Protein AF-0000000082680121 (afdb_homodimer)

Organism: NCBI:txid1415580

Solvent-accessible surface area (backbone atoms only — not comparable to full-atom values): 38742 Å² total; per-residue (Å²): 119,54,81,46,46,42,64,44,54,90,45,70,45,76,56,91,95,43,51,41,34,37,40,35,39,39,37,74,54,79,88,49,95,62,47,68,50,68,24,70,42,43,66,66,50,50,47,49,51,40,52,54,53,70,66,34,73,93,44,45,25,42,63,60,72,51,59,57,76,78,78,76,61,60,62,52,48,52,51,52,51,50,49,63,73,47,45,84,81,45,54,73,67,56,45,52,52,51,49,52,51,46,50,51,51,43,51,46,52,48,52,46,45,48,46,44,49,32,50,42,52,42,54,35,41,55,33,89,67,55,51,67,34,66,68,56,49,45,68,59,58,47,79,56,80,79,72,72,73,71,74,48,72,65,53,52,50,40,52,53,45,49,51,48,47,46,53,54,44,47,58,61,50,65,69,57,78,78,81,52,66,68,60,53,50,48,50,54,47,52,57,54,47,39,57,36,36,46,51,37,25,55,45,40,49,48,34,31,51,29,32,40,47,36,19,53,33,23,48,52,44,17,52,31,29,44,55,44,24,73,74,43,90,52,80,51,24,58,53,30,42,46,50,16,49,47,26,47,56,48,20,54,46,33,40,46,52,21,49,44,45,38,59,36,44,29,45,48,35,46,48,50,36,45,40,44,51,29,44,50,50,25,54,49,47,45,50,49,32,45,52,50,23,52,52,27,47,53,49,29,53,52,16,57,73,70,71,48,68,44,69,59,28,48,52,49,25,50,50,30,44,51,51,32,52,52,28,50,54,39,32,52,53,38,54,54,49,48,55,53,51,50,46,55,50,50,53,54,28,52,43,52,39,40,52,51,51,40,53,46,32,52,50,50,38,53,51,41,51,59,46,41,52,54,57,72,76,100,120,53,82,46,45,43,64,43,54,90,45,70,45,76,56,90,92,42,49,39,33,38,41,34,38,38,37,74,54,79,87,48,94,61,48,69,50,69,25,70,42,43,68,65,52,50,47,49,51,40,50,54,53,70,69,34,72,90,45,47,25,42,62,59,70,53,60,55,75,79,78,76,61,61,62,52,48,50,51,52,52,50,49,63,73,47,46,86,83,45,54,73,65,55,46,53,52,50,50,51,50,48,51,51,50,43,51,48,52,48,52,44,45,47,48,45,49,33,50,42,53,42,53,35,42,56,32,87,65,54,50,67,33,65,68,56,50,46,66,58,60,48,81,56,79,80,74,71,75,71,74,47,72,66,52,51,50,40,51,55,44,48,52,47,46,45,54,53,43,47,58,62,49,66,70,58,78,80,79,52,64,68,60,54,51,48,51,54,48,50,58,54,47,39,57,37,36,45,50,37,24,54,44,41,50,50,34,31,50,29,33,40,48,35,19,53,33,22,49,52,44,16,52,31,28,44,55,44,23,71,73,41,90,50,80,51,24,59,55,30,42,46,50,16,50,45,28,49,55,48,20,54,47,32,41,47,51,20,48,44,44,37,59,36,45,27,45,50,34,46,50,50,36,44,40,45,51,28,43,51,49,25,53,51,48,44,50,50,33,46,50,50,24,53,51,27,47,54,48,29,53,53,17,58,73,68,72,48,66,42,69,62,28,48,52,49,25,51,50,30,44,50,51,32,51,52,29,49,54,41,33,52,54,38,54,53,49,49,56,53,50,49,44,55,49,51,53,52,30,53,44,52,38,40,52,52,50,38,52,46,33,51,50,49,37,53,51,41,51,58,47,42,50,54,56,71,76,100

Foldseek 3Di:
DPVAKDKAFPDWDDDPQWIKTWIWIAGPDPVAPDRTDIAIDTLVL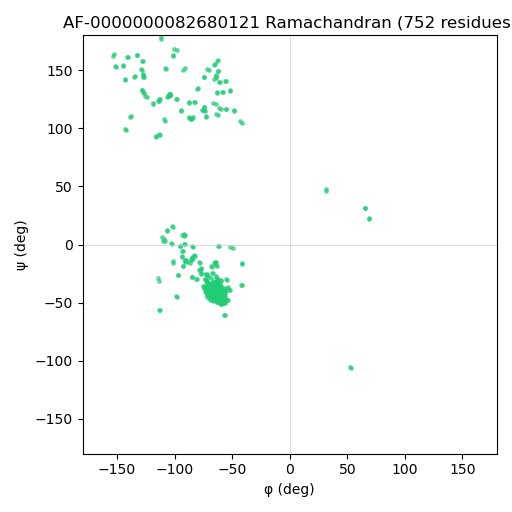QVVLQVVLVPDLVCLLAQQFDRFDDQDLPVLVVQLVVLVVCVVVDDPVLSVLVNVLSVVVNVLSRVLRRVRNRVNLVVQCPDPPSVPDPSNSCSGHVRDYPPPDDQPPVVVVVVVVVVVVLVVVCVVLVPQDDDDPVLVVLLVVLVVVLVVLVVVLVVLLVVLVVLLVLLVVLSVQLRVLQVVLVPDPDPVSVLSNLSSVLSSVLSVLSNVLSSLSCNLPSVLSVSVSVSSVSLNSSSSSLSVLVVQLVVLVVVLVVCVVVVHCNVVSVVSNVVSVVSNVVSVVSNVVNSVVSVVVSVVSNVVSVVVSVVSVVVSVVVSVVSVVVSVVSVVVD/DPVAKDWAFPDWDDDPQWIKTWIWIAGPDPVAPDRTDIAIDTLVLQVVLQVVLVPDLVCLLAQQFDRFDDQDLVVLVVQLVVLVVCVVVDDPVLSVLVNVLSVVVNVLSRVLRRVSNRVNLVVQCPDPPSVPDPSNSCSGHVRDYPPPDDQPPVSVVVVVVVVVCLVVVCVVLVPQDDPDPLLVVLLVVLVVVLVVLVVVLVVLLVVLVVLLVLLVVLSVQLRVLQVVLVPDPDPVSVLSNLSSVLSSVLSVLSNLLSSLSCNLPSVLSVSVSVSSVSLVSSSSSLSVLVVQLVVLVVVLVVCVVVVHCNVVSVVSNVVSVVSSVVSVVSNVVNSVVSVVVSVVSNVVSVVVSVVSVVVSVVVSVVSVVVSVVSVVVD

Structure (mmCIF, N/CA/C/O backbone):
data_AF-0000000082680121-model_v1
#
lo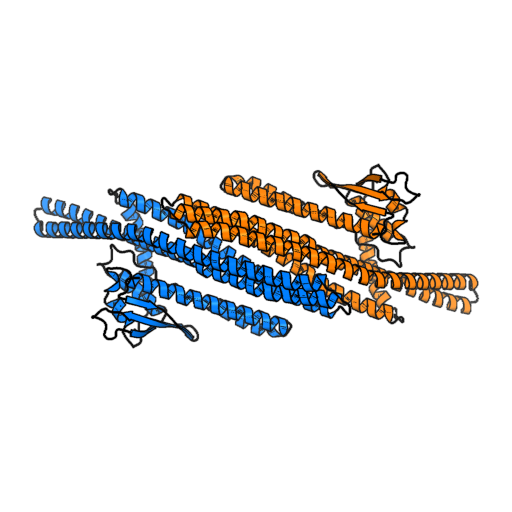op_
_entity.id
_entity.type
_entity.pdbx_description
1 polymer 'Sorting nexin-5 isoform X2'
#
loop_
_atom_site.group_PDB
_atom_site.id
_atom_site.type_symbol
_atom_site.label_atom_id
_atom_site.label_alt_id
_atom_site.label_comp_id
_atom_site.label_asym_id
_atom_site.label_entity_id
_atom_site.label_seq_id
_atom_site.pdbx_PDB_ins_code
_atom_site.Cartn_x
_atom_site.Cartn_y
_atom_site.Cartn_z
_atom_site.occupancy
_atom_site.B_iso_or_equiv
_atom_site.auth_seq_id
_atom_site.auth_comp_id
_atom_site.auth_asym_id
_atom_site.auth_atom_id
_atom_site.pdbx_PDB_model_num
ATOM 1 N N . MET A 1 1 ? -2.58 22.688 29.5 1 47.41 1 MET A N 1
ATOM 2 C CA . MET A 1 1 ? -3.801 23.453 29.25 1 47.41 1 MET A CA 1
ATOM 3 C C . MET A 1 1 ? -4.164 24.312 30.453 1 47.41 1 MET A C 1
ATOM 5 O O . MET A 1 1 ? -3.908 23.922 31.594 1 47.41 1 MET A O 1
ATOM 9 N N . ASP A 1 2 ? -4.172 25.5 30.344 1 57.75 2 ASP A N 1
ATOM 10 C CA . ASP A 1 2 ? -4.582 26.344 31.469 1 57.75 2 ASP A CA 1
ATOM 11 C C . ASP A 1 2 ? -5.832 25.781 32.156 1 57.75 2 ASP A C 1
ATOM 13 O O . ASP A 1 2 ? -6.871 25.625 31.516 1 57.75 2 ASP A O 1
ATOM 17 N N . PRO A 1 3 ? -5.625 25.234 33.281 1 67.31 3 PRO A N 1
ATOM 18 C CA . PRO A 1 3 ? -6.637 24.516 34.031 1 67.31 3 PRO A CA 1
ATOM 19 C C . PRO A 1 3 ? -7.918 25.312 34.219 1 67.31 3 PRO A C 1
ATOM 21 O O . PRO A 1 3 ? -8.961 24.75 34.562 1 67.31 3 PRO A O 1
ATOM 24 N N . SER A 1 4 ? -7.891 26.547 33.719 1 85.88 4 SER A N 1
ATOM 25 C CA . SER A 1 4 ? -9.047 27.328 34.125 1 85.88 4 SER A CA 1
ATOM 26 C C . SER A 1 4 ? -10.18 27.219 33.094 1 85.88 4 SER A C 1
ATOM 28 O O . SER A 1 4 ? -11.344 27.453 33.438 1 85.88 4 SER A O 1
ATOM 30 N N . LEU A 1 5 ? -9.82 26.797 31.906 1 93.44 5 LEU A N 1
ATOM 31 C CA . LEU A 1 5 ? -10.812 26.656 30.844 1 93.44 5 LEU A CA 1
ATOM 32 C C . LEU A 1 5 ? -10.516 25.438 29.984 1 93.44 5 LEU A C 1
ATOM 34 O O . LEU A 1 5 ? -9.672 25.484 29.094 1 93.44 5 LEU A O 1
ATOM 38 N N . GLN A 1 6 ? -11.242 24.344 30.281 1 95.31 6 GLN A N 1
ATOM 39 C CA . GLN A 1 6 ? -11.055 23.078 29.594 1 95.31 6 GLN A CA 1
ATOM 40 C C . GLN A 1 6 ? -12.219 22.797 28.641 1 95.31 6 GLN A C 1
ATOM 42 O O . GLN A 1 6 ? -13.383 22.891 29.031 1 95.31 6 GLN A O 1
ATOM 47 N N . ILE A 1 7 ? -11.898 22.516 27.391 1 97.12 7 ILE A N 1
ATOM 48 C CA . ILE A 1 7 ? -12.922 22.297 26.375 1 97.12 7 ILE A CA 1
ATOM 49 C C . ILE A 1 7 ? -12.656 20.969 25.656 1 97.12 7 ILE A C 1
ATOM 51 O O . ILE A 1 7 ? -11.516 20.656 25.312 1 97.12 7 ILE A O 1
ATOM 55 N N . ASP A 1 8 ? -13.672 20.188 25.516 1 95.75 8 ASP A N 1
ATOM 56 C CA . ASP A 1 8 ? -13.594 18.984 24.703 1 95.75 8 ASP A CA 1
ATOM 57 C C . ASP A 1 8 ? -14.883 18.766 23.922 1 95.75 8 ASP A C 1
ATOM 59 O O . ASP A 1 8 ? -15.883 19.453 24.156 1 95.75 8 ASP A O 1
ATOM 63 N N . ILE A 1 9 ? -14.773 17.969 22.922 1 96.19 9 ILE A N 1
ATOM 64 C CA . ILE A 1 9 ? -15.93 17.562 22.125 1 96.19 9 ILE A CA 1
ATOM 65 C C . ILE A 1 9 ? -16.141 16.062 22.266 1 96.19 9 ILE A C 1
ATOM 67 O O . ILE A 1 9 ? -15.625 15.281 21.453 1 96.19 9 ILE A O 1
ATOM 71 N N . PRO A 1 10 ? -16.969 15.672 23.188 1 90.69 10 PRO A N 1
ATOM 72 C CA . PRO A 1 10 ? -17.125 14.242 23.469 1 90.69 10 PRO A CA 1
ATOM 73 C C . PRO A 1 10 ? -17.922 13.523 22.375 1 90.69 10 PRO A C 1
ATOM 75 O O . PRO A 1 10 ? -17.781 12.305 22.219 1 90.69 10 PRO A O 1
ATOM 78 N N . ASP A 1 11 ? -18.797 14.367 21.656 1 86.25 11 ASP A N 1
ATOM 79 C CA . ASP A 1 11 ? -19.641 13.711 20.656 1 86.25 11 ASP A CA 1
ATOM 80 C C . ASP A 1 11 ? -19.984 14.672 19.516 1 86.25 11 ASP A C 1
ATOM 82 O O . ASP A 1 11 ? -19.828 15.883 19.641 1 86.25 11 ASP A O 1
ATOM 86 N N . ALA A 1 12 ? -20.234 14.023 18.359 1 89.06 12 ALA A N 1
ATOM 87 C CA . ALA A 1 12 ? -20.734 14.75 17.203 1 89.06 12 ALA A CA 1
ATOM 88 C C . ALA A 1 12 ? -21.75 13.914 16.422 1 89.06 12 ALA A C 1
ATOM 90 O O . ALA A 1 12 ? -21.688 12.68 16.422 1 89.06 12 ALA A O 1
ATOM 91 N N . LEU A 1 13 ? -22.75 14.578 15.945 1 87.06 13 LEU A N 1
ATOM 92 C CA . LEU A 1 13 ? -23.812 13.891 15.203 1 87.06 13 LEU A CA 1
ATOM 93 C C . LEU A 1 13 ? -23.906 14.414 13.773 1 87.06 13 LEU A C 1
ATOM 95 O O . LEU A 1 13 ? -23.891 15.625 13.547 1 87.06 13 LEU A O 1
ATOM 99 N N . SER A 1 14 ? -23.734 13.469 12.875 1 82.94 14 SER A N 1
ATOM 100 C CA . SER A 1 14 ? -23.922 13.836 11.477 1 82.94 14 SER A CA 1
ATOM 101 C C . SER A 1 14 ? -25.375 13.703 11.055 1 82.94 14 SER A C 1
ATOM 103 O O . SER A 1 14 ? -25.969 12.617 11.148 1 82.94 14 SER A O 1
ATOM 105 N N . GLU A 1 15 ? -26.047 14.727 10.836 1 79.5 15 GLU A N 1
ATOM 106 C CA . GLU A 1 15 ? -27.422 14.742 10.328 1 79.5 15 GLU A CA 1
ATOM 107 C C . GLU A 1 15 ? -27.469 15.25 8.891 1 79.5 15 GLU A C 1
ATOM 109 O O . GLU A 1 15 ? -27.516 16.469 8.664 1 79.5 15 GLU A O 1
ATOM 114 N N . ARG A 1 16 ? -27.703 14.406 7.988 1 74.94 16 ARG A N 1
ATOM 115 C CA . ARG A 1 16 ? -27.719 14.703 6.559 1 74.94 16 ARG A CA 1
ATOM 116 C C . ARG A 1 16 ? -26.422 15.406 6.141 1 74.94 16 ARG A C 1
ATOM 118 O O . ARG A 1 16 ? -25.344 14.82 6.199 1 74.94 16 ARG A O 1
ATOM 125 N N . ASP A 1 17 ? -26.5 16.766 5.887 1 75.69 17 ASP A N 1
ATOM 126 C CA . ASP A 1 17 ? -25.344 17.484 5.375 1 75.69 17 ASP A CA 1
ATOM 127 C C . ASP A 1 17 ? -24.719 18.359 6.461 1 75.69 17 ASP A C 1
ATOM 129 O O . ASP A 1 17 ? -23.797 19.141 6.188 1 75.69 17 ASP A O 1
ATOM 133 N N . LYS A 1 18 ? -25.125 18.172 7.66 1 83.5 18 LYS A N 1
ATOM 134 C CA . LYS A 1 18 ? -24.594 19 8.742 1 83.5 18 LYS A CA 1
ATOM 135 C C . LYS A 1 18 ? -24.062 18.125 9.875 1 83.5 18 LYS A C 1
ATOM 137 O O . LYS A 1 18 ? -24.594 17.047 10.148 1 83.5 18 LYS A O 1
ATOM 142 N N . VAL A 1 19 ? -23.031 18.625 10.484 1 88.62 19 VAL A N 1
ATOM 143 C CA . VAL A 1 19 ? -22.469 17.953 11.648 1 88.62 19 VAL A CA 1
ATOM 144 C C . VAL A 1 19 ? -22.656 18.812 12.891 1 88.62 19 VAL A C 1
ATOM 146 O O . VAL A 1 19 ? -22.297 20 12.898 1 88.62 19 VAL A O 1
ATOM 149 N N . LYS A 1 20 ? -23.281 18.219 13.844 1 92.31 20 LYS A N 1
ATOM 150 C CA . LYS A 1 20 ? -23.5 18.891 15.125 1 92.31 20 LYS A CA 1
ATOM 151 C C . LYS A 1 20 ? -22.453 18.453 16.156 1 92.31 20 LYS A C 1
ATOM 153 O O . LYS A 1 20 ? -22.328 17.25 16.422 1 92.31 20 LYS A O 1
ATOM 158 N N . PHE A 1 21 ? -21.781 19.406 16.719 1 95.31 21 PHE A N 1
ATOM 159 C CA . PHE A 1 21 ? -20.734 19.125 17.703 1 95.31 21 PHE A CA 1
ATOM 160 C C . PHE A 1 21 ? -21.234 19.438 19.109 1 95.31 21 PHE A C 1
ATOM 162 O O . PHE A 1 21 ? -21.781 20.516 19.359 1 95.31 21 PHE A O 1
ATOM 169 N N . THR A 1 22 ? -21.078 18.516 19.969 1 96.19 22 THR A N 1
ATOM 170 C CA . THR A 1 22 ? -21.297 18.812 21.391 1 96.19 22 THR A CA 1
ATOM 171 C C . THR A 1 22 ? -20.031 19.375 22.031 1 96.19 22 THR A C 1
ATOM 173 O O . THR A 1 22 ? -19.078 18.641 22.281 1 96.19 22 THR A O 1
ATOM 176 N N . VAL A 1 23 ? -20.078 20.641 22.312 1 97.62 23 VAL A N 1
ATOM 177 C CA . VAL A 1 23 ? -18.938 21.297 22.922 1 97.62 23 VAL A CA 1
ATOM 178 C C . VAL A 1 23 ? -19.094 21.328 24.438 1 97.62 23 VAL A C 1
ATOM 180 O O . VAL A 1 23 ? -20 21.984 24.953 1 97.62 23 VAL A O 1
ATOM 183 N N . HIS A 1 24 ? -18.219 20.656 25.094 1 97.56 24 HIS A N 1
ATOM 184 C CA . HIS A 1 24 ? -18.25 20.578 26.547 1 97.56 24 HIS A CA 1
ATOM 185 C C . HIS A 1 24 ? -17.188 21.453 27.172 1 97.56 24 HIS A C 1
ATOM 187 O O . HIS A 1 24 ? -16.016 21.391 26.781 1 97.56 24 HIS A O 1
ATOM 193 N N . THR A 1 25 ? -17.562 22.297 28.125 1 97.06 25 THR A N 1
ATOM 194 C CA . THR A 1 25 ? -16.641 23.234 28.781 1 97.06 25 THR A CA 1
ATOM 195 C C . THR A 1 25 ? -16.656 23.047 30.281 1 97.06 25 THR A C 1
ATOM 197 O O . THR A 1 25 ? -17.734 22.984 30.906 1 97.06 25 THR A O 1
ATOM 200 N N . LYS A 1 26 ? -15.5 22.859 30.844 1 96.12 26 LYS A N 1
ATOM 201 C CA . LYS A 1 26 ? -15.266 22.953 32.281 1 96.12 26 LYS A CA 1
ATOM 202 C C . LYS A 1 26 ? -14.383 24.141 32.625 1 96.12 26 LYS A C 1
ATOM 204 O O . LYS A 1 26 ? -13.305 24.312 32.062 1 96.12 26 LYS A O 1
ATOM 209 N N . THR A 1 27 ? -14.898 24.984 33.531 1 94.94 27 THR A N 1
ATOM 210 C CA . THR A 1 27 ? -14.125 26.203 33.781 1 94.94 27 THR A CA 1
ATOM 211 C C . THR A 1 27 ? -14.219 26.625 35.25 1 94.94 27 THR A C 1
ATOM 213 O O . THR A 1 27 ? -15.164 26.25 35.938 1 94.94 27 THR A O 1
ATOM 216 N N . THR A 1 28 ? -13.172 27.359 35.719 1 92.5 28 THR A N 1
ATOM 217 C CA . THR A 1 28 ? -13.164 27.953 37.062 1 92.5 28 THR A CA 1
ATOM 218 C C . THR A 1 28 ? -13.258 29.469 36.969 1 92.5 28 THR A C 1
ATOM 220 O O . THR A 1 28 ? -13.18 30.172 37.969 1 92.5 28 THR A O 1
ATOM 223 N N . LEU A 1 29 ? -13.461 29.875 35.719 1 90.69 29 LEU A N 1
ATOM 224 C CA . LEU A 1 29 ? -13.555 31.312 35.5 1 90.69 29 LEU A CA 1
ATOM 225 C C . LEU A 1 29 ? -14.906 31.844 36 1 90.69 29 LEU A C 1
ATOM 227 O O . LEU A 1 29 ? -15.945 31.219 35.75 1 90.69 29 LEU A O 1
ATOM 231 N N . SER A 1 30 ? -14.891 33.031 36.531 1 89.31 30 SER A N 1
ATOM 232 C CA . SER A 1 30 ? -16.078 33.562 37.188 1 89.31 30 SER A CA 1
ATOM 233 C C . SER A 1 30 ? -17 34.219 36.188 1 89.31 30 SER A C 1
ATOM 235 O O . SER A 1 30 ? -18.188 34.438 36.469 1 89.31 30 SER A O 1
ATOM 237 N N . ASN A 1 31 ? -16.562 34.438 35.062 1 88.06 31 ASN A N 1
ATOM 238 C CA . ASN A 1 31 ? -17.375 35.188 34.094 1 88.06 31 ASN A CA 1
ATOM 239 C C . ASN A 1 31 ? -18.375 34.25 33.406 1 88.06 31 ASN A C 1
ATOM 241 O O . ASN A 1 31 ? -19.266 34.719 32.688 1 88.06 31 ASN A O 1
ATOM 245 N N . PHE A 1 32 ? -18.234 32.969 33.625 1 90.88 32 PHE A N 1
ATOM 246 C CA . PHE A 1 32 ? -19.172 32.031 33.062 1 90.88 32 PHE A CA 1
ATOM 247 C C . PHE A 1 32 ? -20.312 31.766 34.031 1 90.88 32 PHE A C 1
ATOM 249 O O . PHE A 1 32 ? -20.109 31.781 35.25 1 90.88 32 PHE A O 1
ATOM 256 N N . GLN A 1 33 ? -21.469 31.438 33.625 1 90.25 33 GLN A N 1
ATOM 257 C CA . GLN A 1 33 ? -22.641 31.203 34.438 1 90.25 33 GLN A CA 1
ATOM 258 C C . GLN A 1 33 ? -22.531 29.875 35.188 1 90.25 33 GLN A C 1
ATOM 260 O O . GLN A 1 33 ? -22.953 29.766 36.344 1 90.25 33 GLN A O 1
ATOM 265 N N . ASN A 1 34 ? -22.016 28.891 34.469 1 92.38 34 ASN A N 1
ATOM 266 C CA . ASN A 1 34 ? -21.875 27.547 35.031 1 92.38 34 ASN A CA 1
ATOM 267 C C . ASN A 1 34 ? -20.438 27.047 34.875 1 92.38 34 ASN A C 1
ATOM 269 O O . ASN A 1 34 ? -19.766 27.344 33.906 1 92.38 34 ASN A O 1
ATOM 273 N N . PRO A 1 35 ? -19.953 26.344 35.781 1 93.56 35 PRO A N 1
ATOM 274 C CA . PRO A 1 35 ? -18.578 25.812 35.719 1 93.56 35 PRO A CA 1
ATOM 275 C C . PRO A 1 35 ? -18.469 24.594 34.812 1 93.56 35 PRO A C 1
ATOM 277 O O . PRO A 1 35 ? -17.359 24.203 34.438 1 93.56 35 PRO A O 1
ATOM 280 N N . ASP A 1 36 ? -19.625 23.891 34.562 1 95.56 36 ASP A N 1
ATOM 281 C CA . ASP A 1 36 ? -19.688 22.688 33.719 1 95.56 36 ASP A CA 1
ATOM 282 C C . ASP A 1 36 ? -20.922 22.703 32.812 1 95.56 36 ASP A C 1
ATOM 284 O O . ASP A 1 36 ? -22.047 22.578 33.312 1 95.56 36 ASP A O 1
ATOM 288 N N . PHE A 1 37 ? -20.703 22.859 31.484 1 95.88 37 PHE A N 1
ATOM 289 C CA . PHE A 1 37 ? -21.859 23 30.594 1 95.88 37 PHE A CA 1
ATOM 290 C C . PHE A 1 37 ? -21.516 22.531 29.188 1 95.88 37 PHE A C 1
ATOM 292 O O . PHE A 1 37 ? -20.344 22.344 28.859 1 95.88 37 PHE A O 1
ATOM 299 N N . SER A 1 38 ? -22.562 22.266 28.375 1 96.19 38 SER A N 1
ATOM 300 C CA . SER A 1 38 ? -22.391 21.844 27 1 96.19 38 SER A CA 1
ATOM 301 C C . SER A 1 38 ? -23.328 22.609 26.062 1 96.19 38 SER A C 1
ATOM 303 O O . SER A 1 38 ? -24.453 22.953 26.453 1 96.19 38 SER A O 1
ATOM 305 N N . VAL A 1 39 ? -22.844 22.875 24.891 1 96.88 39 VAL A N 1
ATOM 306 C CA . VAL A 1 39 ? -23.672 23.484 23.859 1 96.88 39 VAL A CA 1
ATOM 307 C C . VAL A 1 39 ? -23.484 22.719 22.547 1 96.88 39 VAL A C 1
ATOM 309 O O . VAL A 1 39 ? -22.531 21.953 22.391 1 96.88 39 VAL A O 1
ATOM 312 N N . THR A 1 40 ? -24.406 22.922 21.625 1 95.44 40 THR A N 1
ATOM 313 C CA . THR A 1 40 ? -24.312 22.344 20.281 1 95.44 40 THR A CA 1
ATOM 314 C C . THR A 1 40 ? -23.891 23.406 19.266 1 95.44 40 THR A C 1
ATOM 316 O O . THR A 1 40 ? -24.469 24.5 19.234 1 95.44 40 THR A O 1
ATOM 319 N N . ARG A 1 41 ? -22.906 23.078 18.531 1 96.56 41 ARG A N 1
ATOM 320 C CA . ARG A 1 41 ? -22.406 23.984 17.516 1 96.56 41 ARG A CA 1
ATOM 321 C C . ARG A 1 41 ? -22.297 23.297 16.156 1 96.56 41 ARG A C 1
ATOM 323 O O . ARG A 1 41 ? -22.094 22.078 16.094 1 96.56 41 ARG A O 1
ATOM 330 N N . LEU A 1 42 ? -22.453 24.062 15.125 1 93.81 42 LEU A N 1
ATOM 331 C CA . LEU A 1 42 ? -22.234 23.609 13.758 1 93.81 42 LEU A CA 1
ATOM 332 C C . LEU A 1 42 ? -20.875 24.078 13.234 1 93.81 42 LEU A C 1
ATOM 334 O O . LEU A 1 42 ? -20.266 24.969 13.82 1 93.81 42 LEU A O 1
ATOM 338 N N . HIS A 1 43 ? -20.438 23.438 12.172 1 93.19 43 HIS A N 1
ATOM 339 C CA . HIS A 1 43 ? -19.172 23.844 11.555 1 93.19 43 HIS A CA 1
ATOM 340 C C . HIS A 1 43 ? -19.156 25.328 11.25 1 93.19 43 HIS A C 1
ATOM 342 O O . HIS A 1 43 ? -18.156 26.016 11.469 1 93.19 43 HIS A O 1
ATOM 348 N N . GLU A 1 44 ? -20.25 25.859 10.805 1 92.75 44 GLU A N 1
ATOM 349 C CA . GLU A 1 44 ? -20.375 27.25 10.43 1 92.75 44 GLU A CA 1
ATOM 350 C C . GLU A 1 44 ? -20.141 28.172 11.625 1 92.75 44 GLU A C 1
ATOM 352 O O . GLU A 1 44 ? -19.656 29.297 11.477 1 92.75 44 GLU A O 1
ATOM 357 N N . ASP A 1 45 ? -20.469 27.656 12.742 1 95.75 45 ASP A N 1
ATOM 358 C CA . ASP A 1 45 ? -20.234 28.422 13.953 1 95.75 45 ASP A CA 1
ATOM 359 C C . ASP A 1 45 ? -18.75 28.609 14.227 1 95.75 45 ASP A C 1
ATOM 361 O O . ASP A 1 45 ? -18.312 29.656 14.695 1 95.75 45 ASP A O 1
ATOM 365 N N . PHE A 1 46 ? -18.031 27.578 14 1 96.81 46 PHE A N 1
ATOM 366 C CA . PHE A 1 46 ? -16.594 27.656 14.164 1 96.81 46 PHE A CA 1
ATOM 367 C C . PHE A 1 46 ? -15.984 28.656 13.188 1 96.81 46 PHE A C 1
ATOM 369 O O . PHE A 1 46 ? -15.109 29.438 13.562 1 96.81 46 PHE A O 1
ATOM 376 N N . VAL A 1 47 ? -16.469 28.609 11.953 1 95.38 47 VAL A N 1
ATOM 377 C CA . VAL A 1 47 ? -16 29.547 10.93 1 95.38 47 VAL A CA 1
ATOM 378 C C . VAL A 1 47 ? -16.344 30.969 11.336 1 95.38 47 VAL A C 1
ATOM 380 O O . VAL A 1 47 ? -15.516 31.875 11.188 1 95.38 47 VAL A O 1
ATOM 383 N N . TRP A 1 48 ? -17.5 31.125 11.797 1 95.25 48 TRP A N 1
ATOM 384 C CA . TRP A 1 48 ? -17.938 32.438 12.273 1 95.25 48 TRP A CA 1
ATOM 385 C C . TRP A 1 48 ? -17 32.938 13.375 1 95.25 48 TRP A C 1
ATOM 387 O O . TRP A 1 48 ? -16.594 34.094 13.352 1 95.25 48 TRP A O 1
ATOM 397 N N . LEU A 1 49 ? -16.766 32.094 14.352 1 97.31 49 LEU A N 1
ATOM 398 C CA . LEU A 1 49 ? -15.898 32.5 15.461 1 97.31 49 LEU A CA 1
ATOM 399 C C . LEU A 1 49 ? -14.516 32.906 14.953 1 97.31 49 LEU A C 1
ATOM 401 O O . LEU A 1 49 ? -13.969 33.906 15.359 1 97.31 49 LEU A O 1
ATOM 405 N N . HIS A 1 50 ? -14 32.125 14.109 1 97.38 50 HIS A N 1
ATOM 406 C CA . HIS A 1 50 ? -12.703 32.406 13.516 1 97.38 50 HIS A CA 1
ATOM 407 C C . HIS A 1 50 ? -12.719 33.781 12.828 1 97.38 50 HIS A C 1
ATOM 409 O O . HIS A 1 50 ? -11.828 34.594 13.039 1 97.38 50 HIS A O 1
ATOM 415 N N . ASP A 1 51 ? -13.711 34.031 12.008 1 94.44 51 ASP A N 1
ATOM 416 C CA . ASP A 1 51 ? -13.82 35.281 11.258 1 94.44 51 ASP A CA 1
ATOM 417 C C . ASP A 1 51 ? -13.93 36.469 12.203 1 94.44 51 ASP A C 1
ATOM 419 O O . ASP A 1 51 ? -13.352 37.531 11.953 1 94.44 51 ASP A O 1
ATOM 423 N N . ALA A 1 52 ? -14.672 36.281 13.227 1 95.25 52 ALA A N 1
ATOM 424 C CA . ALA A 1 52 ? -14.828 37.344 14.211 1 95.25 52 ALA A CA 1
ATOM 425 C C . ALA A 1 52 ? -13.492 37.719 14.852 1 95.25 52 ALA A C 1
ATOM 427 O O . ALA A 1 52 ? -13.211 38.875 15.078 1 95.25 52 ALA A O 1
ATOM 428 N N . LEU A 1 53 ? -12.719 36.719 15.133 1 97.25 53 LEU A N 1
ATOM 429 C CA . LEU A 1 53 ? -11.414 36.938 15.734 1 97.25 53 LEU A CA 1
ATOM 430 C C . LEU A 1 53 ? -10.477 37.625 14.75 1 97.25 53 LEU A C 1
ATOM 432 O O . LEU A 1 53 ? -9.75 38.562 15.125 1 97.25 53 LEU A O 1
ATOM 436 N N . VAL A 1 54 ? -10.539 37.25 13.492 1 94.94 54 VAL A N 1
ATOM 437 C CA . VAL A 1 54 ? -9.68 37.812 12.453 1 94.94 54 VAL A CA 1
ATOM 438 C C . VAL A 1 54 ? -10.016 39.281 12.234 1 94.94 54 VAL A C 1
ATOM 440 O O . VAL A 1 54 ? -9.125 40.094 11.984 1 94.94 54 VAL A O 1
ATOM 443 N N . GLU A 1 55 ? -11.242 39.656 12.414 1 92.88 55 GLU A N 1
ATOM 444 C CA . GLU A 1 55 ? -11.711 41 12.125 1 92.88 55 GLU A CA 1
ATOM 445 C C . GLU A 1 55 ? -11.461 41.938 13.297 1 92.88 55 GLU A C 1
ATOM 447 O O . GLU A 1 55 ? -11.547 43.156 13.156 1 92.88 55 GLU A O 1
ATOM 452 N N . THR A 1 56 ? -11.094 41.344 14.414 1 94.69 56 THR A N 1
ATOM 453 C CA . THR A 1 56 ? -10.836 42.156 15.586 1 94.69 56 THR A CA 1
ATOM 454 C C . THR A 1 56 ? -9.492 42.875 15.477 1 94.69 56 THR A C 1
ATOM 456 O O . THR A 1 56 ? -8.445 42.219 15.508 1 94.69 56 THR A O 1
ATOM 459 N N . GLN A 1 57 ? -9.461 44.156 15.422 1 92.25 57 GLN A N 1
ATOM 460 C CA . GLN A 1 57 ? -8.258 44.969 15.188 1 92.25 57 GLN A CA 1
ATOM 461 C C . GLN A 1 57 ? -7.246 44.781 16.312 1 92.25 57 GLN A C 1
ATOM 463 O O . GLN A 1 57 ? -6.035 44.781 16.078 1 92.25 57 GLN A O 1
ATOM 468 N N . GLU A 1 58 ? -7.734 44.594 17.547 1 94.31 58 GLU A N 1
ATOM 469 C CA . GLU A 1 58 ? -6.879 44.406 18.719 1 94.31 58 GLU A CA 1
ATOM 470 C C . GLU A 1 58 ? -6.062 43.125 18.641 1 94.31 58 GLU A C 1
ATOM 472 O O . GLU A 1 58 ? -5.066 42.969 19.344 1 94.31 58 GLU A O 1
ATOM 477 N N . TYR A 1 59 ? -6.516 42.281 17.734 1 97 59 TYR A N 1
ATOM 478 C CA . TYR A 1 59 ? -5.848 41 17.641 1 97 59 TYR A CA 1
ATOM 479 C C . TYR A 1 59 ? -4.902 40.938 16.453 1 97 59 TYR A C 1
ATOM 481 O O . TYR A 1 59 ? -4.445 39.875 16.047 1 97 59 TYR A O 1
ATOM 489 N N . ALA A 1 60 ? -4.562 42.062 15.898 1 95.44 60 ALA A N 1
ATOM 490 C CA . ALA A 1 60 ? -3.738 42.125 14.695 1 95.44 60 ALA A CA 1
ATOM 491 C C . ALA A 1 60 ? -2.346 41.562 14.938 1 95.44 60 ALA A C 1
ATOM 493 O O . ALA A 1 60 ? -1.703 41.062 14.016 1 95.44 60 ALA A O 1
ATOM 494 N N . GLY A 1 61 ? -1.859 41.625 16.203 1 97.5 61 GLY A N 1
ATOM 495 C CA . GLY A 1 61 ? -0.532 41.125 16.531 1 97.5 61 GLY A CA 1
ATOM 496 C C . GLY A 1 61 ? -0.529 39.656 16.969 1 97.5 61 GLY A C 1
ATOM 497 O O . GLY A 1 61 ? 0.496 39.156 17.422 1 97.5 61 GLY A O 1
ATOM 498 N N . LEU A 1 62 ? -1.665 38.938 16.844 1 98.38 62 LEU A N 1
ATOM 499 C CA . LEU A 1 62 ? -1.783 37.562 17.297 1 98.38 62 LEU A CA 1
ATOM 500 C C . LEU A 1 62 ? -1.853 36.625 16.109 1 98.38 62 LEU A C 1
ATOM 502 O O . LEU A 1 62 ? -2.246 37 15.008 1 98.38 62 LEU A O 1
ATOM 506 N N . ILE A 1 63 ? -1.393 35.438 16.344 1 98.38 63 ILE A N 1
ATOM 507 C CA . ILE A 1 63 ? -1.687 34.344 15.422 1 98.38 63 ILE A CA 1
ATOM 508 C C . ILE A 1 63 ? -3.047 33.719 15.758 1 98.38 63 ILE A C 1
ATOM 510 O O . ILE A 1 63 ? -3.205 33.062 16.797 1 98.38 63 ILE A O 1
ATOM 514 N N . ILE A 1 64 ? -3.969 33.969 14.891 1 98.19 64 ILE A N 1
ATOM 515 C CA . ILE A 1 64 ? -5.289 33.375 15.086 1 98.19 64 ILE A CA 1
ATOM 516 C C . ILE A 1 64 ? -5.289 31.938 14.57 1 98.19 64 ILE A C 1
ATOM 518 O O . ILE A 1 64 ? -4.965 31.688 13.406 1 98.19 64 ILE A O 1
ATOM 522 N N . PRO A 1 65 ? -5.637 31 15.461 1 97.44 65 PRO A N 1
ATOM 523 C CA . PRO A 1 65 ? -5.645 29.609 14.992 1 97.44 65 PRO A CA 1
ATOM 524 C C . PRO A 1 65 ? -6.539 29.406 13.773 1 97.44 65 PRO A C 1
ATOM 526 O O . PRO A 1 65 ? -7.613 30 13.68 1 97.44 65 PRO A O 1
ATOM 529 N N . PRO A 1 66 ? -6.062 28.578 12.867 1 97 66 PRO A N 1
ATOM 530 C CA . PRO A 1 66 ? -6.867 28.359 11.664 1 97 66 PRO A CA 1
ATOM 531 C C . PRO A 1 66 ? -8.211 27.688 11.969 1 97 66 PRO A C 1
ATOM 533 O O . PRO A 1 66 ? -8.289 26.828 12.844 1 97 66 PRO A O 1
ATOM 536 N N . ALA A 1 67 ? -9.164 28.109 11.195 1 96.38 67 ALA A N 1
ATOM 537 C CA . ALA A 1 67 ? -10.469 27.453 11.312 1 96.38 67 ALA A CA 1
ATOM 538 C C . ALA A 1 67 ? -10.398 25.984 10.914 1 96.38 67 ALA A C 1
ATOM 540 O O . ALA A 1 67 ? -9.648 25.625 10.008 1 96.38 67 ALA A O 1
ATOM 541 N N . PRO A 1 68 ? -11.18 25.141 11.641 1 96.06 68 PRO A N 1
ATOM 542 C CA . PRO A 1 68 ? -11.211 23.75 11.219 1 96.06 68 PRO A CA 1
ATOM 543 C C . PRO A 1 68 ? -11.781 23.562 9.82 1 96.06 68 PRO A C 1
ATOM 545 O O . PRO A 1 68 ? -12.625 24.344 9.383 1 96.06 68 PRO A O 1
ATOM 548 N N . SER A 1 69 ? -11.305 22.578 9.18 1 91.31 69 SER A N 1
ATOM 549 C CA . SER A 1 69 ? -11.797 22.266 7.84 1 91.31 69 SER A CA 1
ATOM 550 C C . SER A 1 69 ? -13.219 21.719 7.883 1 91.31 69 SER A C 1
ATOM 552 O O . SER A 1 69 ? -13.609 21.078 8.859 1 91.31 69 SER A O 1
ATOM 554 N N . LYS A 1 70 ? -13.867 22.016 6.816 1 88.38 70 LYS A N 1
ATOM 555 C CA . LYS A 1 70 ? -15.219 21.469 6.711 1 88.38 70 LYS A CA 1
ATOM 556 C C . LYS A 1 70 ? -15.195 19.938 6.672 1 88.38 70 LYS A C 1
ATOM 558 O O . LYS A 1 70 ? -14.398 19.344 5.945 1 88.38 70 LYS A O 1
ATOM 563 N N . PRO A 1 71 ? -16.016 19.375 7.5 1 85 71 PRO A N 1
ATOM 564 C CA . PRO A 1 71 ? -16.094 17.906 7.449 1 85 71 PRO A CA 1
ATOM 565 C C . PRO A 1 71 ? -16.5 17.391 6.074 1 85 71 PRO A C 1
ATOM 567 O O . PRO A 1 71 ? -17.344 17.984 5.402 1 85 71 PRO A O 1
ATOM 570 N N . ASP A 1 72 ? -15.758 16.406 5.562 1 79.56 72 ASP A N 1
ATOM 571 C CA . ASP A 1 72 ? -16.094 15.797 4.277 1 79.56 72 ASP A CA 1
ATOM 572 C C . ASP A 1 72 ? -16.547 14.352 4.453 1 79.56 72 ASP A C 1
ATOM 574 O O . ASP A 1 72 ? -15.734 13.43 4.414 1 79.56 72 ASP A O 1
ATOM 578 N N . PHE A 1 73 ? -17.828 14.203 4.539 1 80 73 PHE A N 1
ATOM 579 C CA . PHE A 1 73 ? -18.375 12.867 4.715 1 80 73 PHE A CA 1
ATOM 580 C C . PHE A 1 73 ? -18.938 12.336 3.398 1 80 73 PHE A C 1
ATOM 582 O O . PHE A 1 73 ? -19.438 11.219 3.34 1 80 73 PHE A O 1
ATOM 589 N N . GLU A 1 74 ? -18.828 13.148 2.361 1 75.12 74 GLU A N 1
ATOM 590 C CA . GLU A 1 74 ? -19.391 12.766 1.07 1 75.12 74 GLU A CA 1
ATOM 591 C C . GLU A 1 74 ? -18.672 11.547 0.496 1 75.12 74 GLU A C 1
ATOM 593 O O . GLU A 1 74 ? -19.297 10.664 -0.09 1 75.12 74 GLU A O 1
ATOM 598 N N . GLY A 1 75 ? -17.406 11.531 0.667 1 77.25 75 GLY A N 1
ATOM 599 C CA . GLY A 1 75 ? -16.641 10.398 0.158 1 77.25 75 GLY A CA 1
ATOM 600 C C . GLY A 1 75 ? -17.125 9.07 0.698 1 77.25 75 GLY A C 1
ATOM 601 O O . GLY A 1 75 ? -17.641 8.234 -0.056 1 77.25 75 GLY A O 1
ATOM 602 N N . PRO A 1 76 ? -17.078 8.906 1.941 1 78.69 76 PRO A N 1
ATOM 603 C CA . PRO A 1 76 ? -17.562 7.664 2.549 1 78.69 76 PRO A CA 1
ATOM 604 C C . PRO A 1 76 ? -19.016 7.375 2.205 1 78.69 76 PRO A C 1
ATOM 606 O O . PRO A 1 76 ? -19.391 6.219 1.995 1 78.69 76 PRO A O 1
ATOM 609 N N . ARG A 1 77 ? -19.797 8.398 2.164 1 78.94 77 ARG A N 1
ATOM 610 C CA . ARG A 1 77 ? -21.203 8.203 1.846 1 78.94 77 ARG A CA 1
ATOM 611 C C . ARG A 1 77 ? -21.391 7.707 0.416 1 78.94 77 ARG A C 1
ATOM 613 O O . ARG A 1 77 ? -22.188 6.801 0.163 1 78.94 77 ARG A O 1
ATOM 620 N N . GLU A 1 78 ? -20.719 8.352 -0.45 1 83.44 78 GLU A N 1
ATOM 621 C CA . GLU A 1 78 ? -20.781 7.934 -1.847 1 83.44 78 GLU A CA 1
ATOM 622 C C . GLU A 1 78 ? -20.312 6.492 -2.014 1 83.44 78 GLU A C 1
ATOM 624 O O . GLU A 1 78 ? -20.891 5.727 -2.781 1 83.44 78 GLU A O 1
ATOM 629 N N . LYS A 1 79 ? -19.297 6.164 -1.341 1 84.19 79 LYS A N 1
ATOM 630 C CA . LYS A 1 79 ? -18.797 4.797 -1.397 1 84.19 79 LYS A CA 1
ATOM 631 C C . LYS A 1 79 ? -19.828 3.809 -0.847 1 84.19 79 LYS A C 1
ATOM 633 O O . LYS A 1 79 ? -20 2.723 -1.4 1 84.19 79 LYS A O 1
ATOM 638 N N . MET A 1 80 ? -20.453 4.184 0.207 1 84.25 80 MET A N 1
ATOM 639 C CA . MET A 1 80 ? -21.484 3.34 0.813 1 84.25 80 MET A CA 1
ATOM 640 C C . MET A 1 80 ? -22.672 3.16 -0.132 1 84.25 80 MET A C 1
ATOM 642 O O . MET A 1 80 ? -23.219 2.064 -0.233 1 84.25 80 MET A O 1
ATOM 646 N N . GLN A 1 81 ? -22.984 4.23 -0.786 1 84.69 81 GLN A N 1
ATOM 647 C CA . GLN A 1 81 ? -24.062 4.168 -1.77 1 84.69 81 GLN A CA 1
ATOM 648 C C . GLN A 1 81 ? -23.688 3.254 -2.934 1 84.69 81 GLN A C 1
ATOM 650 O O . GLN A 1 81 ? -24.5 2.42 -3.357 1 84.69 81 GLN A O 1
ATOM 655 N N . LYS A 1 82 ? -22.484 3.414 -3.42 1 87.69 82 LYS A N 1
ATOM 656 C CA . LYS A 1 82 ? -22 2.584 -4.52 1 87.69 82 LYS A CA 1
ATOM 657 C C . LYS A 1 82 ? -21.953 1.112 -4.121 1 87.69 82 LYS A C 1
ATOM 659 O O . LYS A 1 82 ? -22.281 0.236 -4.93 1 87.69 82 LYS A O 1
ATOM 664 N N . LEU A 1 83 ? -21.5 0.859 -2.961 1 86.38 83 LEU A N 1
ATOM 665 C CA . LEU A 1 83 ? -21.484 -0.505 -2.445 1 86.38 83 LEU A CA 1
ATOM 666 C C . LEU A 1 83 ? -22.891 -1.093 -2.43 1 86.38 83 LEU A C 1
ATOM 668 O O . LEU A 1 83 ? -23.094 -2.25 -2.805 1 86.38 83 LEU A O 1
ATOM 672 N N . GLY A 1 84 ? -23.828 -0.33 -2.051 1 87.06 84 GLY A N 1
ATOM 673 C CA . GLY A 1 84 ? -25.219 -0.774 -2.039 1 87.06 84 GLY A CA 1
ATOM 674 C C . GLY A 1 84 ? -25.75 -1.107 -3.422 1 87.06 84 GLY A C 1
ATOM 675 O O . GLY A 1 84 ? -26.469 -2.092 -3.594 1 87.06 84 GLY A O 1
ATOM 676 N N . GLU A 1 85 ? -25.312 -0.301 -4.391 1 86.5 85 GLU A N 1
ATOM 677 C CA . GLU A 1 85 ? -25.734 -0.502 -5.773 1 86.5 85 GLU A CA 1
ATOM 678 C C . GLU A 1 85 ? -25.094 -1.748 -6.375 1 86.5 85 GLU A C 1
ATOM 680 O O . GLU A 1 85 ? -25.656 -2.377 -7.273 1 86.5 85 GLU A O 1
ATOM 685 N N . GLY A 1 86 ? -23.844 -2.078 -5.965 1 81.25 86 GLY A N 1
ATOM 686 C CA . GLY A 1 86 ? -23.109 -3.213 -6.5 1 81.25 86 GLY A CA 1
ATOM 687 C C . GLY A 1 86 ? -23.312 -4.484 -5.691 1 81.25 86 GLY A C 1
ATOM 688 O O . GLY A 1 86 ? -22.609 -5.473 -5.902 1 81.25 86 GLY A O 1
ATOM 689 N N . GLU A 1 87 ? -24.172 -4.531 -4.742 1 79.44 87 GLU A N 1
ATOM 690 C CA . GLU A 1 87 ? -24.391 -5.656 -3.836 1 79.44 87 GLU A CA 1
ATOM 691 C C . GLU A 1 87 ? -24.672 -6.941 -4.609 1 79.44 87 GLU A C 1
ATOM 693 O O . GLU A 1 87 ? -24.203 -8.016 -4.223 1 79.44 87 GLU A O 1
ATOM 698 N N . GLY A 1 88 ? -25.266 -6.875 -5.781 1 75.94 88 GLY A N 1
ATOM 699 C CA . GLY A 1 88 ? -25.656 -8.031 -6.57 1 75.94 88 GLY A CA 1
ATOM 700 C C . GLY A 1 88 ? -24.484 -8.688 -7.285 1 75.94 88 GLY A C 1
ATOM 701 O O . GLY A 1 88 ? -24.562 -9.852 -7.676 1 75.94 88 GLY A O 1
ATOM 702 N N . SER A 1 89 ? -23.375 -7.949 -7.461 1 76.44 89 SER A N 1
ATOM 703 C CA . SER A 1 89 ? -22.234 -8.445 -8.234 1 76.44 89 SER A CA 1
ATOM 704 C C . SER A 1 89 ? -21.188 -9.07 -7.328 1 76.44 89 SER A C 1
ATOM 706 O O . SER A 1 89 ? -20.156 -9.547 -7.805 1 76.44 89 SER A O 1
ATOM 708 N N . MET A 1 90 ? -21.422 -9.055 -6.039 1 76.31 90 MET A N 1
ATOM 709 C CA . MET A 1 90 ? -20.438 -9.625 -5.109 1 76.31 90 MET A CA 1
ATOM 710 C C . MET A 1 90 ? -21.109 -10.633 -4.18 1 76.31 90 MET A C 1
ATOM 712 O O . MET A 1 90 ? -22.328 -10.695 -4.098 1 76.31 90 MET A O 1
ATOM 716 N N . THR A 1 91 ? -20.359 -11.508 -3.627 1 78.12 91 THR A N 1
ATOM 717 C CA . THR A 1 91 ? -20.891 -12.445 -2.654 1 78.12 91 THR A CA 1
ATOM 718 C C . THR A 1 91 ? -21.359 -11.719 -1.393 1 78.12 91 THR A C 1
ATOM 720 O O . THR A 1 91 ? -20.922 -10.594 -1.13 1 78.12 91 THR A O 1
ATOM 723 N N . LYS A 1 92 ? -22.281 -12.258 -0.605 1 78 92 LYS A N 1
ATOM 724 C CA . LYS A 1 92 ? -22.781 -11.688 0.644 1 78 92 LYS A CA 1
ATOM 725 C C . LYS A 1 92 ? -21.641 -11.391 1.609 1 78 92 LYS A C 1
ATOM 727 O O . LYS A 1 92 ? -21.641 -10.367 2.287 1 78 92 LYS A O 1
ATOM 732 N N . ASP A 1 93 ? -20.688 -12.344 1.547 1 76.31 93 ASP A N 1
ATOM 733 C CA . ASP A 1 93 ? -19.547 -12.203 2.451 1 76.31 93 ASP A CA 1
ATOM 734 C C . ASP A 1 93 ? -18.656 -11.039 2.043 1 76.31 93 ASP A C 1
ATOM 736 O O . ASP A 1 93 ? -18.234 -10.25 2.891 1 76.31 93 ASP A O 1
ATOM 740 N N . GLU A 1 94 ? -18.469 -10.93 0.809 1 75.06 94 GLU A N 1
ATOM 741 C CA . GLU A 1 94 ? -17.688 -9.812 0.297 1 75.06 94 GLU A CA 1
ATOM 742 C C . GLU A 1 94 ? -18.344 -8.477 0.608 1 75.06 94 GLU A C 1
ATOM 744 O O . GLU A 1 94 ? -17.688 -7.527 1.029 1 75.06 94 GLU A O 1
ATOM 749 N N . PHE A 1 95 ? -19.641 -8.383 0.465 1 81.56 95 PHE A N 1
ATOM 750 C CA . PHE A 1 95 ? -20.406 -7.176 0.733 1 81.56 95 PHE A CA 1
ATOM 751 C C . PHE A 1 95 ? -20.312 -6.789 2.203 1 81.56 95 PHE A C 1
ATOM 753 O O . PHE A 1 95 ? -20.109 -5.617 2.531 1 81.56 95 PHE A O 1
ATOM 760 N N . ALA A 1 96 ? -20.469 -7.789 3.025 1 81.75 96 ALA A N 1
ATOM 761 C CA . ALA A 1 96 ? -20.438 -7.539 4.465 1 81.75 96 ALA A CA 1
ATOM 762 C C . ALA A 1 96 ? -19.062 -7 4.887 1 81.75 96 ALA A C 1
ATOM 764 O O . ALA A 1 96 ? -18.984 -6.086 5.711 1 81.75 96 ALA A O 1
ATOM 765 N N . LYS A 1 97 ? -18.109 -7.512 4.309 1 80.31 97 LYS A N 1
ATOM 766 C CA . LYS A 1 97 ? -16.75 -7.102 4.648 1 80.31 97 LYS A CA 1
ATOM 767 C C . LYS A 1 97 ? -16.453 -5.688 4.148 1 80.31 97 LYS A C 1
ATOM 769 O O . LYS A 1 97 ? -15.883 -4.875 4.871 1 80.31 97 LYS A O 1
ATOM 774 N N . MET A 1 98 ? -16.906 -5.41 3.02 1 80.19 98 MET A N 1
ATOM 775 C CA . MET A 1 98 ? -16.734 -4.078 2.449 1 80.19 98 MET A CA 1
ATOM 776 C C . MET A 1 98 ? -17.516 -3.037 3.234 1 80.19 98 MET A C 1
ATOM 778 O O . MET A 1 98 ? -17.047 -1.912 3.426 1 80.19 98 MET A O 1
ATOM 782 N N . LYS A 1 99 ? -18.688 -3.434 3.635 1 84.44 99 LYS A N 1
ATOM 783 C CA . LYS A 1 99 ? -19.516 -2.539 4.441 1 84.44 99 LYS A CA 1
ATOM 784 C C . LYS A 1 99 ? -18.828 -2.199 5.762 1 84.44 99 LYS A C 1
ATOM 786 O O . LYS A 1 99 ? -18.828 -1.041 6.184 1 84.44 99 LYS A O 1
ATOM 791 N N . GLN A 1 100 ? -18.266 -3.143 6.359 1 84.38 100 GLN A N 1
ATOM 792 C CA . GLN A 1 100 ? -17.547 -2.939 7.613 1 84.38 100 GLN A CA 1
ATOM 793 C C . GLN A 1 100 ? -16.375 -1.99 7.43 1 84.38 100 GLN A C 1
ATOM 795 O O . GLN A 1 100 ? -16.109 -1.142 8.281 1 84.38 100 GLN A O 1
ATOM 800 N N . GLU A 1 101 ? -15.773 -2.16 6.34 1 81.62 101 GLU A N 1
ATOM 801 C CA . GLU A 1 101 ? -14.641 -1.298 6.023 1 81.62 101 GLU A CA 1
ATOM 802 C C . GLU A 1 101 ? -15.078 0.151 5.84 1 81.62 101 GLU A C 1
ATOM 804 O O . GLU A 1 101 ? -14.414 1.073 6.316 1 81.62 101 GLU A O 1
ATOM 809 N N . LEU A 1 102 ? -16.156 0.314 5.211 1 84 102 LEU A N 1
ATOM 810 C CA . LEU A 1 102 ? -16.656 1.658 4.953 1 84 102 LEU A CA 1
ATOM 811 C C . LEU A 1 102 ? -17.156 2.311 6.238 1 84 102 LEU A C 1
ATOM 813 O O . LEU A 1 102 ? -17 3.52 6.426 1 84 102 LEU A O 1
ATOM 817 N N . GLU A 1 103 ? -17.688 1.5 7.062 1 84.44 103 GLU A N 1
ATOM 818 C CA . GLU A 1 103 ? -18.094 1.995 8.375 1 84.44 103 GLU A CA 1
ATOM 819 C C . GLU A 1 103 ? -16.891 2.439 9.195 1 84.44 103 GLU A C 1
ATOM 821 O O . GLU A 1 103 ? -16.938 3.465 9.875 1 84.44 103 GLU A O 1
ATOM 826 N N . ALA A 1 104 ? -15.875 1.703 9.109 1 85.81 104 ALA A N 1
ATOM 827 C CA . ALA A 1 104 ? -14.641 2.066 9.797 1 85.81 104 ALA A CA 1
ATOM 828 C C . ALA A 1 104 ? -14.055 3.359 9.234 1 85.81 104 ALA A C 1
ATOM 830 O O . ALA A 1 104 ? -13.539 4.191 9.984 1 85.81 104 ALA A O 1
ATOM 831 N N . GLU A 1 105 ? -14.141 3.475 7.988 1 83.69 105 GLU A N 1
ATOM 832 C CA . GLU A 1 105 ? -13.68 4.699 7.34 1 83.69 105 GLU A CA 1
ATOM 833 C C . GLU A 1 105 ? -14.492 5.906 7.801 1 83.69 105 GLU A C 1
ATOM 835 O O . GLU A 1 105 ? -13.945 6.98 8.031 1 83.69 105 GLU A O 1
ATOM 840 N N . TYR A 1 106 ? -15.758 5.711 7.848 1 84 106 TYR A N 1
ATOM 841 C CA . TYR A 1 106 ? -16.641 6.77 8.32 1 84 106 TYR A CA 1
ATOM 842 C C . TYR A 1 106 ? -16.266 7.191 9.742 1 84 106 TYR A C 1
ATOM 844 O O . TYR A 1 106 ? -16.203 8.383 10.047 1 84 106 TYR A O 1
ATOM 852 N N . LEU A 1 107 ? -16.078 6.258 10.531 1 86.31 107 LEU A N 1
ATOM 853 C CA . LEU A 1 107 ? -15.703 6.539 11.914 1 86.31 107 LEU A CA 1
ATOM 854 C C . LEU A 1 107 ? -14.383 7.297 11.977 1 86.31 107 LEU A C 1
ATOM 856 O O . LEU A 1 107 ? -14.219 8.195 12.805 1 86.31 107 LEU A O 1
ATOM 860 N N . ALA A 1 108 ? -13.438 6.98 11.148 1 87.81 108 ALA A N 1
ATOM 861 C CA . ALA A 1 108 ? -12.148 7.664 11.094 1 87.81 108 ALA A CA 1
ATOM 862 C C . ALA A 1 108 ? -12.32 9.125 10.688 1 87.81 108 ALA A C 1
ATOM 864 O O . ALA A 1 108 ? -11.688 10.016 11.266 1 87.81 108 ALA A O 1
ATOM 865 N N . VAL A 1 109 ? -13.133 9.367 9.734 1 87.31 109 VAL A N 1
ATOM 866 C CA . VAL A 1 109 ? -13.406 10.727 9.281 1 87.31 109 VAL A CA 1
ATOM 867 C C . VAL A 1 109 ? -14.078 11.516 10.406 1 87.31 109 VAL A C 1
ATOM 869 O O . VAL A 1 109 ? -13.766 12.688 10.617 1 87.31 109 VAL A O 1
ATOM 872 N N . PHE A 1 110 ? -14.93 10.844 11.047 1 86.88 110 PHE A N 1
ATOM 873 C CA . PHE A 1 110 ? -15.633 11.469 12.156 1 86.88 110 PHE A CA 1
ATOM 874 C C . PHE A 1 110 ? -14.656 11.859 13.258 1 86.88 110 PHE A C 1
ATOM 876 O O . PHE A 1 110 ? -14.711 12.977 13.781 1 86.88 110 PHE A O 1
ATOM 883 N N . LYS A 1 111 ? -13.828 10.914 13.625 1 88.31 111 LYS A N 1
ATOM 884 C CA . LYS A 1 111 ? -12.836 11.172 14.664 1 88.31 111 LYS A CA 1
ATOM 885 C C . LYS A 1 111 ? -11.93 12.336 14.281 1 88.31 111 LYS A C 1
ATOM 887 O O . LYS A 1 111 ? -11.625 13.195 15.109 1 88.31 111 LYS A O 1
ATOM 892 N N . LYS A 1 112 ? -11.523 12.336 13.102 1 90.5 112 LYS A N 1
ATOM 893 C CA . LYS A 1 112 ? -10.688 13.414 12.586 1 90.5 112 LYS A CA 1
ATOM 894 C C . LYS A 1 112 ? -11.414 14.758 12.648 1 90.5 112 LYS A C 1
ATOM 896 O O . LYS A 1 112 ? -10.828 15.766 13.047 1 90.5 112 LYS A O 1
ATOM 901 N N . THR A 1 113 ? -12.633 14.742 12.258 1 91.5 113 THR A N 1
ATOM 902 C CA . THR A 1 113 ? -13.461 15.938 12.266 1 91.5 113 THR A CA 1
ATOM 903 C C . THR A 1 113 ? -13.594 16.5 13.68 1 91.5 113 THR A C 1
ATOM 905 O O . THR A 1 113 ? -13.438 17.703 13.891 1 91.5 113 THR A O 1
ATOM 908 N N . VAL A 1 114 ? -13.867 15.633 14.539 1 93.12 114 VAL A N 1
ATOM 909 C CA . VAL A 1 114 ? -14.008 16.047 15.938 1 93.12 114 VAL A CA 1
ATOM 910 C C . VAL A 1 114 ? -12.68 16.594 16.438 1 93.12 114 VAL A C 1
ATOM 912 O O . VAL A 1 114 ? -12.641 17.641 17.094 1 93.12 114 VAL A O 1
ATOM 915 N N . SER A 1 115 ? -11.633 15.953 16.109 1 93.69 115 SER A N 1
ATOM 916 C CA . SER A 1 115 ? -10.305 16.328 16.594 1 93.69 115 SER A CA 1
ATOM 917 C C . SER A 1 115 ? -9.914 17.719 16.125 1 93.69 115 SER A C 1
ATOM 919 O O . SER A 1 115 ? -9.453 18.547 16.922 1 93.69 115 SER A O 1
ATOM 921 N N . VAL A 1 116 ? -10.117 18.016 14.883 1 94.75 116 VAL A N 1
ATOM 922 C CA . VAL A 1 116 ? -9.672 19.281 14.328 1 94.75 116 VAL A CA 1
ATOM 923 C C . VAL A 1 116 ? -10.492 20.422 14.938 1 94.75 116 VAL A C 1
ATOM 925 O O . VAL A 1 116 ? -9.969 21.516 15.195 1 94.75 116 VAL A O 1
ATOM 928 N N . HIS A 1 117 ? -11.719 20.203 15.234 1 96.69 117 HIS A N 1
ATOM 929 C CA . HIS A 1 117 ? -12.57 21.203 15.852 1 96.69 117 HIS A CA 1
ATOM 930 C C . HIS A 1 117 ? -12.203 21.406 17.312 1 96.69 117 HIS A C 1
ATOM 932 O O . HIS A 1 117 ? -12.203 22.547 17.812 1 96.69 117 HIS A O 1
ATOM 938 N N . GLU A 1 118 ? -11.898 20.297 17.906 1 96.75 118 GLU A N 1
ATOM 939 C CA . GLU A 1 118 ? -11.5 20.359 19.312 1 96.75 118 GLU A CA 1
ATOM 940 C C . GLU A 1 118 ? -10.188 21.109 19.484 1 96.75 118 GLU A C 1
ATOM 942 O O . GLU A 1 118 ? -10.055 21.938 20.391 1 96.75 118 GLU A O 1
ATOM 947 N N . VAL A 1 119 ? -9.266 20.906 18.609 1 95.62 119 VAL A N 1
ATOM 948 C CA . VAL A 1 119 ? -7.957 21.547 18.656 1 95.62 119 VAL A CA 1
ATOM 949 C C . VAL A 1 119 ? -8.109 23.062 18.469 1 95.62 119 VAL A C 1
ATOM 951 O O . VAL A 1 119 ? -7.43 23.844 19.141 1 95.62 119 VAL A O 1
ATOM 954 N N . PHE A 1 120 ? -9.008 23.484 17.609 1 97.88 120 PHE A N 1
ATOM 955 C CA . PHE A 1 120 ? -9.273 24.906 17.391 1 97.88 120 PHE A CA 1
ATOM 956 C C . PHE A 1 120 ? -9.703 25.578 18.688 1 97.88 120 PHE A C 1
ATOM 958 O O . PHE A 1 120 ? -9.141 26.609 19.078 1 97.88 120 PHE A O 1
ATOM 965 N N . LEU A 1 121 ? -10.609 24.922 19.359 1 97.88 121 LEU A N 1
ATOM 966 C CA . LEU A 1 121 ? -11.133 25.5 20.609 1 97.88 121 LEU A CA 1
ATOM 967 C C . LEU A 1 121 ? -10.078 25.453 21.703 1 97.88 121 LEU A C 1
ATOM 969 O O . LEU A 1 121 ? -9.977 26.391 22.516 1 97.88 121 LEU A O 1
ATOM 973 N N . GLN A 1 122 ? -9.344 24.453 21.719 1 96.25 122 GLN A N 1
ATOM 974 C CA . GLN A 1 122 ? -8.312 24.312 22.75 1 96.25 122 GLN A CA 1
ATOM 975 C C . GLN A 1 122 ? -7.195 25.344 22.547 1 96.25 122 GLN A C 1
ATOM 977 O O . GLN A 1 122 ? -6.613 25.828 23.516 1 96.25 122 GLN A O 1
ATOM 982 N N . ARG A 1 123 ? -6.914 25.641 21.312 1 96.88 123 ARG A N 1
ATOM 983 C CA . ARG A 1 123 ? -5.949 26.703 21.016 1 96.88 123 ARG A CA 1
ATOM 984 C C . ARG A 1 123 ? -6.441 28.047 21.516 1 96.88 123 ARG A C 1
ATOM 986 O O . ARG A 1 123 ? -5.664 28.844 22.047 1 96.88 123 ARG A O 1
ATOM 993 N N . LEU A 1 124 ? -7.676 28.297 21.359 1 97.5 124 LEU A N 1
ATOM 994 C CA . LEU A 1 124 ? -8.258 29.547 21.844 1 97.5 124 LEU A CA 1
ATOM 995 C C . LEU A 1 124 ? -8.266 29.594 23.359 1 97.5 124 LEU A C 1
ATOM 997 O O . LEU A 1 124 ? -7.898 30.609 23.953 1 97.5 124 LEU A O 1
ATOM 1001 N N . SER A 1 125 ? -8.664 28.5 23.969 1 96.69 125 SER A N 1
ATOM 1002 C CA . SER A 1 125 ? -8.805 28.469 25.422 1 96.69 125 SER A CA 1
ATOM 1003 C C . SER A 1 125 ? -7.445 28.578 26.094 1 96.69 125 SER A C 1
ATOM 1005 O O . SER A 1 125 ? -7.348 29.062 27.234 1 96.69 125 SER A O 1
ATOM 1007 N N . SER A 1 126 ? -6.363 28.203 25.438 1 94.75 126 SER A N 1
ATOM 1008 C CA . SER A 1 126 ? -5.031 28.188 26.031 1 94.75 126 SER A CA 1
ATOM 1009 C C . SER A 1 126 ? -4.316 29.516 25.797 1 94.75 126 SER A C 1
ATOM 1011 O O . SER A 1 126 ? -3.273 29.781 26.406 1 94.75 126 SER A O 1
ATOM 1013 N N . HIS A 1 127 ? -4.824 30.297 24.938 1 95.75 127 HIS A N 1
ATOM 1014 C CA . HIS A 1 127 ? -4.195 31.578 24.625 1 95.75 127 HIS A CA 1
ATOM 1015 C C . HIS A 1 127 ? -4.527 32.625 25.688 1 95.75 127 HIS A C 1
ATOM 1017 O O . HIS A 1 127 ? -5.691 32.781 26.047 1 95.75 127 HIS A O 1
ATOM 1023 N N . PRO A 1 128 ? -3.578 33.344 26.125 1 93.75 128 PRO A N 1
ATOM 1024 C CA . PRO A 1 128 ? -3.791 34.281 27.25 1 93.75 128 PRO A CA 1
ATOM 1025 C C . PRO A 1 128 ? -4.781 35.375 26.906 1 93.75 128 PRO A C 1
ATOM 1027 O O . PRO A 1 128 ? -5.516 35.844 27.781 1 93.75 128 PRO A O 1
ATOM 1030 N N . ILE A 1 129 ? -4.852 35.812 25.641 1 96.06 129 ILE A N 1
ATOM 1031 C CA . ILE A 1 129 ? -5.699 36.938 25.25 1 96.06 129 ILE A CA 1
ATOM 1032 C C . ILE A 1 129 ? -7 36.406 24.656 1 96.06 129 ILE A C 1
ATOM 1034 O O . ILE A 1 129 ? -8.086 36.844 25.047 1 96.06 129 ILE A O 1
ATOM 1038 N N . LEU A 1 130 ? -6.957 35.438 23.828 1 96.81 130 LEU A N 1
ATOM 1039 C CA . LEU A 1 130 ? -8.117 34.938 23.094 1 96.81 130 LEU A CA 1
ATOM 1040 C C . LEU A 1 130 ? -9.062 34.188 24.016 1 96.81 130 LEU A C 1
ATOM 1042 O O . LEU A 1 130 ? -10.266 34.094 23.75 1 96.81 130 LEU A O 1
ATOM 1046 N N . SER A 1 131 ? -8.602 33.594 25.125 1 95.88 131 SER A N 1
ATOM 1047 C CA . SER A 1 131 ? -9.43 32.844 26.078 1 95.88 131 SER A CA 1
ATOM 1048 C C . SER A 1 131 ? -10.453 33.75 26.75 1 95.88 131 SER A C 1
ATOM 1050 O O . SER A 1 131 ? -11.43 33.281 27.312 1 95.88 131 SER A O 1
ATOM 1052 N N . ARG A 1 132 ? -10.25 35.062 26.625 1 94.25 132 ARG A N 1
ATOM 1053 C CA . ARG A 1 132 ? -11.117 36 27.297 1 94.25 132 ARG A CA 1
ATOM 1054 C C . ARG A 1 132 ? -12 36.75 26.297 1 94.25 132 ARG A C 1
ATOM 1056 O O . ARG A 1 132 ? -12.711 37.688 26.656 1 94.25 132 ARG A O 1
ATOM 1063 N N . ASP A 1 133 ? -11.852 36.375 25.094 1 96.25 133 ASP A N 1
ATOM 1064 C CA . ASP A 1 133 ? -12.633 37.031 24.047 1 96.25 133 ASP A CA 1
ATOM 1065 C C . ASP A 1 133 ? -14.125 36.844 24.281 1 96.25 133 ASP A C 1
ATOM 1067 O O . ASP A 1 133 ? -14.586 35.781 24.672 1 96.25 133 ASP A O 1
ATOM 1071 N N . HIS A 1 134 ? -14.852 37.875 24.031 1 95.06 134 HIS A N 1
ATOM 1072 C CA . HIS A 1 134 ? -16.281 37.906 24.281 1 95.06 134 HIS A CA 1
ATOM 1073 C C . HIS A 1 134 ? -17.016 36.938 23.359 1 95.06 134 HIS A C 1
ATOM 1075 O O . HIS A 1 134 ? -17.875 36.156 23.797 1 95.06 134 HIS A O 1
ATOM 1081 N N . ASN A 1 135 ? -16.703 37 22.062 1 95.44 135 ASN A N 1
ATOM 1082 C CA . ASN A 1 135 ? -17.359 36.125 21.094 1 95.44 135 ASN A CA 1
ATOM 1083 C C . ASN A 1 135 ? -17.078 34.656 21.375 1 95.44 135 ASN A C 1
ATOM 1085 O O . ASN A 1 135 ? -17.922 33.781 21.156 1 95.44 135 ASN A O 1
ATOM 1089 N N . PHE A 1 136 ? -15.867 34.375 21.828 1 97.31 136 PHE A N 1
ATOM 1090 C CA . PHE A 1 136 ? -15.508 33 22.219 1 97.31 136 PHE A CA 1
ATOM 1091 C C . PHE A 1 136 ? -16.359 32.531 23.375 1 97.31 136 PHE A C 1
ATOM 1093 O O . PHE A 1 136 ? -16.859 31.406 23.375 1 97.31 136 PHE A O 1
ATOM 1100 N N . HIS A 1 137 ? -16.578 33.375 24.312 1 95.38 137 HIS A N 1
ATOM 1101 C CA . HIS A 1 137 ? -17.391 33.031 25.469 1 95.38 137 HIS A CA 1
ATOM 1102 C C . HIS A 1 137 ? -18.844 32.781 25.062 1 95.38 137 HIS A C 1
ATOM 1104 O O . HIS A 1 137 ? -19.484 31.875 25.547 1 95.38 137 HIS A O 1
ATOM 1110 N N . VAL A 1 138 ? -19.328 33.688 24.188 1 94.75 138 VAL A N 1
ATOM 1111 C CA . VAL A 1 138 ? -20.672 33.5 23.672 1 94.75 138 VAL A CA 1
ATOM 1112 C C . VAL A 1 138 ? -20.781 32.156 22.953 1 94.75 138 VAL A C 1
ATOM 1114 O O . VAL A 1 138 ? -21.75 31.422 23.141 1 94.75 138 VAL A O 1
ATOM 1117 N N . PHE A 1 139 ? -19.781 31.812 22.172 1 97 139 PHE A N 1
ATOM 1118 C CA . PHE A 1 139 ? -19.719 30.531 21.453 1 97 139 PHE A CA 1
ATOM 1119 C C . PHE A 1 139 ? -19.828 29.359 22.422 1 97 139 PHE A C 1
ATOM 1121 O O . PHE A 1 139 ? -20.547 28.391 22.141 1 97 139 PHE A O 1
ATOM 1128 N N . LEU A 1 140 ? -19.203 29.453 23.562 1 96.88 140 LEU A N 1
ATOM 1129 C CA . LEU A 1 140 ? -19.109 28.344 24.5 1 96.88 140 LEU A CA 1
ATOM 1130 C C . LEU A 1 140 ? -20.391 28.25 25.328 1 96.88 140 LEU A C 1
ATOM 1132 O O . LEU A 1 140 ? -20.766 27.156 25.766 1 96.88 140 LEU A O 1
ATOM 1136 N N . GLU A 1 141 ? -21.031 29.375 25.547 1 93.75 141 GLU A N 1
ATOM 1137 C CA . GLU A 1 141 ? -22.031 29.359 26.625 1 93.75 141 GLU A CA 1
ATOM 1138 C C . GLU A 1 141 ? -23.422 29.562 26.062 1 93.75 141 GLU A C 1
ATOM 1140 O O . GLU A 1 141 ? -24.406 29.094 26.641 1 93.75 141 GLU A O 1
ATOM 1145 N N . TYR A 1 142 ? -23.547 30.25 24.984 1 92.81 142 TYR A N 1
ATOM 1146 C CA . TYR A 1 142 ? -24.891 30.547 24.469 1 92.81 142 TYR A CA 1
ATOM 1147 C C . TYR A 1 142 ? -25.641 29.266 24.125 1 92.81 142 TYR A C 1
ATOM 1149 O O . TYR A 1 142 ? -25.219 28.5 23.25 1 92.81 142 TYR A O 1
ATOM 1157 N N . ASP A 1 143 ? -26.703 28.969 24.734 1 89.5 143 ASP A N 1
ATOM 1158 C CA . ASP A 1 143 ? -27.359 27.656 24.719 1 89.5 143 ASP A CA 1
ATOM 1159 C C . ASP A 1 143 ? -28.281 27.531 23.5 1 89.5 143 ASP A C 1
ATOM 1161 O O . ASP A 1 143 ? -28.875 26.469 23.266 1 89.5 143 ASP A O 1
ATOM 1165 N N . GLN A 1 144 ? -28.359 28.594 22.688 1 87.88 144 GLN A N 1
ATOM 1166 C CA . GLN A 1 144 ? -29.203 28.516 21.5 1 87.88 144 GLN A CA 1
ATOM 1167 C C . GLN A 1 144 ? -28.359 28.531 20.219 1 87.88 144 GLN A C 1
ATOM 1169 O O . GLN A 1 144 ? -27.125 28.484 20.281 1 87.88 144 GLN A O 1
ATOM 1174 N N . ASP A 1 145 ? -29.047 28.391 19.109 1 86.62 145 ASP A N 1
ATOM 1175 C CA . ASP A 1 145 ? -28.391 28.469 17.812 1 86.62 145 ASP A CA 1
ATOM 1176 C C . ASP A 1 145 ? -27.797 29.859 17.562 1 86.62 145 ASP A C 1
ATOM 1178 O O . ASP A 1 145 ? -28.469 30.859 17.781 1 86.62 145 ASP A O 1
ATOM 1182 N N . LEU A 1 146 ? -26.531 29.891 17.359 1 84.12 146 LEU A N 1
ATOM 1183 C CA . LEU A 1 146 ? -25.859 31.172 17.125 1 84.12 146 LEU A CA 1
ATOM 1184 C C . LEU A 1 146 ? -26.391 31.844 15.867 1 84.12 146 LEU A C 1
ATOM 1186 O O . LEU A 1 146 ? -26.25 33.062 15.695 1 84.12 146 LEU A O 1
ATOM 1190 N N . SER A 1 147 ? -27.312 31.219 15.18 1 69.81 147 SER A N 1
ATOM 1191 C CA . SER A 1 147 ? -27.938 31.75 13.969 1 69.81 147 SER A CA 1
ATOM 1192 C C . SER A 1 147 ? -26.969 32.625 13.18 1 69.81 147 SER A C 1
ATOM 1194 O O . SER A 1 147 ? -27.266 33.781 12.875 1 69.81 147 SER A O 1
ATOM 1196 N N . VAL A 1 148 ? -25.797 32.062 13.023 1 68.31 148 VAL A N 1
ATOM 1197 C CA . VAL A 1 148 ? -24.75 32.844 12.352 1 68.31 148 VAL A CA 1
ATOM 1198 C C . VAL A 1 148 ? -25.156 33.125 10.914 1 68.31 148 VAL A C 1
ATOM 1200 O O . VAL A 1 148 ? -25.656 32.25 10.211 1 68.31 148 VAL A O 1
ATOM 1203 N N . ARG A 1 149 ? -25.406 34.375 10.633 1 62.44 149 ARG A N 1
ATOM 1204 C CA . ARG A 1 149 ? -25.75 34.781 9.273 1 62.44 149 ARG A CA 1
ATOM 1205 C C . ARG A 1 149 ? -24.688 34.344 8.281 1 62.44 149 ARG A C 1
ATOM 1207 O O . ARG A 1 149 ? -23.484 34.5 8.531 1 62.44 149 ARG A O 1
ATOM 1214 N N . ARG A 1 150 ? -25.109 33.5 7.41 1 56.94 150 ARG A N 1
ATOM 1215 C CA . ARG A 1 150 ? -24.219 33.156 6.297 1 56.94 150 ARG A CA 1
ATOM 1216 C C . ARG A 1 150 ? -23.719 34.406 5.598 1 56.94 150 ARG A C 1
ATOM 1218 O O . ARG A 1 150 ? -24.438 35.406 5.496 1 56.94 150 ARG A O 1
ATOM 1225 N N . LYS A 1 151 ? -22.344 34.438 5.367 1 60.66 151 LYS A N 1
ATOM 1226 C CA . LYS A 1 151 ? -21.797 35.531 4.586 1 60.66 151 LYS A CA 1
ATOM 1227 C C . LYS A 1 151 ? -22.594 35.75 3.299 1 60.66 151 LYS A C 1
ATOM 1229 O O . LYS A 1 151 ? -22.906 34.781 2.594 1 60.66 151 LYS A O 1
ATOM 1234 N N . ASN A 1 152 ? -23.234 36.875 3.137 1 58 152 ASN A N 1
ATOM 1235 C CA . ASN A 1 152 ? -23.906 37.188 1.881 1 58 152 ASN A CA 1
ATOM 1236 C C . ASN A 1 152 ? -22.922 37.281 0.722 1 58 152 ASN A C 1
ATOM 1238 O O . ASN A 1 152 ? -21.719 37.188 0.925 1 58 152 ASN A O 1
ATOM 1242 N N . ALA A 1 153 ? -23.375 37.125 -0.502 1 53.84 153 ALA A N 1
ATOM 1243 C CA . ALA A 1 153 ? -22.594 37.188 -1.735 1 53.84 153 ALA A CA 1
ATOM 1244 C C . ALA A 1 153 ? -21.578 38.344 -1.688 1 53.84 153 ALA A C 1
ATOM 1246 O O . ALA A 1 153 ? -20.438 38.188 -2.141 1 53.84 153 ALA A O 1
ATOM 1247 N N . LYS A 1 154 ? -21.953 39.344 -1.093 1 49.41 154 LYS A N 1
ATOM 1248 C CA . LYS A 1 154 ? -21.078 40.5 -1.031 1 49.41 154 LYS A CA 1
ATOM 1249 C C . LYS A 1 154 ? -19.906 40.281 -0.101 1 49.41 154 LYS A C 1
ATOM 1251 O O . LYS A 1 154 ? -18.781 40.688 -0.391 1 49.41 154 LYS A O 1
ATOM 1256 N N . GLU A 1 155 ? -20.219 39.594 1.015 1 55.47 155 GLU A N 1
ATOM 1257 C CA . GLU A 1 155 ? -19.156 39.312 1.974 1 55.47 155 GLU A CA 1
ATOM 1258 C C . GLU A 1 155 ? -18.219 38.25 1.443 1 55.47 155 GLU A C 1
ATOM 1260 O O . GLU A 1 155 ? -17.016 38.281 1.713 1 55.47 155 GLU A O 1
ATOM 1265 N N . MET A 1 156 ? -18.844 37.281 0.731 1 56.72 156 MET A N 1
ATOM 1266 C CA . MET A 1 156 ? -18.031 36.281 0.064 1 56.72 156 MET A CA 1
ATOM 1267 C C . MET A 1 156 ? -17.141 36.906 -0.999 1 56.72 156 MET A C 1
ATOM 1269 O O . MET A 1 156 ? -15.984 36.5 -1.148 1 56.72 156 MET A O 1
ATOM 1273 N N . PHE A 1 157 ? -17.75 37.75 -1.756 1 52.03 157 PHE A N 1
ATOM 1274 C CA . PHE A 1 157 ? -16.984 38.531 -2.713 1 52.03 157 PHE A CA 1
ATOM 1275 C C . PHE A 1 157 ? -15.93 39.375 -2.004 1 52.03 157 PHE A C 1
ATOM 1277 O O . PHE A 1 157 ? -14.836 39.594 -2.539 1 52.03 157 PHE A O 1
ATOM 1284 N N . GLY A 1 158 ? -16.203 39.75 -0.923 1 47.41 158 GLY A N 1
ATOM 1285 C CA . GLY A 1 158 ? -15.242 40.469 -0.115 1 47.41 158 GLY A CA 1
ATOM 1286 C C . GLY A 1 158 ? -14.047 39.625 0.302 1 47.41 158 GLY A C 1
ATOM 1287 O O . GLY A 1 158 ? -12.922 40.125 0.366 1 47.41 158 GLY A O 1
ATOM 1288 N N . GLY A 1 159 ? -14.305 38.438 0.578 1 54.91 159 GLY A N 1
ATOM 1289 C CA . GLY A 1 159 ? -13.227 37.5 0.866 1 54.91 159 GLY A CA 1
ATOM 1290 C C . GLY A 1 159 ? -12.25 37.344 -0.287 1 54.91 159 GLY A C 1
ATOM 1291 O O . GLY A 1 159 ? -11.039 37.344 -0.085 1 54.91 159 GLY A O 1
ATOM 1292 N N . PHE A 1 160 ? -12.898 37.219 -1.402 1 52.12 160 PHE A N 1
ATOM 1293 C CA . PHE A 1 160 ? -12.102 37.219 -2.623 1 52.12 160 PHE A CA 1
ATOM 1294 C C . PHE A 1 160 ? -11.344 38.531 -2.781 1 52.12 160 PHE A C 1
ATOM 1296 O O . PHE A 1 160 ? -10.164 38.531 -3.143 1 52.12 160 PHE A O 1
ATOM 1303 N N . PHE A 1 161 ? -12.008 39.594 -2.518 1 47.22 161 PHE A N 1
ATOM 1304 C CA . PHE A 1 161 ? -11.406 40.938 -2.613 1 47.22 161 PHE A CA 1
ATOM 1305 C C . PHE A 1 161 ? -10.281 41.094 -1.599 1 47.22 161 PHE A C 1
ATOM 1307 O O . PHE A 1 161 ? -9.242 41.688 -1.901 1 47.22 161 PHE A O 1
ATOM 1314 N N . LYS A 1 162 ? -10.539 40.531 -0.517 1 58.34 162 LYS A N 1
ATOM 1315 C CA . LYS A 1 162 ? -9.484 40.625 0.495 1 58.34 162 LYS A CA 1
ATOM 1316 C C . LYS A 1 162 ? -8.25 39.812 0.058 1 58.34 162 LYS A C 1
ATOM 1318 O O . LYS A 1 162 ? -7.121 40.25 0.289 1 58.34 162 LYS A O 1
ATOM 1323 N N . SER A 1 163 ? -8.547 38.781 -0.619 1 59.81 163 SER A N 1
ATOM 1324 C CA . SER A 1 163 ? -7.43 38 -1.15 1 59.81 163 SER A CA 1
ATOM 1325 C C . SER A 1 163 ? -6.695 38.75 -2.246 1 59.81 163 SER A C 1
ATOM 1327 O O . SER A 1 163 ? -5.465 38.75 -2.299 1 59.81 163 SER A O 1
ATOM 1329 N N . VAL A 1 164 ? -7.418 39.469 -3.051 1 51 164 VAL A N 1
ATOM 1330 C CA . VAL A 1 164 ? -6.852 40.281 -4.113 1 51 164 VAL A CA 1
ATOM 1331 C C . VAL A 1 164 ? -6.137 41.5 -3.508 1 51 164 VAL A C 1
ATOM 1333 O O . VAL A 1 164 ? -5.039 41.844 -3.939 1 51 164 VAL A O 1
ATOM 1336 N N . VAL A 1 165 ? -6.75 42.062 -2.576 1 52.81 165 VAL A N 1
ATOM 1337 C CA . VAL A 1 165 ? -6.141 43.188 -1.894 1 52.81 165 VAL A CA 1
ATOM 1338 C C . VAL A 1 165 ? -4.855 42.75 -1.198 1 52.81 165 VAL A C 1
ATOM 1340 O O . VAL A 1 165 ? -3.846 43.469 -1.237 1 52.81 165 VAL A O 1
ATOM 1343 N N . LYS A 1 166 ? -5.004 41.562 -0.796 1 61.5 166 LYS A N 1
ATOM 1344 C CA . LYS A 1 166 ? -3.797 41.031 -0.175 1 61.5 166 LYS A CA 1
ATOM 1345 C C . LYS A 1 166 ? -2.682 40.844 -1.202 1 61.5 166 LYS A C 1
ATOM 1347 O O . LYS A 1 166 ? -1.523 41.188 -0.931 1 61.5 166 LYS A O 1
ATOM 1352 N N . SER A 1 167 ? -3.104 40.375 -2.301 1 57.28 167 SER A N 1
ATOM 1353 C CA . SER A 1 167 ? -2.119 40.219 -3.363 1 57.28 167 SER A CA 1
ATOM 1354 C C . SER A 1 167 ? -1.562 41.562 -3.824 1 57.28 167 SER A C 1
ATOM 1356 O O . SER A 1 167 ? -0.358 41.688 -4.055 1 57.28 167 SER A O 1
ATOM 1358 N N . ALA A 1 168 ? -2.457 42.531 -4.043 1 53.88 168 ALA A N 1
ATOM 1359 C CA . ALA A 1 168 ? -2.035 43.875 -4.438 1 53.88 168 ALA A CA 1
ATOM 1360 C C . ALA A 1 168 ? -1.233 44.562 -3.322 1 53.88 168 ALA A C 1
ATOM 1362 O O . ALA A 1 168 ? -0.231 45.219 -3.586 1 53.88 168 ALA A O 1
ATOM 1363 N N . ASP A 1 169 ? -1.641 44.406 -2.193 1 55.47 169 ASP A N 1
ATOM 1364 C CA . ASP A 1 169 ? -0.954 44.938 -1.016 1 55.47 169 ASP A CA 1
ATOM 1365 C C . ASP A 1 169 ? 0.414 44.281 -0.842 1 55.47 169 ASP A C 1
ATOM 1367 O O . ASP A 1 169 ? 1.386 44.938 -0.478 1 55.47 169 ASP A O 1
ATOM 1371 N N . GLU A 1 170 ? 0.427 43.031 -1.268 1 60.59 170 GLU A N 1
ATOM 1372 C CA . GLU A 1 170 ? 1.706 42.344 -1.178 1 60.59 170 GLU A CA 1
ATOM 1373 C C . GLU A 1 170 ? 2.742 42.969 -2.109 1 60.59 170 GLU A C 1
ATOM 1375 O O . GLU A 1 170 ? 3.924 43.062 -1.77 1 60.59 170 GLU A O 1
ATOM 1380 N N . MET A 1 171 ? 2.24 43.375 -3.164 1 56.62 171 MET A N 1
ATOM 1381 C CA . MET A 1 171 ? 3.111 44.125 -4.078 1 56.62 171 MET A CA 1
ATOM 1382 C C . MET A 1 171 ? 3.518 45.469 -3.482 1 56.62 171 MET A C 1
ATOM 1384 O O . MET A 1 171 ? 4.668 45.875 -3.613 1 56.62 171 MET A O 1
ATOM 1388 N N . LEU A 1 172 ? 2.605 46.156 -2.898 1 52.22 172 LEU A N 1
ATOM 1389 C CA . LEU A 1 172 ? 2.889 47.438 -2.275 1 52.22 172 LEU A CA 1
ATOM 1390 C C . LEU A 1 172 ? 3.811 47.281 -1.073 1 52.22 172 LEU A C 1
ATOM 1392 O O . LEU A 1 172 ? 4.688 48.094 -0.836 1 52.22 172 LEU A O 1
ATOM 1396 N N . LEU A 1 173 ? 3.598 46.156 -0.389 1 63.5 173 LEU A N 1
ATOM 1397 C CA . LEU A 1 173 ? 4.34 45.875 0.837 1 63.5 173 LEU A CA 1
ATOM 1398 C C . LEU A 1 173 ? 5.738 45.375 0.523 1 63.5 173 LEU A C 1
ATOM 1400 O O . LEU A 1 173 ? 6.605 45.344 1.398 1 63.5 173 LEU A O 1
ATOM 1404 N N . SER A 1 174 ? 5.801 45 -0.827 1 64.25 174 SER A N 1
ATOM 1405 C CA . SER A 1 174 ? 7.113 44.5 -1.231 1 64.25 174 SER A CA 1
ATOM 1406 C C . SER A 1 174 ? 8.172 45.594 -1.115 1 64.25 174 SER A C 1
ATOM 1408 O O . SER A 1 174 ? 9.359 45.281 -0.947 1 64.25 174 SER A O 1
ATOM 1410 N N . ASN A 1 175 ? 7.676 46.844 -1.046 1 62.88 175 ASN A N 1
ATOM 1411 C CA . ASN A 1 175 ? 8.617 47.969 -0.999 1 62.88 175 ASN A CA 1
ATOM 1412 C C . ASN A 1 175 ? 8.914 48.375 0.438 1 62.88 175 ASN A C 1
ATOM 1414 O O . ASN A 1 175 ? 9.789 49.219 0.676 1 62.88 175 ASN A O 1
ATOM 1418 N N . ALA A 1 176 ? 8.109 47.781 1.385 1 68.88 176 ALA A N 1
ATOM 1419 C CA . ALA A 1 176 ? 8.359 48.156 2.77 1 68.88 176 ALA A CA 1
ATOM 1420 C C . ALA A 1 176 ? 9.641 47.531 3.295 1 68.88 176 ALA A C 1
ATOM 1422 O O . ALA A 1 176 ? 9.844 46.312 3.125 1 68.88 176 ALA A O 1
ATOM 1423 N N . LYS A 1 177 ? 10.539 48.344 3.576 1 72.69 177 LYS A N 1
ATOM 1424 C CA . LYS A 1 177 ? 11.828 47.875 4.07 1 72.69 177 LYS A CA 1
ATOM 1425 C C . LYS A 1 177 ? 11.711 47.375 5.512 1 72.69 177 LYS A C 1
ATOM 1427 O O . LYS A 1 177 ? 11.367 48.156 6.406 1 72.69 177 LYS A O 1
ATOM 1432 N N . GLU A 1 178 ? 11.812 46.156 5.734 1 75.94 178 GLU A N 1
ATOM 1433 C CA . GLU A 1 178 ? 11.891 45.594 7.082 1 75.94 178 GLU A CA 1
ATOM 1434 C C . GLU A 1 178 ? 13.258 45.844 7.707 1 75.94 178 GLU A C 1
ATOM 1436 O O . GLU A 1 178 ? 14.281 45.406 7.172 1 75.94 178 GLU A O 1
ATOM 1441 N N . VAL A 1 179 ? 13.133 46.562 8.766 1 78.81 179 VAL A N 1
ATOM 1442 C CA . VAL A 1 179 ? 14.422 46.938 9.344 1 78.81 179 VAL A CA 1
ATOM 1443 C C . VAL A 1 179 ? 14.734 46.062 10.539 1 78.81 179 VAL A C 1
ATOM 1445 O O . VAL A 1 179 ? 15.898 45.906 10.922 1 78.81 179 VAL A O 1
ATOM 1448 N N . ASP A 1 180 ? 13.766 45.344 11.055 1 90.88 180 ASP A N 1
ATOM 1449 C CA . ASP A 1 180 ? 13.984 44.5 12.211 1 90.88 180 ASP A CA 1
ATOM 1450 C C . ASP A 1 180 ? 14.484 43.094 11.789 1 90.88 180 ASP A C 1
ATOM 1452 O O . ASP A 1 180 ? 13.773 42.375 11.109 1 90.88 180 ASP A O 1
ATOM 1456 N N . GLU A 1 181 ? 15.586 42.75 12.266 1 92.75 181 GLU A N 1
ATOM 1457 C CA . GLU A 1 181 ? 16.266 41.5 11.867 1 92.75 181 GLU A CA 1
ATOM 1458 C C . GLU A 1 181 ? 15.453 40.281 12.273 1 92.75 181 GLU A C 1
ATOM 1460 O O . GLU A 1 181 ? 15.438 39.281 11.555 1 92.75 181 GLU A O 1
ATOM 1465 N N . PHE A 1 182 ? 14.82 40.375 13.422 1 95.25 182 PHE A N 1
ATOM 1466 C CA . PHE A 1 182 ? 14.023 39.25 13.906 1 95.25 182 PHE A CA 1
ATOM 1467 C C . PHE A 1 182 ? 12.898 38.938 12.93 1 95.25 182 PHE A C 1
ATOM 1469 O O . PHE A 1 182 ? 12.734 37.781 12.539 1 95.25 182 PHE A O 1
ATOM 1476 N N . PHE A 1 183 ? 12.188 39.906 12.523 1 95.44 183 PHE A N 1
ATOM 1477 C CA . PHE A 1 183 ? 11.016 39.688 11.68 1 95.44 183 PHE A CA 1
ATOM 1478 C C . PHE A 1 183 ? 11.43 39.281 10.266 1 95.44 183 PHE A C 1
ATOM 1480 O O . PHE A 1 183 ? 10.742 38.5 9.602 1 95.44 183 PHE A O 1
ATOM 1487 N N . GLU A 1 184 ? 12.578 39.781 9.836 1 91.88 184 GLU A N 1
ATOM 1488 C CA . GLU A 1 184 ? 13.102 39.375 8.539 1 91.88 184 GLU A CA 1
ATOM 1489 C C . GLU A 1 184 ? 13.453 37.906 8.531 1 91.88 184 GLU A C 1
ATOM 1491 O O . GLU A 1 184 ? 13.117 37.188 7.582 1 91.88 184 GLU A O 1
ATOM 1496 N N . GLN A 1 185 ? 14.062 37.469 9.531 1 92.62 185 GLN A N 1
ATOM 1497 C CA . GLN A 1 185 ? 14.445 36.062 9.648 1 92.62 185 GLN A CA 1
ATOM 1498 C C . GLN A 1 185 ? 13.219 35.156 9.773 1 92.62 185 GLN A C 1
ATOM 1500 O O . GLN A 1 185 ? 13.164 34.094 9.172 1 92.62 185 GLN A O 1
ATOM 1505 N N . GLU A 1 186 ? 12.25 35.625 10.562 1 93.75 186 GLU A N 1
ATOM 1506 C CA . GLU A 1 186 ? 11.023 34.844 10.734 1 93.75 186 GLU A CA 1
ATOM 1507 C C . GLU A 1 186 ? 10.258 34.719 9.422 1 93.75 186 GLU A C 1
ATOM 1509 O O . GLU A 1 186 ? 9.672 33.688 9.141 1 93.75 186 GLU A O 1
ATOM 1514 N N . LYS A 1 187 ? 10.242 35.812 8.688 1 92.5 187 LYS A N 1
ATOM 1515 C CA . LYS A 1 187 ? 9.555 35.781 7.402 1 92.5 187 LYS A CA 1
ATOM 1516 C C . LYS A 1 187 ? 10.172 34.719 6.477 1 92.5 187 LYS A C 1
ATOM 1518 O O . LYS A 1 187 ? 9.453 33.938 5.855 1 92.5 187 LYS A O 1
ATOM 1523 N N . VAL A 1 188 ? 11.477 34.719 6.391 1 91.38 188 VAL A N 1
ATOM 1524 C CA . VAL A 1 188 ? 12.188 33.781 5.551 1 91.38 188 VAL A CA 1
ATOM 1525 C C . VAL A 1 188 ? 11.906 32.344 6.035 1 91.38 188 VAL A C 1
ATOM 1527 O O . VAL A 1 188 ? 11.633 31.453 5.234 1 91.38 188 VAL A O 1
ATOM 1530 N N . PHE A 1 189 ? 11.953 32.188 7.297 1 92.62 189 PHE A N 1
ATOM 1531 C CA . PHE A 1 189 ? 11.688 30.891 7.898 1 92.62 189 PHE A CA 1
ATOM 1532 C C . PHE A 1 189 ? 10.289 30.406 7.547 1 92.62 189 PHE A C 1
ATOM 1534 O O . PHE A 1 189 ? 10.109 29.281 7.09 1 92.62 189 PHE A O 1
ATOM 1541 N N . LEU A 1 190 ? 9.32 31.234 7.762 1 94.88 190 LEU A N 1
ATOM 1542 C CA . LEU A 1 190 ? 7.926 30.859 7.57 1 94.88 190 LEU A CA 1
ATOM 1543 C C . LEU A 1 190 ? 7.652 30.516 6.113 1 94.88 190 LEU A C 1
ATOM 1545 O O . LEU A 1 190 ? 6.938 29.547 5.82 1 94.88 190 LEU A O 1
ATOM 1549 N N . VAL A 1 191 ? 8.234 31.266 5.219 1 94 191 VAL A N 1
ATOM 1550 C CA . VAL A 1 191 ? 8.023 31.016 3.797 1 94 191 VAL A CA 1
ATOM 1551 C C . VAL A 1 191 ? 8.633 29.688 3.402 1 94 191 VAL A C 1
ATOM 1553 O O . VAL A 1 191 ? 7.98 28.859 2.758 1 94 191 VAL A O 1
ATOM 1556 N N . ASN A 1 192 ? 9.82 29.375 3.838 1 92.75 192 ASN A N 1
ATOM 1557 C CA . ASN A 1 192 ? 10.5 28.125 3.523 1 92.75 192 ASN A CA 1
ATOM 1558 C C . ASN A 1 192 ? 9.82 26.938 4.188 1 92.75 192 ASN A C 1
ATOM 1560 O O . ASN A 1 192 ? 9.609 25.906 3.549 1 92.75 192 ASN A O 1
ATOM 1564 N N . TYR A 1 193 ? 9.5 27.125 5.391 1 93.25 193 TYR A N 1
ATOM 1565 C CA . TYR A 1 193 ? 8.891 26.047 6.156 1 93.25 193 TYR A CA 1
ATOM 1566 C C . TYR A 1 193 ? 7.527 25.672 5.586 1 93.25 193 TYR A C 1
ATOM 1568 O O . TYR A 1 193 ? 7.152 24.5 5.562 1 93.25 193 TYR A O 1
ATOM 1576 N N . TYR A 1 194 ? 6.816 26.672 5.172 1 95.19 194 TYR A N 1
ATOM 1577 C CA . TYR A 1 194 ? 5.516 26.406 4.566 1 95.19 194 TYR A CA 1
ATOM 1578 C C . TYR A 1 194 ? 5.645 25.484 3.361 1 95.19 194 TYR A C 1
ATOM 1580 O O . TYR A 1 194 ? 4.883 24.531 3.219 1 95.19 194 TYR A O 1
ATOM 1588 N N . ASN A 1 195 ? 6.586 25.781 2.527 1 94.81 195 ASN A N 1
ATOM 1589 C CA . ASN A 1 195 ? 6.77 24.969 1.328 1 94.81 195 ASN A CA 1
ATOM 1590 C C . ASN A 1 195 ? 7.141 23.531 1.675 1 94.81 195 ASN A C 1
ATOM 1592 O O . ASN A 1 195 ? 6.621 22.594 1.07 1 94.81 195 ASN A O 1
ATOM 1596 N N . ARG A 1 196 ? 7.945 23.375 2.615 1 94.31 196 ARG A N 1
ATOM 1597 C CA . ARG A 1 196 ? 8.398 22.047 3.004 1 94.31 196 ARG A CA 1
ATOM 1598 C C . ARG A 1 196 ? 7.277 21.25 3.662 1 94.31 196 ARG A C 1
ATOM 1600 O O . ARG A 1 196 ? 7.086 20.062 3.365 1 94.31 196 ARG A O 1
ATOM 1607 N N . ILE A 1 197 ? 6.609 21.875 4.543 1 96.38 197 ILE A N 1
ATOM 1608 C CA . ILE A 1 197 ? 5.574 21.172 5.285 1 96.38 197 ILE A CA 1
ATOM 1609 C C . ILE A 1 197 ? 4.398 20.859 4.363 1 96.38 197 ILE A C 1
ATOM 1611 O O . ILE A 1 197 ? 3.732 19.828 4.523 1 96.38 197 ILE A O 1
ATOM 1615 N N . LYS A 1 198 ? 4.137 21.734 3.426 1 96.5 198 LYS A N 1
ATOM 1616 C CA . LYS A 1 198 ? 3.113 21.469 2.418 1 96.5 198 LYS A CA 1
ATOM 1617 C C . LYS A 1 198 ? 3.436 20.203 1.627 1 96.5 198 LYS A C 1
ATOM 1619 O O . LYS A 1 198 ? 2.562 19.359 1.407 1 96.5 198 LYS A O 1
ATOM 1624 N N . ASP A 1 199 ? 4.656 20.062 1.225 1 94.69 199 ASP A N 1
ATOM 1625 C CA . ASP A 1 199 ? 5.105 18.875 0.507 1 94.69 199 ASP A CA 1
ATOM 1626 C C . ASP A 1 199 ? 4.98 17.625 1.38 1 94.69 199 ASP A C 1
ATOM 1628 O O . ASP A 1 199 ? 4.516 16.594 0.918 1 94.69 199 ASP A O 1
ATOM 1632 N N . ALA A 1 200 ? 5.406 17.766 2.59 1 96 200 ALA A N 1
ATOM 1633 C CA . ALA A 1 200 ? 5.328 16.641 3.52 1 96 200 ALA A CA 1
ATOM 1634 C C . ALA A 1 200 ? 3.883 16.219 3.744 1 96 200 ALA A C 1
ATOM 1636 O O . ALA A 1 200 ? 3.586 15.023 3.822 1 96 200 ALA A O 1
ATOM 1637 N N . CYS A 1 201 ? 3.084 17.188 3.895 1 96.88 201 CYS A N 1
ATOM 1638 C CA . CYS A 1 201 ? 1.663 16.922 4.078 1 96.88 201 CYS A CA 1
ATOM 1639 C C . CYS A 1 201 ? 1.101 16.141 2.893 1 96.88 201 CYS A C 1
ATOM 1641 O O . CYS A 1 201 ? 0.395 15.148 3.076 1 96.88 201 CYS A O 1
ATOM 1643 N N . ALA A 1 202 ? 1.41 16.562 1.662 1 96.94 202 ALA A N 1
ATOM 1644 C CA . ALA A 1 202 ? 0.931 15.891 0.453 1 96.94 202 ALA A CA 1
ATOM 1645 C C . ALA A 1 202 ? 1.436 14.453 0.381 1 96.94 202 ALA A C 1
ATOM 1647 O O . ALA A 1 202 ? 0.683 13.539 0.029 1 96.94 202 ALA A O 1
ATOM 1648 N N . LYS A 1 203 ? 2.67 14.266 0.678 1 96.12 203 LYS A N 1
ATOM 1649 C CA . LYS A 1 203 ? 3.256 12.93 0.648 1 96.12 203 LYS A CA 1
ATOM 1650 C C . LYS A 1 203 ? 2.643 12.031 1.723 1 96.12 203 LYS A C 1
ATOM 1652 O O . LYS A 1 203 ? 2.461 10.836 1.509 1 96.12 203 LYS A O 1
ATOM 1657 N N . SER A 1 204 ? 2.41 12.625 2.857 1 97.38 204 SER A N 1
ATOM 1658 C CA . SER A 1 204 ? 1.771 11.867 3.928 1 97.38 204 SER A CA 1
ATOM 1659 C C . SER A 1 204 ? 0.379 11.398 3.518 1 97.38 204 SER A C 1
ATOM 1661 O O . SER A 1 204 ? -0.012 10.266 3.812 1 97.38 204 SER A O 1
ATOM 1663 N N . ASP A 1 205 ? -0.336 12.234 2.869 1 96.12 205 ASP A N 1
ATOM 1664 C CA . ASP A 1 205 ? -1.652 11.859 2.363 1 96.12 205 ASP A CA 1
ATOM 1665 C C . ASP A 1 205 ? -1.551 10.695 1.373 1 96.12 205 ASP A C 1
ATOM 1667 O O . ASP A 1 205 ? -2.371 9.781 1.399 1 96.12 205 ASP A O 1
ATOM 1671 N N . LYS A 1 206 ? -0.622 10.789 0.548 1 97.12 206 LYS A N 1
ATOM 1672 C CA . LYS A 1 206 ? -0.416 9.719 -0.426 1 97.12 206 LYS A CA 1
ATOM 1673 C C . LYS A 1 206 ? -0.081 8.406 0.266 1 97.12 206 LYS A C 1
ATOM 1675 O O . LYS A 1 206 ? -0.583 7.348 -0.123 1 97.12 206 LYS A O 1
ATOM 1680 N N . MET A 1 207 ? 0.752 8.453 1.207 1 97.12 207 MET A N 1
ATOM 1681 C CA . MET A 1 207 ? 1.136 7.262 1.96 1 97.12 207 MET A CA 1
ATOM 1682 C C . MET A 1 207 ? -0.083 6.605 2.6 1 97.12 207 MET A C 1
ATOM 1684 O O . MET A 1 207 ? -0.235 5.383 2.547 1 97.12 207 MET A O 1
ATOM 1688 N N . THR A 1 208 ? -0.879 7.438 3.195 1 95.94 208 THR A N 1
ATOM 1689 C CA . THR A 1 208 ? -2.09 6.922 3.824 1 95.94 208 THR A CA 1
ATOM 1690 C C . THR A 1 208 ? -2.982 6.23 2.797 1 95.94 208 THR A C 1
ATOM 1692 O O . THR A 1 208 ? -3.549 5.172 3.07 1 95.94 208 THR A O 1
ATOM 1695 N N . ARG A 1 209 ? -3.102 6.758 1.631 1 95.38 209 ARG A N 1
ATOM 1696 C CA . ARG A 1 209 ? -3.885 6.156 0.558 1 95.38 209 ARG A CA 1
ATOM 1697 C C . ARG A 1 209 ? -3.293 4.812 0.137 1 95.38 209 ARG A C 1
ATOM 1699 O O . ARG A 1 209 ? -4.027 3.863 -0.141 1 95.38 209 ARG A O 1
ATOM 1706 N N . SER A 1 210 ? -2.006 4.77 0.074 1 97.19 210 SER A N 1
ATOM 1707 C CA . SER A 1 210 ? -1.341 3.527 -0.302 1 97.19 210 SER A CA 1
ATOM 1708 C C . SER A 1 210 ? -1.628 2.42 0.708 1 97.19 210 SER A C 1
ATOM 1710 O O . SER A 1 210 ? -1.855 1.27 0.327 1 97.19 210 SER A O 1
ATOM 1712 N N . HIS A 1 211 ? -1.598 2.777 1.965 1 96.5 211 HIS A N 1
ATOM 1713 C CA . HIS A 1 211 ? -1.948 1.803 2.99 1 96.5 211 HIS A CA 1
ATOM 1714 C C . HIS A 1 211 ? -3.389 1.328 2.83 1 96.5 211 HIS A C 1
ATOM 1716 O O . HIS A 1 211 ? -3.68 0.144 3.016 1 96.5 211 HIS A O 1
ATOM 1722 N N . LYS A 1 212 ? -4.254 2.176 2.502 1 92.69 212 LYS A N 1
ATOM 1723 C CA . LYS A 1 212 ? -5.645 1.801 2.281 1 92.69 212 LYS A CA 1
ATOM 1724 C C . LYS A 1 212 ? -5.781 0.863 1.085 1 92.69 212 LYS A C 1
ATOM 1726 O O . LYS A 1 212 ? -6.598 -0.059 1.101 1 92.69 212 LYS A O 1
ATOM 1731 N N . ASN A 1 213 ? -5.027 1.11 0.091 1 94.94 213 ASN A N 1
ATOM 1732 C CA . ASN A 1 213 ? -5.023 0.219 -1.064 1 94.94 213 ASN A CA 1
ATOM 1733 C C . ASN A 1 213 ? -4.602 -1.195 -0.681 1 94.94 213 ASN A C 1
ATOM 1735 O O . ASN A 1 213 ? -5.168 -2.172 -1.17 1 94.94 213 ASN A O 1
ATOM 1739 N N . VAL A 1 214 ? -3.605 -1.27 0.128 1 96.62 214 VAL A N 1
ATOM 1740 C CA . VAL A 1 214 ? -3.172 -2.578 0.607 1 96.62 214 VAL A CA 1
ATOM 1741 C C . VAL A 1 214 ? -4.32 -3.266 1.345 1 96.62 214 VAL A C 1
ATOM 1743 O O . VAL A 1 214 ? -4.574 -4.453 1.137 1 96.62 214 VAL A O 1
ATOM 1746 N N . ALA A 1 215 ? -4.977 -2.486 2.193 1 93.88 215 ALA A N 1
ATOM 1747 C CA . ALA A 1 215 ? -6.117 -3.035 2.922 1 93.88 215 ALA A CA 1
ATOM 1748 C C . ALA A 1 215 ? -7.191 -3.531 1.962 1 93.88 215 ALA A C 1
ATOM 1750 O O . ALA A 1 215 ? -7.738 -4.625 2.141 1 93.88 215 ALA A O 1
ATOM 1751 N N . ASP A 1 216 ? -7.48 -2.822 0.952 1 90.38 216 ASP A N 1
ATOM 1752 C CA . ASP A 1 216 ? -8.461 -3.209 -0.056 1 90.38 216 ASP A CA 1
ATOM 1753 C C . ASP A 1 216 ? -8.039 -4.488 -0.776 1 90.38 216 ASP A C 1
ATOM 1755 O O . ASP A 1 216 ? -8.867 -5.355 -1.047 1 90.38 216 ASP A O 1
ATOM 1759 N N . ASP A 1 217 ? -6.805 -4.551 -1.097 1 95 217 ASP A N 1
ATOM 1760 C CA . ASP A 1 217 ? -6.293 -5.738 -1.776 1 95 217 ASP A CA 1
ATOM 1761 C C . ASP A 1 217 ? -6.453 -6.98 -0.903 1 95 217 ASP A C 1
ATOM 1763 O O . ASP A 1 217 ? -6.707 -8.078 -1.411 1 95 217 ASP A O 1
ATOM 1767 N N . HIS A 1 218 ? -6.254 -6.816 0.383 1 94.81 218 HIS A N 1
ATOM 1768 C CA . HIS A 1 218 ? -6.441 -7.938 1.297 1 94.81 218 HIS A CA 1
ATOM 1769 C C . HIS A 1 218 ? -7.871 -8.461 1.243 1 94.81 218 HIS A C 1
ATOM 1771 O O . HIS A 1 218 ? -8.102 -9.664 1.394 1 94.81 218 HIS A O 1
ATOM 1777 N N . ILE A 1 219 ? -8.844 -7.582 1.04 1 90 219 ILE A N 1
ATOM 1778 C CA . ILE A 1 219 ? -10.234 -8 0.901 1 90 219 ILE A CA 1
ATOM 1779 C C . ILE A 1 219 ? -10.383 -8.906 -0.32 1 90 219 ILE A C 1
ATOM 1781 O O . ILE A 1 219 ? -10.984 -9.977 -0.233 1 90 219 ILE A O 1
ATOM 1785 N N . HIS A 1 220 ? -9.797 -8.477 -1.393 1 90.94 220 HIS A N 1
ATOM 1786 C CA . HIS A 1 220 ? -9.898 -9.242 -2.631 1 90.94 220 HIS A CA 1
ATOM 1787 C C . HIS A 1 220 ? -9.18 -10.586 -2.506 1 90.94 220 HIS A C 1
ATOM 1789 O O . HIS A 1 220 ? -9.664 -11.602 -3.002 1 90.94 220 HIS A O 1
ATOM 1795 N N . MET A 1 221 ? -8.039 -10.57 -1.879 1 94.75 221 MET A N 1
ATOM 1796 C CA . MET A 1 221 ? -7.301 -11.812 -1.666 1 94.75 221 MET A CA 1
ATOM 1797 C C . MET A 1 221 ? -8.109 -12.789 -0.817 1 94.75 221 MET A C 1
ATOM 1799 O O . MET A 1 221 ? -8.172 -13.977 -1.121 1 94.75 221 MET A O 1
ATOM 1803 N N . SER A 1 222 ? -8.664 -12.227 0.252 1 94.25 222 SER A N 1
ATOM 1804 C CA . SER A 1 222 ? -9.492 -13.062 1.113 1 94.25 222 SER A CA 1
ATOM 1805 C C . SER A 1 222 ? -10.633 -13.703 0.33 1 94.25 222 SER A C 1
ATOM 1807 O O . SER A 1 222 ? -10.867 -14.906 0.435 1 94.25 222 SER A O 1
ATOM 1809 N N . ALA A 1 223 ? -11.312 -12.922 -0.487 1 91.38 223 ALA A N 1
ATOM 1810 C CA . ALA A 1 223 ? -12.43 -13.414 -1.288 1 91.38 223 ALA A CA 1
ATOM 1811 C C . ALA A 1 223 ? -11.961 -14.477 -2.283 1 91.38 223 ALA A C 1
ATOM 1813 O O . ALA A 1 223 ? -12.609 -15.508 -2.441 1 91.38 223 ALA A O 1
ATOM 1814 N N . ASP A 1 224 ? -10.859 -14.281 -2.902 1 93.06 224 ASP A N 1
ATOM 1815 C CA . ASP A 1 224 ? -10.359 -15.188 -3.926 1 93.06 224 ASP A CA 1
ATOM 1816 C C . ASP A 1 224 ? -9.93 -16.516 -3.314 1 93.06 224 ASP A C 1
ATOM 1818 O O . ASP A 1 224 ? -10.172 -17.578 -3.896 1 93.06 224 ASP A O 1
ATOM 1822 N N . PHE A 1 225 ? -9.305 -16.453 -2.188 1 95 225 PHE A N 1
ATOM 1823 C CA . PHE A 1 225 ? -8.875 -17.703 -1.561 1 95 225 PHE A CA 1
ATOM 1824 C C . PHE A 1 225 ? -10.07 -18.484 -1.021 1 95 225 PHE A C 1
ATOM 1826 O O . PHE A 1 225 ? -10.07 -19.719 -1.022 1 95 225 PHE A O 1
ATOM 1833 N N . THR A 1 226 ? -11.102 -17.766 -0.567 1 92.5 226 THR A N 1
ATOM 1834 C CA . THR A 1 226 ? -12.344 -18.438 -0.209 1 92.5 226 THR A CA 1
ATOM 1835 C C . THR A 1 226 ? -12.938 -19.156 -1.42 1 92.5 226 THR A C 1
ATOM 1837 O O . THR A 1 226 ? -13.367 -20.297 -1.32 1 92.5 226 THR A O 1
ATOM 1840 N N . SER A 1 227 ? -12.898 -18.438 -2.561 1 91.25 227 SER A N 1
ATOM 1841 C CA . SER A 1 227 ? -13.406 -19.016 -3.801 1 91.25 227 SER A CA 1
ATOM 1842 C C . SER A 1 227 ? -12.578 -20.219 -4.23 1 91.25 227 SER A C 1
ATOM 1844 O O . SER A 1 227 ? -13.125 -21.234 -4.66 1 91.25 227 SER A O 1
ATOM 1846 N N . LEU A 1 228 ? -11.281 -20.109 -4.117 1 92.5 228 LEU A N 1
ATOM 1847 C CA . LEU A 1 228 ? -10.391 -21.219 -4.465 1 92.5 228 LEU A CA 1
ATOM 1848 C C . LEU A 1 228 ? -10.641 -22.422 -3.564 1 92.5 228 LEU A C 1
ATOM 1850 O O . LEU A 1 228 ? -10.641 -23.562 -4.035 1 92.5 228 LEU A O 1
ATOM 1854 N N . ALA A 1 229 ? -10.828 -22.125 -2.326 1 92.75 229 ALA A N 1
ATOM 1855 C CA . ALA A 1 229 ? -11.062 -23.188 -1.352 1 92.75 229 ALA A CA 1
ATOM 1856 C C . ALA A 1 229 ? -12.344 -23.953 -1.669 1 92.75 229 ALA A C 1
ATOM 1858 O O . ALA A 1 229 ? -12.438 -25.156 -1.417 1 92.75 229 ALA A O 1
ATOM 1859 N N . SER A 1 230 ? -13.328 -23.312 -2.236 1 89.94 230 SER A N 1
ATOM 1860 C CA . SER A 1 230 ? -14.617 -23.922 -2.529 1 89.94 230 SER A CA 1
ATOM 1861 C C . SER A 1 230 ? -14.484 -24.984 -3.617 1 89.94 230 SER A C 1
ATOM 1863 O O . SER A 1 230 ? -15.328 -25.875 -3.73 1 89.94 230 SER A O 1
ATOM 1865 N N . GLU A 1 231 ? -13.391 -24.906 -4.367 1 87.31 231 GLU A N 1
ATOM 1866 C CA . GLU A 1 231 ? -13.172 -25.875 -5.438 1 87.31 231 GLU A CA 1
ATOM 1867 C C . GLU A 1 231 ? -12.336 -27.062 -4.953 1 87.31 231 GLU A C 1
ATOM 1869 O O . GLU A 1 231 ? -12.148 -28.031 -5.684 1 87.31 231 GLU A O 1
ATOM 1874 N N . GLU A 1 232 ? -11.875 -26.953 -3.725 1 83.06 232 GLU A N 1
ATOM 1875 C CA . GLU A 1 232 ? -10.914 -27.938 -3.244 1 83.06 232 GLU A CA 1
ATOM 1876 C C . GLU A 1 232 ? -11.586 -28.938 -2.301 1 83.06 232 GLU A C 1
ATOM 1878 O O . GLU A 1 232 ? -12.531 -28.594 -1.588 1 83.06 232 GLU A O 1
ATOM 1883 N N . THR A 1 233 ? -11.492 -30.219 -2.438 1 72.88 233 THR A N 1
ATOM 1884 C CA . THR A 1 233 ? -11.984 -31.219 -1.502 1 72.88 233 THR A CA 1
ATOM 1885 C C . THR A 1 233 ? -10.906 -31.594 -0.488 1 72.88 233 THR A C 1
ATOM 1887 O O . THR A 1 233 ? -11.219 -32.031 0.621 1 72.88 233 THR A O 1
ATOM 1890 N N . SER A 1 234 ? -9.727 -31.312 -0.613 1 71.06 234 SER A N 1
ATOM 1891 C CA . SER A 1 234 ? -8.539 -31.859 0.042 1 71.06 234 SER A CA 1
ATOM 1892 C C . SER A 1 234 ? -8.062 -30.938 1.166 1 71.06 234 SER A C 1
ATOM 1894 O O . SER A 1 234 ? -8.648 -29.891 1.405 1 71.06 234 SER A O 1
ATOM 1896 N N . PRO A 1 235 ? -7.125 -31.469 1.979 1 79.56 235 PRO A N 1
ATOM 1897 C CA . PRO A 1 235 ? -6.422 -30.766 3.053 1 79.56 235 PRO A CA 1
ATOM 1898 C C . PRO A 1 235 ? -6.016 -29.344 2.66 1 79.56 235 PRO A C 1
ATOM 1900 O O . PRO A 1 235 ? -5.938 -28.453 3.516 1 79.56 235 PRO A O 1
ATOM 1903 N N . ILE A 1 236 ? -6.027 -29.047 1.389 1 86.94 236 ILE A N 1
ATOM 1904 C CA . ILE A 1 236 ? -5.605 -27.734 0.928 1 86.94 236 ILE A CA 1
ATOM 1905 C C . ILE A 1 236 ? -6.676 -26.703 1.271 1 86.94 236 ILE A C 1
ATOM 1907 O O . ILE A 1 236 ? -6.363 -25.531 1.496 1 86.94 236 ILE A O 1
ATOM 1911 N N . ARG A 1 237 ? -7.875 -27.25 1.287 1 90.5 237 ARG A N 1
ATOM 1912 C CA . ARG A 1 237 ? -9 -26.375 1.577 1 90.5 237 ARG A CA 1
ATOM 1913 C C . ARG A 1 237 ? -8.812 -25.672 2.912 1 90.5 237 ARG A C 1
ATOM 1915 O O . ARG A 1 237 ? -9.055 -24.469 3.021 1 90.5 237 ARG A O 1
ATOM 1922 N N . LYS A 1 238 ? -8.312 -26.391 3.867 1 89.62 238 LYS A N 1
ATOM 1923 C CA . LYS A 1 238 ? -8.109 -25.828 5.199 1 89.62 238 LYS A CA 1
ATOM 1924 C C . LYS A 1 238 ? -7.055 -24.734 5.172 1 89.62 238 LYS A C 1
ATOM 1926 O O . LYS A 1 238 ? -7.211 -23.703 5.824 1 89.62 238 LYS A O 1
ATOM 1931 N N . TYR A 1 239 ? -6.008 -24.953 4.426 1 90.88 239 TYR A N 1
ATOM 1932 C CA . TYR A 1 239 ? -4.941 -23.969 4.316 1 90.88 239 TYR A CA 1
ATOM 1933 C C . TYR A 1 239 ? -5.441 -22.703 3.641 1 90.88 239 TYR A C 1
ATOM 1935 O O . TYR A 1 239 ? -5.152 -21.594 4.098 1 90.88 239 TYR A O 1
ATOM 1943 N N . LEU A 1 240 ? -6.219 -22.891 2.596 1 94.25 240 LEU A N 1
ATOM 1944 C CA . LEU A 1 240 ? -6.707 -21.766 1.819 1 94.25 240 LEU A CA 1
ATOM 1945 C C . LEU A 1 240 ? -7.695 -20.922 2.633 1 94.25 240 LEU A C 1
ATOM 1947 O O . LEU A 1 240 ? -7.664 -19.703 2.584 1 94.25 240 LEU A O 1
ATOM 1951 N N . LEU A 1 241 ? -8.523 -21.578 3.379 1 94.38 241 LEU A N 1
ATOM 1952 C CA . LEU A 1 241 ? -9.492 -20.875 4.211 1 94.38 241 LEU A CA 1
ATOM 1953 C C . LEU A 1 241 ? -8.789 -20.109 5.336 1 94.38 241 LEU A C 1
ATOM 1955 O O . LEU A 1 241 ? -9.203 -19.016 5.699 1 94.38 241 LEU A O 1
ATOM 1959 N N . LYS A 1 242 ? -7.777 -20.719 5.852 1 94.19 242 LYS A N 1
ATOM 1960 C CA . LYS A 1 242 ? -7.012 -20.031 6.891 1 94.19 242 LYS A CA 1
ATOM 1961 C C . LYS A 1 242 ? -6.301 -18.812 6.328 1 94.19 242 LYS A C 1
ATOM 1963 O O . LYS A 1 242 ? -6.215 -17.781 6.996 1 94.19 242 LYS A O 1
ATOM 1968 N N . LEU A 1 243 ? -5.797 -18.969 5.184 1 95.38 243 LEU A N 1
ATOM 1969 C CA . LEU A 1 243 ? -5.172 -17.844 4.516 1 95.38 243 LEU A CA 1
ATOM 1970 C C . LEU A 1 243 ? -6.188 -16.734 4.254 1 95.38 243 LEU A C 1
ATOM 1972 O O . LEU A 1 243 ? -5.879 -15.547 4.414 1 95.38 243 LEU A O 1
ATOM 1976 N N . ALA A 1 244 ? -7.375 -17.125 3.791 1 95.44 244 ALA A N 1
ATOM 1977 C CA . ALA A 1 244 ? -8.453 -16.156 3.574 1 95.44 244 ALA A CA 1
ATOM 1978 C C . ALA A 1 244 ? -8.773 -15.398 4.855 1 95.44 244 ALA A C 1
ATOM 1980 O O . ALA A 1 244 ? -8.93 -14.172 4.836 1 95.44 244 ALA A O 1
ATOM 1981 N N . GLU A 1 245 ? -8.797 -16.047 5.938 1 95.56 245 GLU A N 1
ATOM 1982 C CA . GLU A 1 245 ? -9.055 -15.438 7.238 1 95.56 245 GLU A CA 1
ATOM 1983 C C . GLU A 1 245 ? -7.922 -14.492 7.633 1 95.56 245 GLU A C 1
ATOM 1985 O O . GLU A 1 245 ? -8.172 -13.414 8.18 1 95.56 245 GLU A O 1
ATOM 1990 N N . LEU A 1 246 ? -6.762 -14.953 7.383 1 96.81 246 LEU A N 1
ATOM 1991 C CA . LEU A 1 246 ? -5.602 -14.117 7.688 1 96.81 246 LEU A CA 1
ATOM 1992 C C . LEU A 1 246 ? -5.688 -12.781 6.953 1 96.81 246 LEU A C 1
ATOM 1994 O O . LEU A 1 246 ? -5.523 -11.719 7.566 1 96.81 246 LEU A O 1
ATOM 1998 N N . PHE A 1 247 ? -5.988 -12.836 5.672 1 96.25 247 PHE A N 1
ATOM 1999 C CA . PHE A 1 247 ? -6.047 -11.609 4.883 1 96.25 247 PHE A CA 1
ATOM 2000 C C . PHE A 1 247 ? -7.176 -10.711 5.363 1 96.25 247 PHE A C 1
ATOM 2002 O O . PHE A 1 247 ? -7.039 -9.484 5.363 1 96.25 247 PHE A O 1
ATOM 2009 N N . GLU A 1 248 ? -8.25 -11.266 5.777 1 93.94 248 GLU A N 1
ATOM 2010 C CA . GLU A 1 248 ? -9.367 -10.492 6.32 1 93.94 248 GLU A CA 1
ATOM 2011 C C . GLU A 1 248 ? -8.953 -9.75 7.59 1 93.94 248 GLU A C 1
ATOM 2013 O O . GLU A 1 248 ? -9.273 -8.57 7.762 1 93.94 248 GLU A O 1
ATOM 2018 N N . LYS A 1 249 ? -8.281 -10.43 8.406 1 95.25 249 LYS A N 1
ATOM 2019 C CA . LYS A 1 249 ? -7.871 -9.828 9.664 1 95.25 249 LYS A CA 1
ATOM 2020 C C . LYS A 1 249 ? -6.77 -8.797 9.445 1 95.25 249 LYS A C 1
ATOM 2022 O O . LYS A 1 249 ? -6.75 -7.75 10.102 1 95.25 249 LYS A O 1
ATOM 2027 N N . LEU A 1 250 ? -5.891 -9.102 8.484 1 96.31 250 LEU A N 1
ATOM 2028 C CA . LEU A 1 250 ? -4.816 -8.164 8.172 1 96.31 250 LEU A CA 1
ATOM 2029 C C . LEU A 1 250 ? -5.375 -6.883 7.57 1 96.31 250 LEU A C 1
ATOM 2031 O O . LEU A 1 250 ? -4.824 -5.801 7.785 1 96.31 250 LEU A O 1
ATOM 2035 N N . ARG A 1 251 ? -6.445 -6.992 6.836 1 95.12 251 ARG A N 1
ATOM 2036 C CA . ARG A 1 251 ? -7.094 -5.824 6.25 1 95.12 251 ARG A CA 1
ATOM 2037 C C . ARG A 1 251 ? -7.512 -4.832 7.328 1 95.12 251 ARG A C 1
ATOM 2039 O O . ARG A 1 251 ? -7.324 -3.623 7.176 1 95.12 251 ARG A O 1
ATOM 2046 N N . LYS A 1 252 ? -8.023 -5.273 8.398 1 92.81 252 LYS A N 1
ATOM 2047 C CA . LYS A 1 252 ? -8.453 -4.414 9.5 1 92.81 252 LYS A CA 1
ATOM 2048 C C . LYS A 1 252 ? -7.262 -3.701 10.133 1 92.81 252 LYS A C 1
ATOM 2050 O O . LYS A 1 252 ? -7.324 -2.502 10.414 1 92.81 252 LYS A O 1
ATOM 2055 N N . VAL A 1 253 ? -6.234 -4.484 10.289 1 94.75 253 VAL A N 1
ATOM 2056 C CA . VAL A 1 253 ? -5.031 -3.914 10.883 1 94.75 253 VAL A CA 1
ATOM 2057 C C . VAL A 1 253 ? -4.469 -2.826 9.969 1 94.75 253 VAL A C 1
ATOM 2059 O O . VAL A 1 253 ? -4.145 -1.729 10.43 1 94.75 253 VAL A O 1
ATOM 2062 N N . GLU A 1 254 ? -4.398 -3.127 8.672 1 94.81 254 GLU A N 1
ATOM 2063 C CA . GLU A 1 254 ? -3.855 -2.17 7.715 1 94.81 254 GLU A CA 1
ATOM 2064 C C . GLU A 1 254 ? -4.723 -0.916 7.637 1 94.81 254 GLU A C 1
ATOM 2066 O O . GLU A 1 254 ? -4.207 0.189 7.453 1 94.81 254 GLU A O 1
ATOM 2071 N N . GLY A 1 255 ? -6.004 -1.079 7.758 1 92.69 255 GLY A N 1
ATOM 2072 C CA . GLY A 1 255 ? -6.902 0.063 7.816 1 92.69 255 GLY A CA 1
ATOM 2073 C C . GLY A 1 255 ? -6.645 0.964 9.008 1 92.69 255 GLY A C 1
ATOM 2074 O O . GLY A 1 255 ? -6.684 2.189 8.891 1 92.69 255 GLY A O 1
ATOM 2075 N N . ARG A 1 256 ? -6.352 0.413 10.078 1 93.25 256 ARG A N 1
ATOM 2076 C CA . ARG A 1 256 ? -6.059 1.176 11.289 1 93.25 256 ARG A CA 1
ATOM 2077 C C . ARG A 1 256 ? -4.719 1.894 11.172 1 93.25 256 ARG A C 1
ATOM 2079 O O . ARG A 1 256 ? -4.57 3.023 11.641 1 93.25 256 ARG A O 1
ATOM 2086 N N . VAL A 1 257 ? -3.746 1.155 10.562 1 95.69 257 VAL A N 1
ATOM 2087 C CA . VAL A 1 257 ? -2.461 1.794 10.305 1 95.69 257 VAL A CA 1
ATOM 2088 C C . VAL A 1 257 ? -2.674 3.084 9.516 1 95.69 257 VAL A C 1
ATOM 2090 O O . VAL A 1 257 ? -2.174 4.145 9.898 1 95.69 257 VAL A O 1
ATOM 2093 N N . ALA A 1 258 ? -3.463 2.996 8.477 1 95.44 258 ALA A N 1
ATOM 2094 C CA . ALA A 1 258 ? -3.74 4.141 7.617 1 95.44 258 ALA A CA 1
ATOM 2095 C C . ALA A 1 258 ? -4.457 5.246 8.391 1 95.44 258 ALA A C 1
ATOM 2097 O O . ALA A 1 258 ? -4.07 6.414 8.312 1 95.44 258 ALA A O 1
ATOM 2098 N N . SER A 1 259 ? -5.449 4.902 9.148 1 92.56 259 SER A N 1
ATOM 2099 C CA . SER A 1 259 ? -6.27 5.871 9.867 1 92.56 259 SER A CA 1
ATOM 2100 C C . SER A 1 259 ? -5.465 6.578 10.953 1 92.56 259 SER A C 1
ATOM 2102 O O . SER A 1 259 ? -5.598 7.789 11.141 1 92.56 259 SER A O 1
ATOM 2104 N N . ASP A 1 260 ? -4.629 5.848 11.609 1 94.69 260 ASP A N 1
ATOM 2105 C CA . ASP A 1 260 ? -3.852 6.43 12.695 1 94.69 260 ASP A CA 1
ATOM 2106 C C . ASP A 1 260 ? -2.73 7.316 12.156 1 94.69 260 ASP A C 1
ATOM 2108 O O . ASP A 1 260 ? -2.4 8.344 12.758 1 94.69 260 ASP A O 1
ATOM 2112 N N . GLU A 1 261 ? -2.139 6.891 11.07 1 95.94 261 GLU A N 1
ATOM 2113 C CA . GLU A 1 261 ? -1.155 7.758 10.43 1 95.94 261 GLU A CA 1
ATOM 2114 C C . GLU A 1 261 ? -1.795 9.055 9.945 1 95.94 261 GLU A C 1
ATOM 2116 O O . GLU A 1 261 ? -1.189 10.125 10.047 1 95.94 261 GLU A O 1
ATOM 2121 N N . ASP A 1 262 ? -2.955 8.953 9.453 1 94.81 262 ASP A N 1
ATOM 2122 C CA . ASP A 1 262 ? -3.67 10.141 9 1 94.81 262 ASP A CA 1
ATOM 2123 C C . ASP A 1 262 ? -3.963 11.078 10.172 1 94.81 262 ASP A C 1
ATOM 2125 O O . ASP A 1 262 ? -3.674 12.273 10.102 1 94.81 262 ASP A O 1
ATOM 2129 N N . LEU A 1 263 ? -4.445 10.508 11.203 1 93.88 263 LEU A N 1
ATOM 2130 C CA . LEU A 1 263 ? -4.879 11.273 12.367 1 93.88 263 LEU A CA 1
ATOM 2131 C C . LEU A 1 263 ? -3.684 11.906 13.078 1 93.88 263 LEU A C 1
ATOM 2133 O O . LEU A 1 263 ? -3.746 13.07 13.492 1 93.88 263 LEU A O 1
ATOM 2137 N N . LYS A 1 264 ? -2.59 11.141 13.172 1 96.12 264 LYS A N 1
ATOM 2138 C CA . LYS A 1 264 ? -1.507 11.578 14.047 1 96.12 264 LYS A CA 1
ATOM 2139 C C . LYS A 1 264 ? -0.417 12.297 13.258 1 96.12 264 LYS A C 1
ATOM 2141 O O . LYS A 1 264 ? 0.295 13.148 13.805 1 96.12 264 LYS A O 1
ATOM 2146 N N . LEU A 1 265 ? -0.318 11.969 12.008 1 96.94 265 LEU A N 1
ATOM 2147 C CA . LEU A 1 265 ? 0.773 12.57 11.25 1 96.94 265 LEU A CA 1
ATOM 2148 C C . LEU A 1 265 ? 0.236 13.516 10.18 1 96.94 265 LEU A C 1
ATOM 2150 O O . LEU A 1 265 ? 0.561 14.703 10.18 1 96.94 265 LEU A O 1
ATOM 2154 N N . SER A 1 266 ? -0.626 13.055 9.297 1 96.38 266 SER A N 1
ATOM 2155 C CA . SER A 1 266 ? -1.119 13.883 8.203 1 96.38 266 SER A CA 1
ATOM 2156 C C . SER A 1 266 ? -1.863 15.109 8.727 1 96.38 266 SER A C 1
ATOM 2158 O O . SER A 1 266 ? -1.66 16.219 8.242 1 96.38 266 SER A O 1
ATOM 2160 N N . GLU A 1 267 ? -2.641 14.914 9.719 1 94.12 267 GLU A N 1
ATOM 2161 C CA . GLU A 1 267 ? -3.414 16.016 10.281 1 94.12 267 GLU A CA 1
ATOM 2162 C C . GLU A 1 267 ? -2.51 17.016 11.008 1 94.12 267 GLU A C 1
ATOM 2164 O O . GLU A 1 267 ? -2.77 18.219 11 1 94.12 267 GLU A O 1
ATOM 2169 N N . LEU A 1 268 ? -1.507 16.453 11.656 1 96.25 268 LEU A N 1
ATOM 2170 C CA . LEU A 1 268 ? -0.525 17.328 12.305 1 96.25 268 LEU A CA 1
ATOM 2171 C C . LEU A 1 268 ? 0.16 18.234 11.281 1 96.25 268 LEU A C 1
ATOM 2173 O O . LEU A 1 268 ? 0.259 19.438 11.492 1 96.25 268 LEU A O 1
ATOM 2177 N N . LEU A 1 269 ? 0.623 17.641 10.227 1 97.38 269 LEU A N 1
ATOM 2178 C CA . LEU A 1 269 ? 1.286 18.391 9.164 1 97.38 269 LEU A CA 1
ATOM 2179 C C . LEU A 1 269 ? 0.334 19.406 8.547 1 97.38 269 LEU A C 1
ATOM 2181 O O . LEU A 1 269 ? 0.712 20.562 8.32 1 97.38 269 LEU A O 1
ATOM 2185 N N . ARG A 1 270 ? -0.877 19.016 8.352 1 96.25 270 ARG A N 1
ATOM 2186 C CA . ARG A 1 270 ? -1.884 19.891 7.77 1 96.25 270 ARG A CA 1
ATOM 2187 C C . ARG A 1 270 ? -2.182 21.078 8.688 1 96.25 270 ARG A C 1
ATOM 2189 O O . ARG A 1 270 ? -2.289 22.219 8.234 1 96.25 270 ARG A O 1
ATOM 2196 N N . TYR A 1 271 ? -2.285 20.781 9.898 1 96.38 271 TYR A N 1
ATOM 2197 C CA . TYR A 1 271 ? -2.561 21.828 10.867 1 96.38 271 TYR A CA 1
ATOM 2198 C C . TYR A 1 271 ? -1.463 22.891 10.844 1 96.38 271 TYR A C 1
ATOM 2200 O O . TYR A 1 271 ? -1.748 24.094 10.805 1 96.38 271 TYR A O 1
ATOM 2208 N N . TYR A 1 272 ? -0.297 22.484 10.898 1 96.06 272 TYR A N 1
ATOM 2209 C CA . TYR A 1 272 ? 0.786 23.453 11.016 1 96.06 272 TYR A CA 1
ATOM 2210 C C . TYR A 1 272 ? 1.062 24.125 9.68 1 96.06 272 TYR A C 1
ATOM 2212 O O . TYR A 1 272 ? 1.562 25.266 9.633 1 96.06 272 TYR A O 1
ATOM 2220 N N . MET A 1 273 ? 0.716 23.438 8.609 1 97.06 273 MET A N 1
ATOM 2221 C CA . MET A 1 273 ? 0.71 24.141 7.324 1 97.06 273 MET A CA 1
ATOM 2222 C C . MET A 1 273 ? -0.213 25.344 7.371 1 97.06 273 MET A C 1
ATOM 2224 O O . MET A 1 273 ? 0.18 26.453 6.973 1 97.06 273 MET A O 1
ATOM 2228 N N . LEU A 1 274 ? -1.38 25.172 7.953 1 97 274 LEU A N 1
ATOM 2229 C CA . LEU A 1 274 ? -2.375 26.234 8.055 1 97 274 LEU A CA 1
ATOM 2230 C C . LEU A 1 274 ? -1.977 27.25 9.117 1 97 274 LEU A C 1
ATOM 2232 O O . LEU A 1 274 ? -2.205 28.453 8.953 1 97 274 LEU A O 1
ATOM 2236 N N . ASP A 1 275 ? -1.394 26.766 10.148 1 96.94 275 ASP A N 1
ATOM 2237 C CA . ASP A 1 275 ? -0.959 27.656 11.234 1 96.94 275 ASP A CA 1
ATOM 2238 C C . ASP A 1 275 ? 0.176 28.562 10.773 1 96.94 275 ASP A C 1
ATOM 2240 O O . ASP A 1 275 ? 0.285 29.703 11.227 1 96.94 275 ASP A O 1
ATOM 2244 N N . ILE A 1 276 ? 0.987 28.031 9.93 1 97.06 276 ILE A N 1
ATOM 2245 C CA . ILE A 1 276 ? 2.055 28.828 9.344 1 97.06 276 ILE A CA 1
ATOM 2246 C C . ILE A 1 276 ? 1.455 29.938 8.477 1 97.06 276 ILE A C 1
ATOM 2248 O O . ILE A 1 276 ? 1.93 31.062 8.484 1 97.06 276 ILE A O 1
ATOM 2252 N N . GLU A 1 277 ? 0.429 29.625 7.762 1 95.69 277 GLU A N 1
ATOM 2253 C CA . GLU A 1 277 ? -0.267 30.641 6.98 1 95.69 277 GLU A CA 1
ATOM 2254 C C . GLU A 1 277 ? -0.833 31.734 7.883 1 95.69 277 GLU A C 1
ATOM 2256 O O . GLU A 1 277 ? -0.79 32.906 7.535 1 95.69 277 GLU A O 1
ATOM 2261 N N . ALA A 1 278 ? -1.35 31.328 8.969 1 96.81 278 ALA A N 1
ATOM 2262 C CA . ALA A 1 278 ? -1.849 32.281 9.945 1 96.81 278 ALA A CA 1
ATOM 2263 C C . ALA A 1 278 ? -0.722 33.188 10.461 1 96.81 278 ALA A C 1
ATOM 2265 O O . ALA A 1 278 ? -0.917 34.375 10.68 1 96.81 278 ALA A O 1
ATOM 2266 N N . ALA A 1 279 ? 0.422 32.594 10.664 1 97.06 279 ALA A N 1
ATOM 2267 C CA . ALA A 1 279 ? 1.589 33.375 11.102 1 97.06 279 ALA A CA 1
ATOM 2268 C C . ALA A 1 279 ? 2.035 34.344 10.023 1 97.06 279 ALA A C 1
ATOM 2270 O O . ALA A 1 279 ? 2.436 35.469 10.328 1 97.06 279 ALA A O 1
ATOM 2271 N N . LYS A 1 280 ? 1.987 33.938 8.812 1 94.56 280 LYS A N 1
ATOM 2272 C CA . LYS A 1 280 ? 2.312 34.812 7.707 1 94.56 280 LYS A CA 1
ATOM 2273 C C . LYS A 1 280 ? 1.332 36 7.641 1 94.56 280 LYS A C 1
ATOM 2275 O O . LYS A 1 280 ? 1.722 37.125 7.332 1 94.56 280 LYS A O 1
ATOM 2280 N N . ASP A 1 281 ? 0.098 35.688 7.887 1 93.81 281 ASP A N 1
ATOM 2281 C CA . ASP A 1 281 ? -0.913 36.75 7.926 1 93.81 281 ASP A CA 1
ATOM 2282 C C . ASP A 1 281 ? -0.59 37.781 9.008 1 93.81 281 ASP A C 1
ATOM 2284 O O . ASP A 1 281 ? -0.822 38.969 8.82 1 93.81 281 ASP A O 1
ATOM 2288 N N . LEU A 1 282 ? -0.107 37.281 10.156 1 96.06 282 LEU A N 1
ATOM 2289 C CA . LEU A 1 282 ? 0.325 38.188 11.211 1 96.06 282 LEU A CA 1
ATOM 2290 C C . LEU A 1 282 ? 1.423 39.125 10.719 1 96.06 282 LEU A C 1
ATOM 2292 O O . LEU A 1 282 ? 1.375 40.344 10.961 1 96.06 282 LEU A O 1
ATOM 2296 N N . LEU A 1 283 ? 2.4 38.562 10 1 94.06 283 LEU A N 1
ATOM 2297 C CA . LEU A 1 283 ? 3.492 39.406 9.477 1 94.06 283 LEU A CA 1
ATOM 2298 C C . LEU A 1 283 ? 2.973 40.406 8.477 1 94.06 283 LEU A C 1
ATOM 2300 O O . LEU A 1 283 ? 3.471 41.531 8.422 1 94.06 283 LEU A O 1
ATOM 2304 N N . TYR A 1 284 ? 2.021 40 7.723 1 91.12 284 TYR A N 1
ATOM 2305 C CA . TYR A 1 284 ? 1.4 40.906 6.77 1 91.12 284 TYR A CA 1
ATOM 2306 C C . TYR A 1 284 ? 0.739 42.094 7.488 1 91.12 284 TYR A C 1
ATOM 2308 O O . TYR A 1 284 ? 0.903 43.25 7.09 1 91.12 284 TYR A O 1
ATOM 2316 N N . ARG A 1 285 ? 0.018 41.844 8.523 1 93.19 285 ARG A N 1
ATOM 2317 C CA . ARG A 1 285 ? -0.646 42.875 9.289 1 93.19 285 ARG A CA 1
ATOM 2318 C C . ARG A 1 285 ? 0.371 43.812 9.938 1 93.19 285 ARG A C 1
ATOM 2320 O O . ARG A 1 285 ? 0.143 45.031 10.016 1 93.19 285 ARG A O 1
ATOM 2327 N N . ARG A 1 286 ? 1.442 43.25 10.367 1 94.38 286 ARG A N 1
ATOM 2328 C CA . ARG A 1 286 ? 2.496 44.094 10.938 1 94.38 286 ARG A CA 1
ATOM 2329 C C . ARG A 1 286 ? 3.086 45.031 9.883 1 94.38 286 ARG A C 1
ATOM 2331 O O . ARG A 1 286 ? 3.35 46.188 10.156 1 94.38 286 ARG A O 1
ATOM 2338 N N . THR A 1 287 ? 3.312 44.469 8.734 1 91.69 287 THR A N 1
ATOM 2339 C CA . THR A 1 287 ? 3.857 45.281 7.645 1 91.69 287 THR A CA 1
ATOM 2340 C C . THR A 1 287 ? 2.9 46.406 7.273 1 91.69 287 THR A C 1
ATOM 2342 O O . THR A 1 287 ? 3.334 47.531 6.977 1 91.69 287 THR A O 1
ATOM 2345 N N . ARG A 1 288 ? 1.666 46.125 7.273 1 90.75 288 ARG A N 1
ATOM 2346 C CA . ARG A 1 288 ? 0.668 47.156 7.004 1 90.75 288 ARG A CA 1
ATOM 2347 C C . ARG A 1 288 ? 0.733 48.25 8.039 1 90.75 288 ARG A C 1
ATOM 2349 O O . ARG A 1 288 ? 0.606 49.438 7.703 1 90.75 288 ARG A O 1
ATOM 2356 N N . ALA A 1 289 ? 0.856 47.875 9.266 1 92.75 289 ALA A N 1
ATOM 2357 C CA . ALA A 1 289 ? 0.982 48.875 10.336 1 92.75 289 ALA A CA 1
ATOM 2358 C C . ALA A 1 289 ? 2.234 49.719 10.148 1 92.75 289 ALA A C 1
ATOM 2360 O O . ALA A 1 289 ? 2.227 50.938 10.43 1 92.75 289 ALA A O 1
ATOM 2361 N N . LEU A 1 290 ? 3.277 49.094 9.703 1 92.44 290 LEU A N 1
ATOM 2362 C CA . LEU A 1 290 ? 4.512 49.844 9.422 1 92.44 290 LEU A CA 1
ATOM 2363 C C . LEU A 1 290 ? 4.293 50.844 8.312 1 92.44 290 LEU A C 1
ATOM 2365 O O . LEU A 1 290 ? 4.73 52 8.43 1 92.44 290 LEU A O 1
ATOM 2369 N N . VAL A 1 291 ? 3.656 50.469 7.281 1 90.62 291 VAL A N 1
ATOM 2370 C CA . VAL A 1 291 ? 3.387 51.344 6.152 1 90.62 291 VAL A CA 1
ATOM 2371 C C . VAL A 1 291 ? 2.494 52.5 6.605 1 90.62 291 VAL A C 1
ATOM 2373 O O . VAL A 1 291 ? 2.693 53.656 6.195 1 90.62 291 VAL A O 1
ATOM 2376 N N . ASP A 1 292 ? 1.523 52.219 7.422 1 92.31 292 ASP A N 1
ATOM 2377 C CA . ASP A 1 292 ? 0.656 53.25 7.969 1 92.31 292 ASP A CA 1
ATOM 2378 C C . ASP A 1 292 ? 1.461 54.281 8.766 1 92.31 292 ASP A C 1
ATOM 2380 O O . ASP A 1 292 ? 1.216 55.469 8.664 1 92.31 292 ASP A O 1
ATOM 2384 N N . PHE A 1 293 ? 2.408 53.781 9.562 1 94.12 293 PHE A N 1
ATOM 2385 C CA . PHE A 1 293 ? 3.273 54.656 10.344 1 94.12 293 PHE A CA 1
ATOM 2386 C C . PHE A 1 293 ? 4.133 55.531 9.43 1 94.12 293 PHE A C 1
ATOM 2388 O O . PHE A 1 293 ? 4.258 56.719 9.641 1 94.12 293 PHE A O 1
ATOM 2395 N N . GLU A 1 294 ? 4.629 54.906 8.344 1 92.5 294 GLU A N 1
ATOM 2396 C CA . GLU A 1 294 ? 5.457 55.625 7.395 1 92.5 294 GLU A CA 1
ATOM 2397 C C . GLU A 1 294 ? 4.648 56.719 6.664 1 92.5 294 GLU A C 1
ATOM 2399 O O . GLU A 1 294 ? 5.133 57.812 6.445 1 92.5 294 GLU A O 1
ATOM 2404 N N . ASN A 1 295 ? 3.516 56.344 6.32 1 93.44 295 ASN A N 1
ATOM 2405 C CA . ASN A 1 295 ? 2.633 57.312 5.668 1 93.44 295 ASN A CA 1
ATOM 2406 C C . ASN A 1 295 ? 2.27 58.469 6.598 1 93.44 295 ASN A C 1
ATOM 2408 O O . ASN A 1 295 ? 2.193 59.625 6.168 1 93.44 295 ASN A O 1
ATOM 2412 N N . ALA A 1 296 ? 2.012 58.094 7.852 1 96.44 296 ALA A N 1
ATOM 2413 C CA . ALA A 1 296 ? 1.713 59.125 8.844 1 96.44 296 ALA A CA 1
ATOM 2414 C C . ALA A 1 296 ? 2.906 60.062 9.047 1 96.44 296 ALA A C 1
ATOM 2416 O O . ALA A 1 296 ? 2.732 61.25 9.281 1 96.44 296 ALA A O 1
ATOM 2417 N N . ASN A 1 297 ? 4.098 59.469 8.945 1 94.81 297 ASN A N 1
ATOM 2418 C CA . ASN A 1 297 ? 5.32 60.281 9.023 1 94.81 297 ASN A CA 1
ATOM 2419 C C . ASN A 1 297 ? 5.422 61.25 7.867 1 94.81 297 ASN A C 1
ATOM 2421 O O . ASN A 1 297 ? 5.766 62.406 8.07 1 94.81 297 ASN A O 1
ATOM 2425 N N . LYS A 1 298 ? 5.148 60.844 6.723 1 95.81 298 LYS A N 1
ATOM 2426 C CA . LYS A 1 298 ? 5.191 61.719 5.547 1 95.81 298 LYS A CA 1
ATOM 2427 C C . LYS A 1 298 ? 4.137 62.812 5.633 1 95.81 298 LYS A C 1
ATOM 2429 O O . LYS A 1 298 ? 4.379 63.938 5.215 1 95.81 298 LYS A O 1
ATOM 2434 N N . ALA A 1 299 ? 2.984 62.438 6.098 1 96.75 299 ALA A N 1
ATOM 2435 C CA . ALA A 1 299 ? 1.895 63.406 6.246 1 96.75 299 ALA A CA 1
ATOM 2436 C C . ALA A 1 299 ? 2.252 64.5 7.258 1 96.75 299 ALA A C 1
ATOM 2438 O O . ALA A 1 299 ? 1.874 65.688 7.09 1 96.75 299 ALA A O 1
ATOM 2439 N N . LEU A 1 300 ? 2.896 64.125 8.312 1 97.44 300 LEU A N 1
ATOM 2440 C CA . LEU A 1 300 ? 3.334 65.062 9.32 1 97.44 300 LEU A CA 1
ATOM 2441 C C . LEU A 1 300 ? 4.344 66.062 8.727 1 97.44 300 LEU A C 1
ATOM 2443 O O . LEU A 1 300 ? 4.266 67.25 8.977 1 97.44 300 LEU A O 1
ATOM 2447 N N . ASP A 1 301 ? 5.242 65.562 7.969 1 96.88 301 ASP A N 1
ATOM 2448 C CA . ASP A 1 301 ? 6.23 66.438 7.316 1 96.88 301 ASP A CA 1
ATOM 2449 C C . ASP A 1 301 ? 5.559 67.438 6.383 1 96.88 301 ASP A C 1
ATOM 2451 O O . ASP A 1 301 ? 5.934 68.562 6.355 1 96.88 301 ASP A O 1
ATOM 2455 N N . LYS A 1 302 ? 4.652 66.938 5.645 1 96.69 302 LYS A N 1
ATOM 2456 C CA . LYS A 1 302 ? 3.916 67.812 4.727 1 96.69 302 LYS A CA 1
ATOM 2457 C C . LYS A 1 302 ? 3.129 68.875 5.484 1 96.69 302 LYS A C 1
ATOM 2459 O O . LYS A 1 302 ? 3.023 70 5.031 1 96.69 302 LYS A O 1
ATOM 2464 N N . ALA A 1 303 ? 2.514 68.5 6.559 1 97 303 ALA A N 1
ATOM 2465 C CA . ALA A 1 303 ? 1.752 69.438 7.387 1 97 303 ALA A CA 1
ATOM 2466 C C . ALA A 1 303 ? 2.658 70.5 7.973 1 97 303 ALA A C 1
ATOM 2468 O O . ALA A 1 303 ? 2.266 71.688 8.062 1 97 303 ALA A O 1
ATOM 2469 N N . ARG A 1 304 ? 3.838 70.062 8.422 1 96.69 304 ARG A N 1
ATOM 2470 C CA . ARG A 1 304 ? 4.805 71 8.977 1 96.69 304 ARG A CA 1
ATOM 2471 C C . ARG A 1 304 ? 5.273 72 7.914 1 96.69 304 ARG A C 1
ATOM 2473 O O . ARG A 1 304 ? 5.43 73.188 8.195 1 96.69 304 ARG A O 1
ATOM 2480 N N . LEU A 1 305 ? 5.426 71.562 6.676 1 96.12 305 LEU A N 1
ATOM 2481 C CA . LEU A 1 305 ? 5.859 72.375 5.57 1 96.12 305 LEU A CA 1
ATOM 2482 C C . LEU A 1 305 ? 4.789 73.438 5.223 1 96.12 305 LEU A C 1
ATOM 2484 O O . LEU A 1 305 ? 5.109 74.562 4.918 1 96.12 305 LEU A O 1
ATOM 2488 N N . LYS A 1 306 ? 3.566 73.062 5.273 1 95.62 306 LYS A N 1
ATOM 2489 C CA . LYS A 1 306 ? 2.451 73.938 4.906 1 95.62 306 LYS A CA 1
ATOM 2490 C C . LYS A 1 306 ? 1.987 74.812 6.098 1 95.62 306 LYS A C 1
ATOM 2492 O O . LYS A 1 306 ? 1.271 75.812 5.926 1 95.62 306 LYS A O 1
ATOM 2497 N N . GLY A 1 307 ? 2.385 74.438 7.25 1 93.12 307 GLY A N 1
ATOM 2498 C CA . GLY A 1 307 ? 1.98 75.125 8.477 1 93.12 307 GLY A CA 1
ATOM 2499 C C . GLY A 1 307 ? 0.509 74.938 8.797 1 93.12 307 GLY A C 1
ATOM 2500 O O . GLY A 1 307 ? -0.092 75.75 9.469 1 93.12 307 GLY A O 1
ATOM 2501 N N . LYS A 1 308 ? -0.19 73.812 8.258 1 94 308 LYS A N 1
ATOM 2502 C CA . LYS A 1 308 ? -1.614 73.562 8.43 1 94 308 LYS A CA 1
ATOM 2503 C C . LYS A 1 308 ? -1.842 72.125 8.984 1 94 308 LYS A C 1
ATOM 2505 O O . LYS A 1 308 ? -1.202 71.188 8.547 1 94 308 LYS A O 1
ATOM 2510 N N . ASP A 1 309 ? -2.678 72.062 10.047 1 94.62 309 ASP A N 1
ATOM 2511 C CA . ASP A 1 309 ? -3.148 70.812 10.602 1 94.62 309 ASP A CA 1
ATOM 2512 C C . ASP A 1 309 ? -1.995 70 11.219 1 94.62 309 ASP A C 1
ATOM 2514 O O . ASP A 1 309 ? -1.945 68.812 11.109 1 94.62 309 ASP A O 1
ATOM 2518 N N . VAL A 1 310 ? -0.937 70.688 11.781 1 96.25 310 VAL A N 1
ATOM 2519 C CA . VAL A 1 310 ? 0.278 70.062 12.297 1 96.25 310 VAL A CA 1
ATOM 2520 C C . VAL A 1 310 ? -0.051 69.25 13.547 1 96.25 310 VAL A C 1
ATOM 2522 O O . VAL A 1 310 ? 0.433 68.125 13.703 1 96.25 310 VAL A O 1
ATOM 2525 N N . LYS A 1 311 ? -0.913 69.75 14.375 1 96.25 311 LYS A N 1
ATOM 2526 C CA . LYS A 1 311 ? -1.25 69.062 15.617 1 96.25 311 LYS A CA 1
ATOM 2527 C C . LYS A 1 311 ? -1.965 67.688 15.328 1 96.25 311 LYS A C 1
ATOM 2529 O O . LYS A 1 311 ? -1.663 66.688 15.953 1 96.25 311 LYS A O 1
ATOM 2534 N N . GLN A 1 312 ? -2.824 67.812 14.414 1 96.62 312 GLN A N 1
ATOM 2535 C CA . GLN A 1 312 ? -3.561 66.625 14.047 1 96.62 312 GLN A CA 1
ATOM 2536 C C . GLN A 1 312 ? -2.635 65.562 13.422 1 96.62 312 GLN A C 1
ATOM 2538 O O . GLN A 1 312 ? -2.756 64.375 13.703 1 96.62 312 GLN A O 1
ATOM 2543 N N . ALA A 1 313 ? -1.76 65.938 12.562 1 96.94 313 ALA A N 1
ATOM 2544 C CA . ALA A 1 313 ? -0.803 65 11.93 1 96.94 313 ALA A CA 1
ATOM 2545 C C . ALA A 1 313 ? 0.132 64.375 12.961 1 96.94 313 ALA A C 1
ATOM 2547 O O . ALA A 1 313 ? 0.534 63.25 12.82 1 96.94 313 ALA A O 1
ATOM 2548 N N . GLU A 1 314 ? 0.48 65.188 13.945 1 97.19 314 GLU A N 1
ATOM 2549 C CA . GLU A 1 314 ? 1.339 64.688 15.016 1 97.19 314 GLU A CA 1
ATOM 2550 C C . GLU A 1 314 ? 0.642 63.562 15.82 1 97.19 314 GLU A C 1
ATOM 2552 O O . GLU A 1 314 ? 1.259 62.562 16.172 1 97.19 314 GLU A O 1
ATOM 2557 N N . VAL A 1 315 ? -0.599 63.812 16.109 1 97.31 315 VAL A N 1
ATOM 2558 C CA . VAL A 1 315 ? -1.377 62.812 16.859 1 97.31 315 VAL A CA 1
ATOM 2559 C C . VAL A 1 315 ? -1.495 61.531 16.031 1 97.31 315 VAL A C 1
ATOM 2561 O O . VAL A 1 315 ? -1.344 60.438 16.578 1 97.31 315 VAL A O 1
ATOM 2564 N N . ASN A 1 316 ? -1.744 61.719 14.797 1 97 316 ASN A N 1
ATOM 2565 C CA . ASN A 1 316 ? -1.88 60.531 13.922 1 97 316 ASN A CA 1
ATOM 2566 C C . ASN A 1 316 ? -0.574 59.75 13.828 1 97 316 ASN A C 1
ATOM 2568 O O . ASN A 1 316 ? -0.585 58.531 13.781 1 97 316 ASN A O 1
ATOM 2572 N N . GLN A 1 317 ? 0.496 60.375 13.617 1 97.5 317 GLN A N 1
ATOM 2573 C CA . GLN A 1 317 ? 1.805 59.75 13.547 1 97.5 317 GLN A CA 1
ATOM 2574 C C . GLN A 1 317 ? 2.117 59 14.836 1 97.5 317 GLN A C 1
ATOM 2576 O O . GLN A 1 317 ? 2.617 57.875 14.805 1 97.5 317 GLN A O 1
ATOM 2581 N N . GLN A 1 318 ? 1.768 59.625 15.961 1 97.56 318 GLN A N 1
ATOM 2582 C CA . GLN A 1 318 ? 2.025 59 17.25 1 97.56 318 GLN A CA 1
ATOM 2583 C C . GLN A 1 318 ? 1.154 57.75 17.453 1 97.56 318 GLN A C 1
ATOM 2585 O O . GLN A 1 318 ? 1.613 56.75 17.984 1 97.56 318 GLN A O 1
ATOM 2590 N N . GLU A 1 319 ? -0.033 57.938 17.016 1 96.88 319 GLU A N 1
ATOM 2591 C CA . GLU A 1 319 ? -0.949 56.812 17.125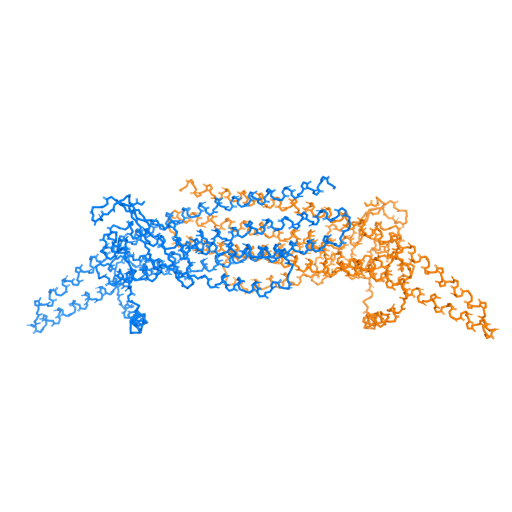 1 96.88 319 GLU A CA 1
ATOM 2592 C C . GLU A 1 319 ? -0.504 55.625 16.234 1 96.88 319 GLU A C 1
ATOM 2594 O O . GLU A 1 319 ? -0.573 54.469 16.656 1 96.88 319 GLU A O 1
ATOM 2599 N N . SER A 1 320 ? -0.096 55.938 15.07 1 96.62 320 SER A N 1
ATOM 2600 C CA . SER A 1 320 ? 0.366 54.906 14.148 1 96.62 320 SER A CA 1
ATOM 2601 C C . SER A 1 320 ? 1.637 54.25 14.656 1 96.62 320 SER A C 1
ATOM 2603 O O . SER A 1 320 ? 1.812 53.031 14.5 1 96.62 320 SER A O 1
ATOM 2605 N N . LEU A 1 321 ? 2.506 55 15.219 1 96.5 321 LEU A N 1
ATOM 2606 C CA . LEU A 1 321 ? 3.734 54.469 15.797 1 96.5 321 LEU A CA 1
ATOM 2607 C C . LEU A 1 321 ? 3.426 53.531 16.953 1 96.5 321 LEU A C 1
ATOM 2609 O O . LEU A 1 321 ? 3.996 52.438 17.031 1 96.5 321 LEU A O 1
ATOM 2613 N N . GLN A 1 322 ? 2.535 54 17.812 1 96.56 322 GLN A N 1
ATOM 2614 C CA . GLN A 1 322 ? 2.172 53.188 18.969 1 96.56 322 GLN A CA 1
ATOM 2615 C C . GLN A 1 322 ? 1.533 51.875 18.547 1 96.56 322 GLN A C 1
ATOM 2617 O O . GLN A 1 322 ? 1.811 50.812 19.125 1 96.56 322 GLN A O 1
ATOM 2622 N N . LYS A 1 323 ? 0.734 51.938 17.594 1 96 323 LYS A N 1
ATOM 2623 C CA . LYS A 1 323 ? 0.09 50.75 17.062 1 96 323 LYS A CA 1
ATOM 2624 C C . LYS A 1 323 ? 1.12 49.781 16.5 1 96 323 LYS A C 1
ATOM 2626 O O . LYS A 1 323 ? 1.062 48.562 16.766 1 96 323 LYS A O 1
ATOM 2631 N N . PHE A 1 324 ? 2.059 50.25 15.75 1 96 324 PHE A N 1
ATOM 2632 C CA . PHE A 1 324 ? 3.096 49.438 15.125 1 96 324 PHE A CA 1
ATOM 2633 C C . PHE A 1 324 ? 3.971 48.781 16.188 1 96 324 PHE A C 1
ATOM 2635 O O . PHE A 1 324 ? 4.277 47.594 16.094 1 96 324 PHE A O 1
ATOM 2642 N N . GLU A 1 325 ? 4.297 49.562 17.125 1 96.56 325 GLU A N 1
ATOM 2643 C CA . GLU A 1 325 ? 5.172 49.031 18.172 1 96.56 325 GLU A CA 1
ATOM 2644 C C . GLU A 1 325 ? 4.469 47.969 19 1 96.56 325 GLU A C 1
ATOM 2646 O O . GLU A 1 325 ? 5.059 46.938 19.312 1 96.56 325 GLU A O 1
ATOM 2651 N N . LYS A 1 326 ? 3.242 48.281 19.328 1 96.56 326 LYS A N 1
ATOM 2652 C CA . LYS A 1 326 ? 2.465 47.312 20.094 1 96.56 326 LYS A CA 1
ATOM 2653 C C . LYS A 1 326 ? 2.271 46 19.312 1 96.56 326 LYS A C 1
ATOM 2655 O O . LYS A 1 326 ? 2.404 44.906 19.859 1 96.56 326 LYS A O 1
ATOM 2660 N N . LEU A 1 327 ? 1.953 46.156 18.109 1 96.75 327 LEU A N 1
ATOM 2661 C CA . LEU A 1 327 ? 1.769 45 17.219 1 96.75 327 LEU A CA 1
ATOM 2662 C C . LEU A 1 327 ? 3.061 44.188 17.094 1 96.75 327 LEU A C 1
ATOM 2664 O O . LEU A 1 327 ? 3.039 42.969 17.141 1 96.75 327 LEU A O 1
ATOM 2668 N N . SER A 1 328 ? 4.117 44.844 16.938 1 96.94 328 SER A N 1
ATOM 2669 C CA . SER A 1 328 ? 5.414 44.188 16.781 1 96.94 328 SER A CA 1
ATOM 2670 C C . SER A 1 328 ? 5.789 43.406 18.031 1 96.94 328 SER A C 1
ATOM 2672 O O . SER A 1 328 ? 6.32 42.312 17.938 1 96.94 328 SER A O 1
ATOM 2674 N N . GLU A 1 329 ? 5.48 44.031 19.125 1 97.44 329 GLU A N 1
ATOM 2675 C CA . GLU A 1 329 ? 5.781 43.344 20.391 1 97.44 329 GLU A CA 1
ATOM 2676 C C . GLU A 1 329 ? 4.945 42.094 20.547 1 97.44 329 GLU A C 1
ATOM 2678 O O . GLU A 1 329 ? 5.473 41.031 20.891 1 97.44 329 GLU A O 1
ATOM 2683 N N . SER A 1 330 ? 3.717 42.156 20.297 1 97.56 330 SER A N 1
ATOM 2684 C CA . SER A 1 330 ? 2.816 41.031 20.359 1 97.56 330 SER A CA 1
ATOM 2685 C C . SER A 1 330 ? 3.209 39.969 19.328 1 97.56 330 SER A C 1
ATOM 2687 O O . SER A 1 330 ? 3.213 38.75 19.641 1 97.56 330 SER A O 1
ATOM 2689 N N . ALA A 1 331 ? 3.51 40.375 18.172 1 98.06 331 ALA A N 1
ATOM 2690 C CA . ALA A 1 331 ? 3.883 39.469 17.094 1 98.06 331 ALA A CA 1
ATOM 2691 C C . ALA A 1 331 ? 5.121 38.656 17.469 1 98.06 331 ALA A C 1
ATOM 2693 O O . ALA A 1 331 ? 5.191 37.469 17.172 1 98.06 331 ALA A O 1
ATOM 2694 N N . LYS A 1 332 ? 6.047 39.344 18.031 1 97.62 332 LYS A N 1
ATOM 2695 C CA . LYS A 1 332 ? 7.266 38.656 18.438 1 97.62 332 LYS A CA 1
ATOM 2696 C C . LYS A 1 332 ? 6.965 37.531 19.438 1 97.62 332 LYS A C 1
ATOM 2698 O O . LYS A 1 332 ? 7.465 36.438 19.312 1 97.62 332 LYS A O 1
ATOM 2703 N N . GLN A 1 333 ? 6.125 37.875 20.391 1 97.44 333 GLN A N 1
ATOM 2704 C CA . GLN A 1 333 ? 5.75 36.875 21.391 1 97.44 333 GLN A CA 1
ATOM 2705 C C . GLN A 1 333 ? 4.98 35.719 20.781 1 97.44 333 GLN A C 1
ATOM 2707 O O . GLN A 1 333 ? 5.195 34.562 21.141 1 97.44 333 GLN A O 1
ATOM 2712 N N . GLU A 1 334 ? 4.152 35.969 19.844 1 98.06 334 GLU A N 1
ATOM 2713 C CA . GLU A 1 334 ? 3.348 34.969 19.172 1 98.06 334 GLU A CA 1
ATOM 2714 C C . GLU A 1 334 ? 4.219 34 18.359 1 98.06 334 GLU A C 1
ATOM 2716 O O . GLU A 1 334 ? 3.984 32.812 18.328 1 98.06 334 GLU A O 1
ATOM 2721 N N . LEU A 1 335 ? 5.16 34.594 17.688 1 97.25 335 LEU A N 1
ATOM 2722 C CA . LEU A 1 335 ? 6.02 33.781 16.828 1 97.25 335 LEU A CA 1
ATOM 2723 C C . LEU A 1 335 ? 6.918 32.875 17.656 1 97.25 335 LEU A C 1
ATOM 2725 O O . LEU A 1 335 ? 7.191 31.75 17.25 1 97.25 335 LEU A O 1
ATOM 2729 N N . ILE A 1 336 ? 7.309 33.375 18.797 1 95.5 336 ILE A N 1
ATOM 2730 C CA . ILE A 1 336 ? 8.102 32.562 19.703 1 95.5 336 ILE A CA 1
ATOM 2731 C C . ILE A 1 336 ? 7.246 31.422 20.266 1 95.5 336 ILE A C 1
ATOM 2733 O O . ILE A 1 336 ? 7.68 30.266 20.297 1 95.5 336 ILE A O 1
ATOM 2737 N N . SER A 1 337 ? 6.027 31.75 20.656 1 95 337 SER A N 1
ATOM 2738 C CA . SER A 1 337 ? 5.098 30.766 21.188 1 95 337 SER A CA 1
ATOM 2739 C C . SER A 1 337 ? 4.738 29.734 20.125 1 95 337 SER A C 1
ATOM 2741 O O . SER A 1 337 ? 4.512 28.562 20.438 1 95 337 SER A O 1
ATOM 2743 N N . PHE A 1 338 ? 4.629 30.188 18.922 1 95 338 PHE A N 1
ATOM 2744 C CA . PHE A 1 338 ? 4.34 29.312 17.781 1 95 338 PHE A CA 1
ATOM 2745 C C . PHE A 1 338 ? 5.371 28.188 17.688 1 95 338 PHE A C 1
ATOM 2747 O O . PHE A 1 338 ? 5.012 27.016 17.531 1 95 338 PHE A O 1
ATOM 2754 N N . LYS A 1 339 ? 6.574 28.484 17.781 1 91.56 339 LYS A N 1
ATOM 2755 C CA . LYS A 1 339 ? 7.652 27.516 17.672 1 91.56 339 LYS A CA 1
ATOM 2756 C C . LYS A 1 339 ? 7.605 26.531 18.844 1 91.56 339 LYS A C 1
ATOM 2758 O O . LYS A 1 339 ? 7.824 25.328 18.656 1 91.56 339 LYS A O 1
ATOM 2763 N N . ARG A 1 340 ? 7.289 27.047 20.016 1 91.31 340 ARG A N 1
ATOM 2764 C CA . ARG A 1 340 ? 7.207 26.188 21.188 1 91.31 340 ARG A CA 1
ATOM 2765 C C . ARG A 1 340 ? 6.047 25.203 21.078 1 91.31 340 ARG A C 1
ATOM 2767 O O . ARG A 1 340 ? 6.195 24.016 21.359 1 91.31 340 ARG A O 1
ATOM 2774 N N . ARG A 1 341 ? 4.945 25.641 20.656 1 92.62 341 ARG A N 1
ATOM 2775 C CA . ARG A 1 341 ? 3.764 24.797 20.5 1 92.62 341 ARG A CA 1
ATOM 2776 C C . ARG A 1 341 ? 4 23.719 19.453 1 92.62 341 ARG A C 1
ATOM 2778 O O . ARG A 1 341 ? 3.531 22.578 19.609 1 92.62 341 ARG A O 1
ATOM 2785 N N . LYS A 1 342 ? 4.66 24.125 18.406 1 92.75 342 LYS A N 1
ATOM 2786 C CA . LYS A 1 342 ? 4.969 23.172 17.344 1 92.75 342 LYS A CA 1
ATOM 2787 C C . LYS A 1 342 ? 5.805 22.016 17.859 1 92.75 342 LYS A C 1
ATOM 2789 O O . LYS A 1 342 ? 5.504 20.844 17.578 1 92.75 342 LYS A O 1
ATOM 2794 N N . VAL A 1 343 ? 6.805 22.328 18.656 1 90.88 343 VAL A N 1
ATOM 2795 C CA . VAL A 1 343 ? 7.688 21.312 19.203 1 90.88 343 VAL A CA 1
ATOM 2796 C C . VAL A 1 343 ? 6.887 20.344 20.078 1 90.88 343 VAL A C 1
ATOM 2798 O O . VAL A 1 343 ? 7.02 19.125 19.938 1 90.88 343 VAL A O 1
ATOM 2801 N N . ILE A 1 344 ? 6.051 20.906 20.906 1 91.81 344 ILE A N 1
ATOM 2802 C CA . ILE A 1 344 ? 5.27 20.094 21.844 1 91.81 344 ILE A CA 1
ATOM 2803 C C . ILE A 1 344 ? 4.297 19.203 21.062 1 91.81 344 ILE A C 1
ATOM 2805 O O . ILE A 1 344 ? 4.168 18.016 21.344 1 91.81 344 ILE A O 1
ATOM 2809 N N . ALA A 1 345 ? 3.68 19.734 20.062 1 93.19 345 ALA A N 1
ATOM 2810 C CA . ALA A 1 345 ? 2.684 19.016 19.281 1 93.19 345 ALA A CA 1
ATOM 2811 C C . ALA A 1 345 ? 3.332 17.875 18.484 1 93.19 345 ALA A C 1
ATOM 2813 O O . ALA A 1 345 ? 2.809 16.766 18.438 1 93.19 345 ALA A O 1
ATOM 2814 N N . PHE A 1 346 ? 4.461 18.141 17.812 1 93.56 346 PHE A N 1
ATOM 2815 C CA . PHE A 1 346 ? 5.156 17.125 17.047 1 93.56 346 PHE A CA 1
ATOM 2816 C C . PHE A 1 346 ? 5.613 15.977 17.938 1 93.56 346 PHE A C 1
ATOM 2818 O O . PHE A 1 346 ? 5.395 14.812 17.609 1 93.56 346 PHE A O 1
ATOM 2825 N N . ARG A 1 347 ? 6.203 16.344 19.016 1 92.06 347 ARG A N 1
ATOM 2826 C CA . ARG A 1 347 ? 6.676 15.297 19.922 1 92.06 347 ARG A CA 1
ATOM 2827 C C . ARG A 1 347 ? 5.523 14.406 20.391 1 92.06 347 ARG A C 1
ATOM 2829 O O . ARG A 1 347 ? 5.613 13.18 20.312 1 92.06 347 ARG A O 1
ATOM 2836 N N . LYS A 1 348 ? 4.496 15.023 20.859 1 94.19 348 LYS A N 1
ATOM 2837 C CA . LYS A 1 348 ? 3.348 14.281 21.375 1 94.19 348 LYS A CA 1
ATOM 2838 C C . LYS A 1 348 ? 2.752 13.367 20.312 1 94.19 348 LYS A C 1
ATOM 2840 O O . LYS A 1 348 ? 2.535 12.18 20.562 1 94.19 348 LYS A O 1
ATOM 2845 N N . ASN A 1 349 ? 2.506 13.906 19.156 1 95.5 349 ASN A N 1
ATOM 2846 C CA . ASN A 1 349 ? 1.84 13.148 18.094 1 95.5 349 ASN A CA 1
ATOM 2847 C C . ASN A 1 349 ? 2.736 12.039 17.547 1 95.5 349 ASN A C 1
ATOM 2849 O O . ASN A 1 349 ? 2.26 10.945 17.234 1 95.5 349 ASN A O 1
ATOM 2853 N N . LEU A 1 350 ? 4.027 12.312 17.422 1 95.12 350 LEU A N 1
ATOM 2854 C CA . LEU A 1 350 ? 4.949 11.305 16.906 1 95.12 350 LEU A CA 1
ATOM 2855 C C . LEU A 1 350 ? 5.07 10.141 17.891 1 95.12 350 LEU A C 1
ATOM 2857 O O . LEU A 1 350 ? 5.129 8.977 17.469 1 95.12 350 LEU A O 1
ATOM 2861 N N . ILE A 1 351 ? 5.055 10.445 19.172 1 96.06 351 ILE A N 1
ATOM 2862 C CA . ILE A 1 351 ? 5.082 9.398 20.188 1 96.06 351 ILE A CA 1
ATOM 2863 C C . ILE A 1 351 ? 3.818 8.547 20.078 1 96.06 351 ILE A C 1
ATOM 2865 O O . ILE A 1 351 ? 3.891 7.32 20.016 1 96.06 351 ILE A O 1
ATOM 2869 N N . GLU A 1 352 ? 2.707 9.219 20.031 1 96.06 352 GLU A N 1
ATOM 2870 C CA . GLU A 1 352 ? 1.436 8.5 19.953 1 96.06 352 GLU A CA 1
ATOM 2871 C C . GLU A 1 352 ? 1.335 7.672 18.688 1 96.06 352 GLU A C 1
ATOM 2873 O O . GLU A 1 352 ? 0.877 6.527 18.719 1 96.06 352 GLU A O 1
ATOM 2878 N N . MET A 1 353 ? 1.735 8.211 17.594 1 96.25 353 MET A N 1
ATOM 2879 C CA . MET A 1 353 ? 1.713 7.492 16.312 1 96.25 353 MET A CA 1
ATOM 2880 C C . MET A 1 353 ? 2.564 6.23 16.391 1 96.25 353 MET A C 1
ATOM 2882 O O . MET A 1 353 ? 2.121 5.152 15.992 1 96.25 353 MET A O 1
ATOM 2886 N N . THR A 1 354 ? 3.762 6.406 16.891 1 96.75 354 THR A N 1
ATOM 2887 C CA . THR A 1 354 ? 4.691 5.285 16.938 1 96.75 354 THR A CA 1
ATOM 2888 C C . THR A 1 354 ? 4.164 4.191 17.875 1 96.75 354 THR A C 1
ATOM 2890 O O . THR A 1 354 ? 4.301 3.002 17.578 1 96.75 354 THR A O 1
ATOM 2893 N N . GLU A 1 355 ? 3.555 4.602 18.938 1 97 355 GLU A N 1
ATOM 2894 C CA . GLU A 1 355 ? 2.955 3.633 19.859 1 97 355 GLU A CA 1
ATOM 2895 C C . GLU A 1 355 ? 1.847 2.84 19.172 1 97 355 GLU A C 1
ATOM 2897 O O . GLU A 1 355 ? 1.755 1.622 19.344 1 97 355 GLU A O 1
ATOM 2902 N N . LEU A 1 356 ? 1.055 3.525 18.469 1 96.44 356 LEU A N 1
ATOM 2903 C CA . LEU A 1 356 ? -0.034 2.875 17.75 1 96.44 356 LEU A CA 1
ATOM 2904 C C . LEU A 1 356 ? 0.51 1.927 16.688 1 96.44 356 LEU A C 1
ATOM 2906 O O . LEU A 1 356 ? 0.009 0.811 16.531 1 96.44 356 LEU A O 1
ATOM 2910 N N . GLU A 1 357 ? 1.532 2.342 15.945 1 96.38 357 GLU A N 1
ATOM 2911 C CA . GLU A 1 357 ? 2.121 1.501 14.906 1 96.38 357 GLU A CA 1
ATOM 2912 C C . GLU A 1 357 ? 2.748 0.244 15.508 1 96.38 357 GLU A C 1
ATOM 2914 O O . GLU A 1 357 ? 2.709 -0.826 14.898 1 96.38 357 GLU A O 1
ATOM 2919 N N . ILE A 1 358 ? 3.336 0.394 16.688 1 96.88 358 ILE A N 1
ATOM 2920 C CA . ILE A 1 358 ? 3.879 -0.767 17.391 1 96.88 358 ILE A CA 1
ATOM 2921 C C . ILE A 1 358 ? 2.75 -1.734 17.734 1 96.88 358 ILE A C 1
ATOM 2923 O O . ILE A 1 358 ? 2.877 -2.945 17.547 1 96.88 358 ILE A O 1
ATOM 2927 N N . LYS A 1 359 ? 1.675 -1.187 18.234 1 97.44 359 LYS A N 1
ATOM 2928 C CA . LYS A 1 359 ? 0.514 -2.008 18.562 1 97.44 359 LYS A CA 1
ATOM 2929 C C . LYS A 1 359 ? 0.014 -2.775 17.344 1 97.44 359 LYS A C 1
ATOM 2931 O O . LYS A 1 359 ? -0.261 -3.973 17.422 1 97.44 359 LYS A O 1
ATOM 2936 N N . HIS A 1 360 ? -0.098 -2.107 16.219 1 96.81 360 HIS A N 1
ATOM 2937 C CA . HIS A 1 360 ? -0.572 -2.742 14.992 1 96.81 360 HIS A CA 1
ATOM 2938 C C . HIS A 1 360 ? 0.402 -3.814 14.516 1 96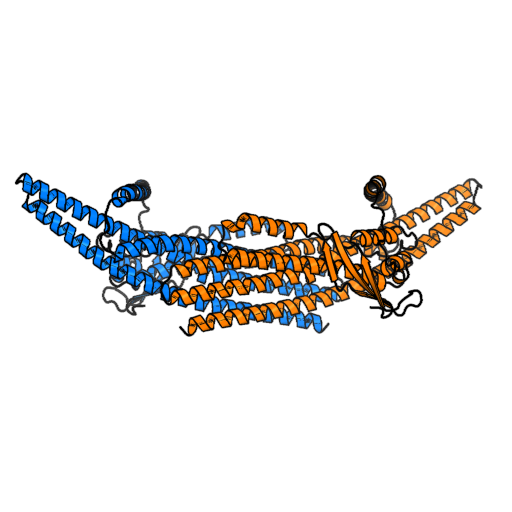.81 360 HIS A C 1
ATOM 2940 O O . HIS A 1 360 ? -0.017 -4.879 14.055 1 96.81 360 HIS A O 1
ATOM 2946 N N . ALA A 1 361 ? 1.703 -3.525 14.586 1 96.44 361 ALA A N 1
ATOM 2947 C CA . ALA A 1 361 ? 2.717 -4.496 14.172 1 96.44 361 ALA A CA 1
ATOM 2948 C C . ALA A 1 361 ? 2.656 -5.75 15.039 1 96.44 361 ALA A C 1
ATOM 2950 O O . ALA A 1 361 ? 2.811 -6.867 14.539 1 96.44 361 ALA A O 1
ATOM 2951 N N . ARG A 1 362 ? 2.408 -5.586 16.312 1 97 362 ARG A N 1
ATOM 2952 C CA . ARG A 1 362 ? 2.271 -6.723 17.219 1 97 362 ARG A CA 1
ATOM 2953 C C . ARG A 1 362 ? 1.039 -7.551 16.859 1 97 362 ARG A C 1
ATOM 2955 O O . ARG A 1 362 ? 1.076 -8.781 16.922 1 97 362 ARG A O 1
ATOM 2962 N N . ASN A 1 363 ? 0 -6.859 16.578 1 96.62 363 ASN A N 1
ATOM 2963 C CA . ASN A 1 363 ? -1.202 -7.562 16.141 1 96.62 363 ASN A CA 1
ATOM 2964 C C . ASN A 1 363 ? -0.945 -8.383 14.875 1 96.62 363 ASN A C 1
ATOM 2966 O O . ASN A 1 363 ? -1.435 -9.508 14.75 1 96.62 363 ASN A O 1
ATOM 2970 N N . ASN A 1 364 ? -0.208 -7.828 13.945 1 95.56 364 ASN A N 1
ATOM 2971 C CA . ASN A 1 364 ? 0.159 -8.539 12.719 1 95.56 364 ASN A CA 1
ATOM 2972 C C . ASN A 1 364 ? 0.891 -9.844 13.031 1 95.56 364 ASN A C 1
ATOM 2974 O O . ASN A 1 364 ? 0.586 -10.883 12.445 1 95.56 364 ASN A O 1
ATOM 2978 N N . ILE A 1 365 ? 1.823 -9.758 13.922 1 96.81 365 ILE A N 1
ATOM 2979 C CA . ILE A 1 365 ? 2.611 -10.93 14.281 1 96.81 365 ILE A CA 1
ATOM 2980 C C . ILE A 1 365 ? 1.7 -12.008 14.875 1 96.81 365 ILE A C 1
ATOM 2982 O O . ILE A 1 365 ? 1.811 -13.18 14.523 1 96.81 365 ILE A O 1
ATOM 2986 N N . SER A 1 366 ? 0.806 -11.57 15.742 1 97.44 366 SER A N 1
ATOM 2987 C CA . SER A 1 366 ? -0.118 -12.508 16.375 1 97.44 366 SER A CA 1
ATOM 2988 C C . SER A 1 366 ? -0.971 -13.227 15.328 1 97.44 366 SER A C 1
ATOM 2990 O O . SER A 1 366 ? -1.173 -14.438 15.414 1 97.44 366 SER A O 1
ATOM 2992 N N . LEU A 1 367 ? -1.433 -12.5 14.375 1 97.31 367 LEU A N 1
ATOM 2993 C CA . LEU A 1 367 ? -2.268 -13.07 13.328 1 97.31 367 LEU A CA 1
ATOM 2994 C C . LEU A 1 367 ? -1.47 -14.047 12.469 1 97.31 367 LEU A C 1
ATOM 2996 O O . LEU A 1 367 ? -1.953 -15.133 12.141 1 97.31 367 LEU A O 1
ATOM 3000 N N . LEU A 1 368 ? -0.266 -13.688 12.102 1 96.75 368 LEU A N 1
ATOM 3001 C CA . LEU A 1 368 ? 0.595 -14.531 11.281 1 96.75 368 LEU A CA 1
ATOM 3002 C C . LEU A 1 368 ? 0.969 -15.812 12.023 1 96.75 368 LEU A C 1
ATOM 3004 O O . LEU A 1 368 ? 0.992 -16.891 11.43 1 96.75 368 LEU A O 1
ATOM 3008 N N . GLN A 1 369 ? 1.228 -15.664 13.305 1 96.12 369 GLN A N 1
ATOM 3009 C CA . GLN A 1 369 ? 1.581 -16.812 14.117 1 96.12 369 GLN A CA 1
ATOM 3010 C C . GLN A 1 369 ? 0.416 -17.797 14.219 1 96.12 369 GLN A C 1
ATOM 3012 O O . GLN A 1 369 ? 0.613 -19.016 14.164 1 96.12 369 GLN A O 1
ATOM 3017 N N . SER A 1 370 ? -0.733 -17.266 14.398 1 94.31 370 SER A N 1
ATOM 3018 C CA . SER A 1 370 ? -1.92 -18.109 14.43 1 94.31 370 SER A CA 1
ATOM 3019 C C . SER A 1 370 ? -2.09 -18.875 13.117 1 94.31 370 SER A C 1
ATOM 3021 O O . SER A 1 370 ? -2.461 -20.047 13.117 1 94.31 370 SER A O 1
ATOM 3023 N N . CYS A 1 371 ? -1.796 -18.234 12.047 1 93.75 371 CYS A N 1
ATOM 3024 C CA . CYS A 1 371 ? -1.946 -18.828 10.727 1 93.75 371 CYS A CA 1
ATOM 3025 C C . CYS A 1 371 ? -0.938 -19.953 10.516 1 93.75 371 CYS A C 1
ATOM 3027 O O . CYS A 1 371 ? -1.305 -21.047 10.102 1 93.75 371 CYS A O 1
ATOM 3029 N N . ILE A 1 372 ? 0.316 -19.703 10.852 1 93.5 372 ILE A N 1
ATOM 3030 C CA . ILE A 1 372 ? 1.377 -20.672 10.562 1 93.5 372 ILE A CA 1
ATOM 3031 C C . ILE A 1 372 ? 1.212 -21.891 11.453 1 93.5 372 ILE A C 1
ATOM 3033 O O . ILE A 1 372 ? 1.583 -23 11.062 1 93.5 372 ILE A O 1
ATOM 3037 N N . GLU A 1 373 ? 0.631 -21.75 12.641 1 93 373 GLU A N 1
ATOM 3038 C CA . GLU A 1 373 ? 0.369 -22.891 13.516 1 93 373 GLU A CA 1
ATOM 3039 C C . GLU A 1 373 ? -0.55 -23.906 12.836 1 93 373 GLU A C 1
ATOM 3041 O O . GLU A 1 373 ? -0.355 -25.109 12.977 1 93 373 GLU A O 1
ATOM 3046 N N . LEU A 1 374 ? -1.451 -23.406 12.094 1 88.56 374 LEU A N 1
ATOM 3047 C CA . LEU A 1 374 ? -2.34 -24.312 11.375 1 88.56 374 LEU A CA 1
ATOM 3048 C C . LEU A 1 374 ? -1.605 -25 10.227 1 88.56 374 LEU A C 1
ATOM 3050 O O . LEU A 1 374 ? -1.809 -26.203 9.977 1 88.56 374 LEU A O 1
ATOM 3054 N N . PHE A 1 375 ? -0.766 -24.266 9.555 1 89.81 375 PHE A N 1
ATOM 3055 C CA . PHE A 1 375 ? -0.034 -24.828 8.43 1 89.81 375 PHE A CA 1
ATOM 3056 C C . PHE A 1 375 ? 0.907 -25.938 8.891 1 89.81 375 PHE A C 1
ATOM 3058 O O . PHE A 1 375 ? 1.085 -26.938 8.195 1 89.81 375 PHE A O 1
ATOM 3065 N N . LYS A 1 376 ? 1.486 -25.766 10 1 89.56 376 LYS A N 1
ATOM 3066 C CA . LYS A 1 376 ? 2.518 -26.688 10.469 1 89.56 376 LYS A CA 1
ATOM 3067 C C . LYS A 1 376 ? 1.901 -27.891 11.172 1 89.56 376 LYS A C 1
ATOM 3069 O O . LYS A 1 376 ? 2.52 -28.953 11.242 1 89.56 376 LYS A O 1
ATOM 3074 N N . ASN A 1 377 ? 0.727 -27.875 11.812 1 80.38 377 ASN A N 1
ATOM 3075 C CA . ASN A 1 377 ? 0.131 -28.969 12.586 1 80.38 377 ASN A CA 1
ATOM 3076 C C . ASN A 1 377 ? -0.754 -29.844 11.711 1 80.38 377 ASN A C 1
ATOM 3078 O O . ASN A 1 377 ? -1.339 -30.812 12.195 1 80.38 377 ASN A O 1
ATOM 3082 N N . ASN A 1 378 ? -0.896 -29.578 10.422 1 66.62 378 ASN A N 1
ATOM 3083 C CA . ASN A 1 378 ? -1.664 -30.453 9.547 1 66.62 378 ASN A CA 1
ATOM 3084 C C . ASN A 1 378 ? -0.842 -30.891 8.336 1 66.62 378 ASN A C 1
ATOM 3086 O O . ASN A 1 378 ? 0.012 -30.141 7.855 1 66.62 378 ASN A O 1
ATOM 3090 N N . MET B 1 1 ? 12.469 -35.281 -3.375 1 47.22 1 MET B N 1
ATOM 3091 C CA . MET B 1 1 ? 13.117 -35.312 -4.684 1 47.22 1 MET B CA 1
ATOM 3092 C C . MET B 1 1 ? 13.852 -36.625 -4.898 1 47.22 1 MET B C 1
ATOM 3094 O O . MET B 1 1 ? 14.367 -37.219 -3.951 1 47.22 1 MET B O 1
ATOM 3098 N N . ASP B 1 2 ? 13.492 -37.375 -5.785 1 57.34 2 ASP B N 1
ATOM 3099 C CA . ASP B 1 2 ? 14.227 -38.594 -6.062 1 57.34 2 ASP B CA 1
ATOM 3100 C C . ASP B 1 2 ? 15.734 -38.375 -6.012 1 57.34 2 ASP B C 1
ATOM 3102 O O . ASP B 1 2 ? 16.266 -37.562 -6.758 1 57.34 2 ASP B O 1
ATOM 3106 N N . PRO B 1 3 ? 16.312 -38.812 -4.977 1 67.25 3 PRO B N 1
ATOM 3107 C CA . PRO B 1 3 ? 17.734 -38.625 -4.645 1 67.25 3 PRO B CA 1
ATOM 3108 C C . PRO B 1 3 ? 18.656 -38.969 -5.805 1 67.25 3 PRO B C 1
ATOM 3110 O O . PRO B 1 3 ? 19.828 -38.531 -5.801 1 67.25 3 PRO B O 1
ATOM 3113 N N . SER B 1 4 ? 18.062 -39.438 -6.906 1 85.81 4 SER B N 1
ATOM 3114 C CA . SER B 1 4 ? 19.016 -39.938 -7.883 1 85.81 4 SER B CA 1
ATOM 3115 C C . SER B 1 4 ? 19.406 -38.875 -8.883 1 85.81 4 SER B C 1
ATOM 3117 O O . SER B 1 4 ? 20.469 -38.969 -9.508 1 85.81 4 SER B O 1
ATOM 3119 N N . LEU B 1 5 ? 18.594 -37.844 -8.977 1 93.5 5 LEU B N 1
ATOM 3120 C CA . LEU B 1 5 ? 18.859 -36.75 -9.906 1 93.5 5 LEU B CA 1
ATOM 3121 C C . LEU B 1 5 ? 18.469 -35.406 -9.305 1 93.5 5 LEU B C 1
ATOM 3123 O O . LEU B 1 5 ? 17.297 -35.062 -9.297 1 93.5 5 LEU B O 1
ATOM 3127 N N . GLN B 1 6 ? 19.484 -34.719 -8.781 1 95.31 6 GLN B N 1
ATOM 3128 C CA . GLN B 1 6 ? 19.281 -33.438 -8.125 1 95.31 6 GLN B CA 1
ATOM 3129 C C . GLN B 1 6 ? 19.766 -32.281 -8.992 1 95.31 6 GLN B C 1
ATOM 3131 O O . GLN B 1 6 ? 20.891 -32.312 -9.5 1 95.31 6 GLN B O 1
ATOM 3136 N N . ILE B 1 7 ? 18.922 -31.297 -9.211 1 97.19 7 ILE B N 1
ATOM 3137 C CA . ILE B 1 7 ? 19.266 -30.172 -10.086 1 97.19 7 ILE B CA 1
ATOM 3138 C C . ILE B 1 7 ? 19 -28.859 -9.359 1 97.19 7 ILE B C 1
ATOM 3140 O O . ILE B 1 7 ? 17.969 -28.688 -8.711 1 97.19 7 ILE B O 1
ATOM 3144 N N . ASP B 1 8 ? 19.938 -27.984 -9.414 1 95.81 8 ASP B N 1
ATOM 3145 C CA . ASP B 1 8 ? 19.734 -26.625 -8.922 1 95.81 8 ASP B CA 1
ATOM 3146 C C . ASP B 1 8 ? 20.406 -25.609 -9.828 1 95.81 8 ASP B C 1
ATOM 3148 O O . ASP B 1 8 ? 21.188 -25.969 -10.719 1 95.81 8 ASP B O 1
ATOM 3152 N N . ILE B 1 9 ? 19.984 -24.406 -9.695 1 96.19 9 ILE B N 1
ATOM 3153 C CA . ILE B 1 9 ? 20.609 -23.281 -10.398 1 96.19 9 ILE B CA 1
ATOM 3154 C C . ILE B 1 9 ? 21.219 -22.312 -9.391 1 96.19 9 ILE B C 1
ATOM 3156 O O . ILE B 1 9 ? 20.562 -21.375 -8.945 1 96.19 9 ILE B O 1
ATOM 3160 N N . PRO B 1 10 ? 22.469 -22.5 -9.102 1 90.81 10 PRO B N 1
ATOM 3161 C CA . PRO B 1 10 ? 23.109 -21.688 -8.055 1 90.81 10 PRO B CA 1
ATOM 3162 C C . PRO B 1 10 ? 23.344 -20.234 -8.484 1 90.81 10 PRO B C 1
ATOM 3164 O O . PRO B 1 10 ? 23.453 -19.344 -7.641 1 90.81 10 PRO B O 1
ATOM 3167 N N . ASP B 1 11 ? 23.453 -20.078 -9.906 1 86.06 11 ASP B N 1
ATOM 3168 C CA . ASP B 1 11 ? 23.781 -18.734 -10.367 1 86.06 11 ASP B CA 1
ATOM 3169 C C . ASP B 1 11 ? 23.203 -18.484 -11.766 1 86.06 11 ASP B C 1
ATOM 3171 O O . ASP B 1 11 ? 22.828 -19.422 -12.469 1 86.06 11 ASP B O 1
ATOM 3175 N N . ALA B 1 12 ? 22.953 -17.188 -11.992 1 89 12 ALA B N 1
ATOM 3176 C CA . ALA B 1 12 ? 22.562 -16.734 -13.32 1 89 12 ALA B CA 1
ATOM 3177 C C . ALA B 1 12 ? 23.172 -15.367 -13.641 1 89 12 ALA B C 1
ATOM 3179 O O . ALA B 1 12 ? 23.406 -14.562 -12.734 1 89 12 ALA B O 1
ATOM 3180 N N . LEU B 1 13 ? 23.562 -15.211 -14.867 1 87 13 LEU B N 1
ATOM 3181 C CA . LEU B 1 13 ? 24.203 -13.969 -15.297 1 87 13 LEU B CA 1
ATOM 3182 C C . LEU B 1 13 ? 23.375 -13.297 -16.391 1 87 13 LEU B C 1
ATOM 3184 O O . LEU B 1 13 ? 22.953 -13.953 -17.344 1 87 13 LEU B O 1
ATOM 3188 N N . SER B 1 14 ? 22.984 -12.078 -16.062 1 83 14 SER B N 1
ATOM 3189 C CA . SER B 1 14 ? 22.297 -11.305 -17.094 1 83 14 SER B CA 1
ATOM 3190 C C . SER B 1 14 ? 23.297 -10.547 -17.969 1 83 14 SER B C 1
ATOM 3192 O O . SER B 1 14 ? 24.078 -9.734 -17.484 1 83 14 SER B O 1
ATOM 3194 N N . GLU B 1 15 ? 23.469 -10.914 -19.141 1 79.31 15 GLU B N 1
ATOM 3195 C CA . GLU B 1 15 ? 24.297 -10.219 -20.125 1 79.31 15 GLU B CA 1
ATOM 3196 C C . GLU B 1 15 ? 23.453 -9.539 -21.188 1 79.31 15 GLU B C 1
ATOM 3198 O O . GLU B 1 15 ? 23.047 -10.18 -22.172 1 79.31 15 GLU B O 1
ATOM 3203 N N . ARG B 1 16 ? 23.359 -8.289 -21.141 1 74.69 16 ARG B N 1
ATOM 3204 C CA . ARG B 1 16 ? 22.531 -7.488 -22.047 1 74.69 16 ARG B CA 1
ATOM 3205 C C . ARG B 1 16 ? 21.094 -7.996 -22.047 1 74.69 16 ARG B C 1
ATOM 3207 O O . ARG B 1 16 ? 20.391 -7.918 -21.047 1 74.69 16 ARG B O 1
ATOM 3214 N N . ASP B 1 17 ? 20.688 -8.703 -23.172 1 75.44 17 ASP B N 1
ATOM 3215 C CA . ASP B 1 17 ? 19.297 -9.125 -23.297 1 75.44 17 ASP B CA 1
ATOM 3216 C C . ASP B 1 17 ? 19.156 -10.625 -23.078 1 75.44 17 ASP B C 1
ATOM 3218 O O . ASP B 1 17 ? 18.062 -11.188 -23.266 1 75.44 17 ASP B O 1
ATOM 3222 N N . LYS B 1 18 ? 20.172 -11.227 -22.594 1 83.5 18 LYS B N 1
ATOM 3223 C CA . LYS B 1 18 ? 20.109 -12.672 -22.375 1 83.5 18 LYS B CA 1
ATOM 3224 C C . LYS B 1 18 ? 20.5 -13.023 -20.938 1 83.5 18 LYS B C 1
ATOM 3226 O O . LYS B 1 18 ? 21.344 -12.352 -20.328 1 83.5 18 LYS B O 1
ATOM 3231 N N . VAL B 1 19 ? 19.875 -14.039 -20.453 1 88.56 19 VAL B N 1
ATOM 3232 C CA . VAL B 1 19 ? 20.203 -14.555 -19.125 1 88.56 19 VAL B CA 1
ATOM 3233 C C . VAL B 1 19 ? 20.797 -15.953 -19.25 1 88.56 19 VAL B C 1
ATOM 3235 O O . VAL B 1 19 ? 20.219 -16.828 -19.875 1 88.56 19 VAL B O 1
ATOM 3238 N N . LYS B 1 20 ? 21.969 -16.062 -18.703 1 92.25 20 LYS B N 1
ATOM 3239 C CA . LYS B 1 20 ? 22.656 -17.344 -18.672 1 92.25 20 LYS B CA 1
ATOM 3240 C C . LYS B 1 20 ? 22.484 -18.031 -17.328 1 92.25 20 LYS B C 1
ATOM 3242 O O . LYS B 1 20 ? 22.812 -17.453 -16.281 1 92.25 20 LYS B O 1
ATOM 3247 N N . PHE B 1 21 ? 22 -19.234 -17.359 1 95.25 21 PHE B N 1
ATOM 3248 C CA . PHE B 1 21 ? 21.75 -20 -16.141 1 95.25 21 PHE B CA 1
ATOM 3249 C C . PHE B 1 21 ? 22.828 -21.078 -15.953 1 95.25 21 PHE B C 1
ATOM 3251 O O . PHE B 1 21 ? 23.125 -21.828 -16.891 1 95.25 21 PHE B O 1
ATOM 3258 N N . THR B 1 22 ? 23.391 -21.109 -14.812 1 96.19 22 THR B N 1
ATOM 3259 C CA . THR B 1 22 ? 24.25 -22.234 -14.461 1 96.19 22 THR B CA 1
ATOM 3260 C C . THR B 1 22 ? 23.422 -23.375 -13.883 1 96.19 22 THR B C 1
ATOM 3262 O O . THR B 1 22 ? 22.969 -23.297 -12.734 1 96.19 22 THR B O 1
ATOM 3265 N N . VAL B 1 23 ? 23.297 -24.406 -14.664 1 97.62 23 VAL B N 1
ATOM 3266 C CA . VAL B 1 23 ? 22.531 -25.562 -14.227 1 97.62 23 VAL B CA 1
ATOM 3267 C C . VAL B 1 23 ? 23.453 -26.609 -13.609 1 97.62 23 VAL B C 1
ATOM 3269 O O . VAL B 1 23 ? 24.297 -27.172 -14.305 1 97.62 23 VAL B O 1
ATOM 3272 N N . HIS B 1 24 ? 23.266 -26.828 -12.359 1 97.62 24 HIS B N 1
ATOM 3273 C CA . HIS B 1 24 ? 24.094 -27.781 -11.625 1 97.62 24 HIS B CA 1
ATOM 3274 C C . HIS B 1 24 ? 23.328 -29.094 -11.375 1 97.62 24 HIS B C 1
ATOM 3276 O O . HIS B 1 24 ? 22.203 -29.062 -10.883 1 97.62 24 HIS B O 1
ATOM 3282 N N . THR B 1 25 ? 23.953 -30.219 -11.711 1 97 25 THR B N 1
ATOM 3283 C CA . THR B 1 25 ? 23.312 -31.531 -11.57 1 97 25 THR B CA 1
ATOM 3284 C C . THR B 1 25 ? 24.188 -32.469 -10.727 1 97 25 THR B C 1
ATOM 3286 O O . THR B 1 25 ? 25.391 -32.562 -10.961 1 97 25 THR B O 1
ATOM 3289 N N . LYS B 1 26 ? 23.578 -33.031 -9.734 1 96.06 26 LYS B N 1
ATOM 3290 C CA . LYS B 1 26 ? 24.141 -34.156 -8.984 1 96.06 26 LYS B CA 1
ATOM 3291 C C . LYS B 1 26 ? 23.312 -35.438 -9.188 1 96.06 26 LYS B C 1
ATOM 3293 O O . LYS B 1 26 ? 22.094 -35.406 -9.008 1 96.06 26 LYS B O 1
ATOM 3298 N N . THR B 1 27 ? 24 -36.5 -9.625 1 94.94 27 THR B N 1
ATOM 3299 C CA . THR B 1 27 ? 23.203 -37.656 -9.961 1 94.94 27 THR B CA 1
ATOM 3300 C C . THR B 1 27 ? 23.953 -38.938 -9.602 1 94.94 27 THR B C 1
ATOM 3302 O O . THR B 1 27 ? 25.188 -38.938 -9.523 1 94.94 27 THR B O 1
ATOM 3305 N N . THR B 1 28 ? 23.188 -40.031 -9.328 1 92.5 28 THR B N 1
ATOM 3306 C CA . THR B 1 28 ? 23.734 -41.375 -9.117 1 92.5 28 THR B CA 1
ATOM 3307 C C . THR B 1 28 ? 23.391 -42.281 -10.281 1 92.5 28 THR B C 1
ATOM 3309 O O . THR B 1 28 ? 23.703 -43.5 -10.242 1 92.5 28 THR B O 1
ATOM 3312 N N . LEU B 1 29 ? 22.781 -41.656 -11.258 1 90.69 29 LEU B N 1
ATOM 3313 C CA . LEU B 1 29 ? 22.391 -42.438 -12.414 1 90.69 29 LEU B CA 1
ATOM 3314 C C . LEU B 1 29 ? 23.609 -42.781 -13.281 1 90.69 29 LEU B C 1
ATOM 3316 O O . LEU B 1 29 ? 24.469 -41.906 -13.516 1 90.69 29 LEU B O 1
ATOM 3320 N N . SER B 1 30 ? 23.578 -43.938 -13.844 1 89.25 30 SER B N 1
ATOM 3321 C CA . SER B 1 30 ? 24.75 -44.469 -14.555 1 89.25 30 SER B CA 1
ATOM 3322 C C . SER B 1 30 ? 24.797 -43.969 -15.992 1 89.25 30 SER B C 1
ATOM 3324 O O . SER B 1 30 ? 25.844 -44 -16.641 1 89.25 30 SER B O 1
ATOM 3326 N N . ASN B 1 31 ? 23.781 -43.438 -16.422 1 87.88 31 ASN B N 1
ATOM 3327 C CA . ASN B 1 31 ? 23.734 -43.031 -17.828 1 87.88 31 ASN B CA 1
ATOM 3328 C C . ASN B 1 31 ? 24.406 -41.688 -18.031 1 87.88 31 ASN B C 1
ATOM 3330 O O . ASN B 1 31 ? 24.641 -41.25 -19.172 1 87.88 31 ASN B O 1
ATOM 3334 N N . PHE B 1 32 ? 24.734 -41.031 -16.969 1 90.69 32 PHE B N 1
ATOM 3335 C CA . PHE B 1 32 ? 25.438 -39.75 -17.078 1 90.69 32 PHE B CA 1
ATOM 3336 C C . PHE B 1 32 ? 26.953 -39.969 -17.016 1 90.69 32 PHE B C 1
ATOM 3338 O O . PHE B 1 32 ? 27.422 -40.906 -16.359 1 90.69 32 PHE B O 1
ATOM 3345 N N . GLN B 1 33 ? 27.734 -39.188 -17.609 1 90.12 33 GLN B N 1
ATOM 3346 C CA . GLN B 1 33 ? 29.188 -39.312 -17.672 1 90.12 33 GLN B CA 1
ATOM 3347 C C . GLN B 1 33 ? 29.828 -38.969 -16.328 1 90.12 33 GLN B C 1
ATOM 3349 O O . GLN B 1 33 ? 30.812 -39.594 -15.93 1 90.12 33 GLN B O 1
ATOM 3354 N N . ASN B 1 34 ? 29.281 -37.938 -15.695 1 92.31 34 ASN B N 1
ATOM 3355 C CA . ASN B 1 34 ? 29.781 -37.469 -14.406 1 92.31 34 ASN B CA 1
ATOM 3356 C C . ASN B 1 34 ? 28.672 -37.375 -13.359 1 92.31 34 ASN B C 1
ATOM 3358 O O . ASN B 1 34 ? 27.531 -37.062 -13.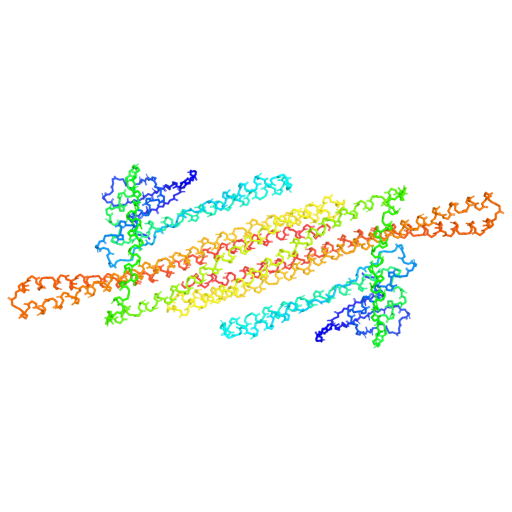688 1 92.31 34 ASN B O 1
ATOM 3362 N N . PRO B 1 35 ? 28.953 -37.656 -12.18 1 93.5 35 PRO B N 1
ATOM 3363 C CA . PRO B 1 35 ? 27.938 -37.625 -11.125 1 93.5 35 PRO B CA 1
ATOM 3364 C C . PRO B 1 35 ? 27.656 -36.188 -10.641 1 93.5 35 PRO B C 1
ATOM 3366 O O . PRO B 1 35 ? 26.656 -35.969 -9.961 1 93.5 35 PRO B O 1
ATOM 3369 N N . ASP B 1 36 ? 28.641 -35.25 -10.867 1 95.56 36 ASP B N 1
ATOM 3370 C CA . ASP B 1 36 ? 28.547 -33.844 -10.453 1 95.56 36 ASP B CA 1
ATOM 3371 C C . ASP B 1 36 ? 29.078 -32.906 -11.539 1 95.56 36 ASP B C 1
ATOM 3373 O O . ASP B 1 36 ? 30.281 -32.906 -11.812 1 95.56 36 ASP B O 1
ATOM 3377 N N . PHE B 1 37 ? 28.125 -32.156 -12.18 1 95.88 37 PHE B N 1
ATOM 3378 C CA . PHE B 1 37 ? 28.562 -31.328 -13.305 1 95.88 37 PHE B CA 1
ATOM 3379 C C . PHE B 1 37 ? 27.641 -30.109 -13.469 1 95.88 37 PHE B C 1
ATOM 3381 O O . PHE B 1 37 ? 26.562 -30.062 -12.867 1 95.88 37 PHE B O 1
ATOM 3388 N N . SER B 1 38 ? 28.125 -29.125 -14.227 1 96.19 38 SER B N 1
ATOM 3389 C CA . SER B 1 38 ? 27.359 -27.906 -14.5 1 96.19 38 SER B CA 1
ATOM 3390 C C . SER B 1 38 ? 27.438 -27.531 -15.977 1 96.19 38 SER B C 1
ATOM 3392 O O . SER B 1 38 ? 28.469 -27.75 -16.625 1 96.19 38 SER B O 1
ATOM 3394 N N . VAL B 1 39 ? 26.375 -27.016 -16.469 1 96.81 39 VAL B N 1
ATOM 3395 C CA . VAL B 1 39 ? 26.328 -26.484 -17.828 1 96.81 39 VAL B CA 1
ATOM 3396 C C . VAL B 1 39 ? 25.672 -25.094 -17.828 1 96.81 39 VAL B C 1
ATOM 3398 O O . VAL B 1 39 ? 25.016 -24.719 -16.859 1 96.81 39 VAL B O 1
ATOM 3401 N N . THR B 1 40 ? 25.859 -24.359 -18.891 1 95.38 40 THR B N 1
ATOM 3402 C CA . THR B 1 40 ? 25.219 -23.062 -19.078 1 95.38 40 THR B CA 1
ATOM 3403 C C . THR B 1 40 ? 24.078 -23.156 -20.078 1 95.38 40 THR B C 1
ATOM 3405 O O . THR B 1 40 ? 24.25 -23.719 -21.172 1 95.38 40 THR B O 1
ATOM 3408 N N . ARG B 1 41 ? 22.969 -22.672 -19.656 1 96.56 41 ARG B N 1
ATOM 3409 C CA . ARG B 1 41 ? 21.797 -22.688 -20.531 1 96.56 41 ARG B CA 1
ATOM 3410 C C . ARG B 1 41 ? 21.156 -21.312 -20.609 1 96.56 41 ARG B C 1
ATOM 3412 O O . ARG B 1 41 ? 21.266 -20.5 -19.688 1 96.56 41 ARG B O 1
ATOM 3419 N N . LEU B 1 42 ? 20.531 -21.062 -21.734 1 93.81 42 LEU B N 1
ATOM 3420 C CA . LEU B 1 42 ? 19.734 -19.859 -21.953 1 93.81 42 LEU B CA 1
ATOM 3421 C C . LEU B 1 42 ? 18.25 -20.156 -21.812 1 93.81 42 LEU B C 1
ATOM 3423 O O . LEU B 1 42 ? 17.828 -21.312 -21.828 1 93.81 42 LEU B O 1
ATOM 3427 N N . HIS B 1 43 ? 17.469 -19.094 -21.625 1 93.12 43 HIS B N 1
ATOM 3428 C CA . HIS B 1 43 ? 16.031 -19.25 -21.531 1 93.12 43 HIS B CA 1
ATOM 3429 C C . HIS B 1 43 ? 15.484 -20.047 -22.734 1 93.12 43 HIS B C 1
ATOM 3431 O O . HIS B 1 43 ? 14.625 -20.906 -22.562 1 93.12 43 HIS B O 1
ATOM 3437 N N . GLU B 1 44 ? 16.016 -19.797 -23.875 1 92.69 44 GLU B N 1
ATOM 3438 C CA . GLU B 1 44 ? 15.547 -20.438 -25.109 1 92.69 44 GLU B CA 1
ATOM 3439 C C . GLU B 1 44 ? 15.781 -21.953 -25.062 1 92.69 44 GLU B C 1
ATOM 3441 O O . GLU B 1 44 ? 15.023 -22.719 -25.656 1 92.69 44 GLU B O 1
ATOM 3446 N N . ASP B 1 45 ? 16.75 -22.312 -24.344 1 95.69 45 ASP B N 1
ATOM 3447 C CA . ASP B 1 45 ? 17.031 -23.734 -24.188 1 95.69 45 ASP B CA 1
ATOM 3448 C C . ASP B 1 45 ? 15.922 -24.422 -23.391 1 95.69 45 ASP B C 1
ATOM 3450 O O . ASP B 1 45 ? 15.555 -25.562 -23.672 1 95.69 45 ASP B O 1
ATOM 3454 N N . PHE B 1 46 ? 15.477 -23.75 -22.391 1 96.81 46 PHE B N 1
ATOM 3455 C CA . PHE B 1 46 ? 14.383 -24.281 -21.609 1 96.81 46 PHE B CA 1
ATOM 3456 C C . PHE B 1 46 ? 13.117 -24.438 -22.453 1 96.81 46 PHE B C 1
ATOM 3458 O O . PHE B 1 46 ? 12.414 -25.438 -22.359 1 96.81 46 PHE B O 1
ATOM 3465 N N . VAL B 1 47 ? 12.875 -23.406 -23.266 1 95.44 47 VAL B N 1
ATOM 3466 C CA . VAL B 1 47 ? 11.711 -23.438 -24.156 1 95.44 47 VAL B CA 1
ATOM 3467 C C . VAL B 1 47 ? 11.844 -24.594 -25.141 1 95.44 47 VAL B C 1
ATOM 3469 O O . VAL B 1 47 ? 10.875 -25.297 -25.406 1 95.44 47 VAL B O 1
ATOM 3472 N N . TRP B 1 48 ? 13.008 -24.703 -25.656 1 95.25 48 TRP B N 1
ATOM 3473 C CA . TRP B 1 48 ? 13.281 -25.812 -26.578 1 95.25 48 TRP B CA 1
ATOM 3474 C C . TRP B 1 48 ? 12.984 -27.156 -25.906 1 95.25 48 TRP B C 1
ATOM 3476 O O . TRP B 1 48 ? 12.344 -28.016 -26.516 1 95.25 48 TRP B O 1
ATOM 3486 N N . LEU B 1 49 ? 13.508 -27.344 -24.75 1 97.31 49 LEU B N 1
ATOM 3487 C CA . LEU B 1 49 ? 13.305 -28.594 -24.031 1 97.31 49 LEU B CA 1
ATOM 3488 C C . LEU B 1 49 ? 11.82 -28.859 -23.812 1 97.31 49 LEU B C 1
ATOM 3490 O O . LEU B 1 49 ? 11.344 -29.969 -24.062 1 97.31 49 LEU B O 1
ATOM 3494 N N . HIS B 1 50 ? 11.141 -27.891 -23.375 1 97.44 50 HIS B N 1
ATOM 3495 C CA . HIS B 1 50 ? 9.695 -28.016 -23.188 1 97.44 50 HIS B CA 1
ATOM 3496 C C . HIS B 1 50 ? 9.008 -28.422 -24.484 1 97.44 50 HIS B C 1
ATOM 3498 O O . HIS B 1 50 ? 8.195 -29.359 -24.5 1 97.44 50 HIS B O 1
ATOM 3504 N N . ASP B 1 51 ? 9.32 -27.766 -25.578 1 94.5 51 ASP B N 1
ATOM 3505 C CA . ASP B 1 51 ? 8.695 -28.047 -26.875 1 94.5 51 ASP B CA 1
ATOM 3506 C C . ASP B 1 51 ? 8.992 -29.484 -27.328 1 94.5 51 ASP B C 1
ATOM 3508 O O . ASP B 1 51 ? 8.117 -30.156 -27.875 1 94.5 51 ASP B O 1
ATOM 3512 N N . ALA B 1 52 ? 10.188 -29.875 -27.094 1 95.31 52 ALA B N 1
ATOM 3513 C CA . ALA B 1 52 ? 10.57 -31.234 -27.453 1 95.31 52 ALA B CA 1
ATOM 3514 C C . ALA B 1 52 ? 9.742 -32.281 -26.703 1 95.31 52 ALA B C 1
ATOM 3516 O O . ALA B 1 52 ? 9.328 -33.281 -27.266 1 95.31 52 ALA B O 1
ATOM 3517 N N . LEU B 1 53 ? 9.516 -32 -25.469 1 97.38 53 LEU B N 1
ATOM 3518 C CA . LEU B 1 53 ? 8.719 -32.906 -24.656 1 97.38 53 LEU B CA 1
ATOM 3519 C C . LEU B 1 53 ? 7.262 -32.938 -25.109 1 97.38 53 LEU B C 1
ATOM 3521 O O . LEU B 1 53 ? 6.645 -34 -25.188 1 97.38 53 LEU B O 1
ATOM 3525 N N . VAL B 1 54 ? 6.742 -31.766 -25.469 1 95.06 54 VAL B N 1
ATOM 3526 C CA . VAL B 1 54 ? 5.352 -31.625 -25.891 1 95.06 54 VAL B CA 1
ATOM 3527 C C . VAL B 1 54 ? 5.141 -32.375 -27.203 1 95.06 54 VAL B C 1
ATOM 3529 O O . VAL B 1 54 ? 4.086 -32.969 -27.438 1 95.06 54 VAL B O 1
ATOM 3532 N N . GLU B 1 55 ? 6.137 -32.438 -28.031 1 93 55 GLU B N 1
ATOM 3533 C CA . GLU B 1 55 ? 6.027 -33.031 -29.375 1 93 55 GLU B CA 1
ATOM 3534 C C . GLU B 1 55 ? 6.211 -34.531 -29.328 1 93 55 GLU B C 1
ATOM 3536 O O . GLU B 1 55 ? 5.91 -35.219 -30.312 1 93 55 GLU B O 1
ATOM 3541 N N . THR B 1 56 ? 6.66 -35 -28.188 1 94.81 56 THR B N 1
ATOM 3542 C CA . THR B 1 56 ? 6.871 -36.438 -28.078 1 94.81 56 THR B CA 1
ATOM 3543 C C . THR B 1 56 ? 5.543 -37.188 -27.906 1 94.81 56 THR B C 1
ATOM 3545 O O . THR B 1 56 ? 4.875 -37.031 -26.891 1 94.81 56 THR B O 1
ATOM 3548 N N . GLN B 1 57 ? 5.168 -38 -28.828 1 92.25 57 GLN B N 1
ATOM 3549 C CA . GLN B 1 57 ? 3.875 -38.688 -28.859 1 92.25 57 GLN B CA 1
ATOM 3550 C C . GLN B 1 57 ? 3.705 -39.594 -27.641 1 92.25 57 GLN B C 1
ATOM 3552 O O . GLN B 1 57 ? 2.6 -39.75 -27.125 1 92.25 57 GLN B O 1
ATOM 3557 N N . GLU B 1 58 ? 4.805 -40.188 -27.203 1 94.38 58 GLU B N 1
ATOM 3558 C CA . GLU B 1 58 ? 4.773 -41.125 -26.078 1 94.38 58 GLU B CA 1
ATOM 3559 C C . GLU B 1 58 ? 4.391 -40.406 -24.781 1 94.38 58 GLU B C 1
ATOM 3561 O O . GLU B 1 58 ? 4.008 -41.062 -23.797 1 94.38 58 GLU B O 1
ATOM 3566 N N . TYR B 1 59 ? 4.488 -39.125 -24.844 1 97.06 59 TYR B N 1
ATOM 3567 C CA . TYR B 1 59 ? 4.227 -38.344 -23.625 1 97.06 59 TYR B CA 1
ATOM 3568 C C . TYR B 1 59 ? 2.836 -37.719 -23.656 1 97.06 59 TYR B C 1
ATOM 3570 O O . TYR B 1 59 ? 2.523 -36.844 -22.859 1 97.06 59 TYR B O 1
ATOM 3578 N N . ALA B 1 60 ? 1.983 -38.156 -24.516 1 95.44 60 ALA B N 1
ATOM 3579 C CA . ALA B 1 60 ? 0.657 -37.594 -24.719 1 95.44 60 ALA B CA 1
ATOM 3580 C C . ALA B 1 60 ? -0.195 -37.719 -23.453 1 95.44 60 ALA B C 1
ATOM 3582 O O . ALA B 1 60 ? -1.084 -36.906 -23.203 1 95.44 60 ALA B O 1
ATOM 3583 N N . GLY B 1 61 ? 0.079 -38.781 -22.641 1 97.5 61 GLY B N 1
ATOM 3584 C CA . GLY B 1 61 ? -0.7 -39 -21.422 1 97.5 61 GLY B CA 1
ATOM 3585 C C . GLY B 1 61 ? -0.107 -38.344 -20.203 1 97.5 61 GLY B C 1
ATOM 3586 O O . GLY B 1 61 ? -0.566 -38.594 -19.078 1 97.5 61 GLY B O 1
ATOM 3587 N N . LEU B 1 62 ? 0.915 -37.5 -20.375 1 98.38 62 LEU B N 1
ATOM 3588 C CA . LEU B 1 62 ? 1.598 -36.844 -19.25 1 98.38 62 LEU B CA 1
ATOM 3589 C C . LEU B 1 62 ? 1.264 -35.375 -19.172 1 98.38 62 LEU B C 1
ATOM 3591 O O . LEU B 1 62 ? 0.899 -34.75 -20.188 1 98.38 62 LEU B O 1
ATOM 3595 N N . ILE B 1 63 ? 1.315 -34.875 -17.984 1 98.44 63 ILE B N 1
ATOM 3596 C CA . ILE B 1 63 ? 1.337 -33.438 -17.812 1 98.44 63 ILE B CA 1
ATOM 3597 C C . ILE B 1 63 ? 2.768 -32.906 -17.953 1 98.44 63 ILE B C 1
ATOM 3599 O O . ILE B 1 63 ? 3.609 -33.156 -17.078 1 98.44 63 ILE B O 1
ATOM 3603 N N . ILE B 1 64 ? 2.994 -32.219 -19 1 98.25 64 ILE B N 1
ATOM 3604 C CA . ILE B 1 64 ? 4.312 -31.625 -19.203 1 98.25 64 ILE B CA 1
ATOM 3605 C C . ILE B 1 64 ? 4.398 -30.297 -18.438 1 98.25 64 ILE B C 1
ATOM 3607 O O . ILE B 1 64 ? 3.582 -29.406 -18.641 1 98.25 64 ILE B O 1
ATOM 3611 N N . PRO B 1 65 ? 5.379 -30.219 -17.547 1 97.5 65 PRO B N 1
ATOM 3612 C CA . PRO B 1 65 ? 5.484 -28.953 -16.797 1 97.5 65 PRO B CA 1
ATOM 3613 C C . PRO B 1 65 ? 5.609 -27.734 -17.703 1 97.5 65 PRO B C 1
ATOM 3615 O O . PRO B 1 65 ? 6.277 -27.797 -18.734 1 97.5 65 PRO B O 1
ATOM 3618 N N . PRO B 1 66 ? 4.949 -26.688 -17.297 1 97.12 66 PRO B N 1
ATOM 3619 C CA . PRO B 1 66 ? 5.016 -25.5 -18.141 1 97.12 66 PRO B CA 1
ATOM 3620 C C . PRO B 1 66 ? 6.426 -24.922 -18.25 1 97.12 66 PRO B C 1
ATOM 3622 O O . PRO B 1 66 ? 7.176 -24.938 -17.266 1 97.12 66 PRO B O 1
ATOM 3625 N N . ALA B 1 67 ? 6.691 -24.391 -19.406 1 96.44 67 ALA B N 1
ATOM 3626 C CA . ALA B 1 67 ? 7.973 -23.719 -19.594 1 96.44 67 ALA B CA 1
ATOM 3627 C C . ALA B 1 67 ? 8.07 -22.469 -18.719 1 96.44 67 ALA B C 1
ATOM 3629 O O . ALA B 1 67 ? 7.066 -21.797 -18.484 1 96.44 67 ALA B O 1
ATOM 3630 N N . PRO B 1 68 ? 9.289 -22.234 -18.188 1 96.12 68 PRO B N 1
ATOM 3631 C CA . PRO B 1 68 ? 9.438 -20.984 -17.422 1 96.12 68 PRO B CA 1
ATOM 3632 C C . PRO B 1 68 ? 9.203 -19.734 -18.266 1 96.12 68 PRO B C 1
ATOM 3634 O O . PRO B 1 68 ? 9.453 -19.75 -19.469 1 96.12 68 PRO B O 1
ATOM 3637 N N . SER B 1 69 ? 8.727 -18.766 -17.609 1 91.38 69 SER B N 1
ATOM 3638 C CA . SER B 1 69 ? 8.484 -17.5 -18.312 1 91.38 69 SER B CA 1
ATOM 3639 C C . SER B 1 69 ? 9.797 -16.797 -18.656 1 91.38 69 SER B C 1
ATOM 3641 O O . SER B 1 69 ? 10.797 -16.953 -17.953 1 91.38 69 SER B O 1
ATOM 3643 N N . LYS B 1 70 ? 9.672 -16.078 -19.719 1 88.44 70 LYS B N 1
ATOM 3644 C CA . LYS B 1 70 ? 10.844 -15.305 -20.094 1 88.44 70 LYS B CA 1
ATOM 3645 C C . LYS B 1 70 ? 11.188 -14.266 -19.031 1 88.44 70 LYS B C 1
ATOM 3647 O O . LYS B 1 70 ? 10.297 -13.555 -18.547 1 88.44 70 LYS B O 1
ATOM 3652 N N . PRO B 1 71 ? 12.414 -14.25 -18.672 1 85.06 71 PRO B N 1
ATOM 3653 C CA . PRO B 1 71 ? 12.82 -13.219 -17.719 1 85.06 71 PRO B CA 1
ATOM 3654 C C . PRO B 1 71 ? 12.539 -11.805 -18.219 1 85.06 71 PRO B C 1
ATOM 3656 O O . PRO B 1 71 ? 12.719 -11.523 -19.406 1 85.06 71 PRO B O 1
ATOM 3659 N N . ASP B 1 72 ? 11.922 -10.977 -17.375 1 79.88 72 ASP B N 1
ATOM 3660 C CA . ASP B 1 72 ? 11.664 -9.594 -17.75 1 79.88 72 ASP B CA 1
ATOM 3661 C C . ASP B 1 72 ? 12.484 -8.633 -16.891 1 79.88 72 ASP B C 1
ATOM 3663 O O . ASP B 1 72 ? 12.031 -8.203 -15.828 1 79.88 72 ASP B O 1
ATOM 3667 N N . PHE B 1 73 ? 13.602 -8.266 -17.438 1 80 73 PHE B N 1
ATOM 3668 C CA . PHE B 1 73 ? 14.469 -7.348 -16.703 1 80 73 PHE B CA 1
ATOM 3669 C C . PHE B 1 73 ? 14.352 -5.934 -17.266 1 80 73 PHE B C 1
ATOM 3671 O O . PHE B 1 73 ? 15.008 -5.012 -16.766 1 80 73 PHE B O 1
ATOM 3678 N N . GLU B 1 74 ? 13.5 -5.785 -18.266 1 75.38 74 GLU B N 1
ATOM 3679 C CA . GLU B 1 74 ? 13.359 -4.484 -18.922 1 75.38 74 GLU B CA 1
ATOM 3680 C C . GLU B 1 74 ? 12.773 -3.453 -17.953 1 75.38 74 GLU B C 1
ATOM 3682 O O . GLU B 1 74 ? 13.195 -2.293 -17.953 1 75.38 74 GLU B O 1
ATOM 3687 N N . GLY B 1 75 ? 11.852 -3.895 -17.188 1 77.38 75 GLY B N 1
ATOM 3688 C CA . GLY B 1 75 ? 11.242 -2.977 -16.234 1 77.38 75 GLY B CA 1
ATOM 3689 C C . GLY B 1 75 ? 12.25 -2.338 -15.297 1 77.38 75 GLY B C 1
ATOM 3690 O O . GLY B 1 75 ? 12.469 -1.124 -15.336 1 77.38 75 GLY B O 1
ATOM 3691 N N . PRO B 1 76 ? 12.914 -3.119 -14.57 1 79.12 76 PRO B N 1
ATOM 3692 C CA . PRO B 1 76 ? 13.938 -2.586 -13.672 1 79.12 76 PRO B CA 1
ATOM 3693 C C . PRO B 1 76 ? 15.008 -1.78 -14.398 1 79.12 76 PRO B C 1
ATOM 3695 O O . PRO B 1 76 ? 15.477 -0.762 -13.883 1 79.12 76 PRO B O 1
ATOM 3698 N N . ARG B 1 77 ? 15.359 -2.234 -15.547 1 79.25 77 ARG B N 1
ATOM 3699 C CA . ARG B 1 77 ? 16.375 -1.525 -16.312 1 79.25 77 ARG B CA 1
ATOM 3700 C C . ARG B 1 77 ? 15.883 -0.148 -16.734 1 79.25 77 ARG B C 1
ATOM 3702 O O . ARG B 1 77 ? 16.609 0.838 -16.656 1 79.25 77 ARG B O 1
ATOM 3709 N N . GLU B 1 78 ? 14.711 -0.144 -17.234 1 83.62 78 GLU B N 1
ATOM 3710 C CA . GLU B 1 78 ? 14.125 1.128 -17.656 1 83.62 78 GLU B CA 1
ATOM 3711 C C . GLU B 1 78 ? 14.008 2.088 -16.469 1 83.62 78 GLU B C 1
ATOM 3713 O O . GLU B 1 78 ? 14.266 3.287 -16.609 1 83.62 78 GLU B O 1
ATOM 3718 N N . LYS B 1 79 ? 13.641 1.591 -15.383 1 84.38 79 LYS B N 1
ATOM 3719 C CA . LYS B 1 79 ? 13.539 2.418 -14.18 1 84.38 79 LYS B CA 1
ATOM 3720 C C . LYS B 1 79 ? 14.906 2.957 -13.773 1 84.38 79 LYS B C 1
ATOM 3722 O O . LYS B 1 79 ? 15.023 4.117 -13.367 1 84.38 79 LYS B O 1
ATOM 3727 N N . MET B 1 80 ? 15.891 2.125 -13.875 1 84.44 80 MET B N 1
ATOM 3728 C CA . MET B 1 80 ? 17.25 2.529 -13.539 1 84.44 80 MET B CA 1
ATOM 3729 C C . MET B 1 80 ? 17.75 3.611 -14.492 1 84.44 80 MET B C 1
ATOM 3731 O O . MET B 1 80 ? 18.422 4.559 -14.07 1 84.44 80 MET B O 1
ATOM 3735 N N . GLN B 1 81 ? 17.375 3.436 -15.719 1 84.88 81 GLN B N 1
ATOM 3736 C CA . GLN B 1 81 ? 17.734 4.438 -16.719 1 84.88 81 GLN B CA 1
ATOM 3737 C C . GLN B 1 81 ? 17.047 5.766 -16.438 1 84.88 81 GLN B C 1
ATOM 3739 O O . GLN B 1 81 ? 17.672 6.824 -16.484 1 84.88 81 GLN B O 1
ATOM 3744 N N . LYS B 1 82 ? 15.773 5.695 -16.141 1 87.81 82 LYS B N 1
ATOM 3745 C CA . LYS B 1 82 ? 15 6.895 -15.828 1 87.81 82 LYS B CA 1
ATOM 3746 C C . LYS B 1 82 ? 15.539 7.59 -14.586 1 87.81 82 LYS B C 1
ATOM 3748 O O . LYS B 1 82 ? 15.586 8.82 -14.523 1 87.81 82 LYS B O 1
ATOM 3753 N N . LEU B 1 83 ? 15.859 6.832 -13.617 1 86.56 83 LEU B N 1
ATOM 3754 C CA . LEU B 1 83 ? 16.469 7.383 -12.406 1 86.56 83 LEU B CA 1
ATOM 3755 C C . LEU B 1 83 ? 17.75 8.125 -12.734 1 86.56 83 LEU B C 1
ATOM 3757 O O . LEU B 1 83 ? 18 9.219 -12.211 1 86.56 83 LEU B O 1
ATOM 3761 N N . GLY B 1 84 ? 18.516 7.582 -13.594 1 87.31 84 GLY B N 1
ATOM 3762 C CA . GLY B 1 84 ? 19.75 8.227 -14.016 1 87.31 84 GLY B CA 1
ATOM 3763 C C . GLY B 1 84 ? 19.516 9.547 -14.719 1 87.31 84 GLY B C 1
ATOM 3764 O O . GLY B 1 84 ? 20.25 10.516 -14.492 1 87.31 84 GLY B O 1
ATOM 3765 N N . GLU B 1 85 ? 18.453 9.578 -15.5 1 86.62 85 GLU B N 1
ATOM 3766 C CA . GLU B 1 85 ? 18.109 10.789 -16.25 1 86.62 85 GLU B CA 1
ATOM 3767 C C . GLU B 1 85 ? 17.562 11.875 -15.32 1 86.62 85 GLU B C 1
ATOM 3769 O O . GLU B 1 85 ? 17.703 13.062 -15.609 1 86.62 85 GLU B O 1
ATOM 3774 N N . GLY B 1 86 ? 16.875 11.5 -14.234 1 81.5 86 GLY B N 1
ATOM 3775 C CA . GLY B 1 86 ? 16.266 12.445 -13.305 1 81.5 86 GLY B CA 1
ATOM 3776 C C . GLY B 1 86 ? 17.172 12.781 -12.125 1 81.5 86 GLY B C 1
ATOM 3777 O O . GLY B 1 86 ? 16.734 13.406 -11.164 1 81.5 86 GLY B O 1
ATOM 3778 N N . GLU B 1 87 ? 18.406 12.367 -12.117 1 79.69 87 GLU B N 1
ATOM 3779 C CA . GLU B 1 87 ? 19.344 12.539 -11.008 1 79.69 87 GLU B CA 1
ATOM 3780 C C . GLU B 1 87 ? 19.469 14.008 -10.617 1 79.69 87 GLU B C 1
ATOM 3782 O O . GLU B 1 87 ? 19.578 14.336 -9.438 1 79.69 87 GLU B O 1
ATOM 3787 N N . GLY B 1 88 ? 19.297 14.945 -11.531 1 75.75 88 GLY B N 1
ATOM 3788 C CA . GLY B 1 88 ? 19.469 16.375 -11.305 1 75.75 88 GLY B CA 1
ATOM 3789 C C . GLY B 1 88 ? 18.312 17 -10.562 1 75.75 88 GLY B C 1
ATOM 3790 O O . GLY B 1 88 ? 18.453 18.078 -9.969 1 75.75 88 GLY B O 1
ATOM 3791 N N . SER B 1 89 ? 17.125 16.344 -10.578 1 76.5 89 SER B N 1
ATOM 3792 C CA . SER B 1 89 ? 15.914 16.922 -10 1 76.5 89 SER B CA 1
ATOM 3793 C C . SER B 1 89 ? 15.703 16.438 -8.57 1 76.5 89 SER B C 1
ATOM 3795 O O . SER B 1 89 ? 14.727 16.812 -7.914 1 76.5 89 SER B O 1
ATOM 3797 N N . MET B 1 90 ? 16.594 15.586 -8.086 1 76.5 90 MET B N 1
ATOM 3798 C CA . MET B 1 90 ? 16.438 15.07 -6.73 1 76.5 90 MET B CA 1
ATOM 3799 C C . MET B 1 90 ? 17.719 15.258 -5.93 1 76.5 90 MET B C 1
ATOM 3801 O O . MET B 1 90 ? 18.766 15.562 -6.496 1 76.5 90 MET B O 1
ATOM 3805 N N . THR B 1 91 ? 17.625 15.266 -4.656 1 78.19 91 THR B N 1
ATOM 3806 C CA . THR B 1 91 ? 18.812 15.359 -3.812 1 78.19 91 THR B CA 1
ATOM 3807 C C . THR B 1 91 ? 19.672 14.109 -3.963 1 78.19 91 THR B C 1
ATOM 3809 O O . THR B 1 91 ? 19.188 13.062 -4.402 1 78.19 91 THR B O 1
ATOM 3812 N N . LYS B 1 92 ? 20.984 14.164 -3.717 1 77.75 92 LYS B N 1
ATOM 3813 C CA . LYS B 1 92 ? 21.906 13.039 -3.785 1 77.75 92 LYS B CA 1
ATOM 3814 C C . LYS B 1 92 ? 21.438 11.875 -2.922 1 77.75 92 LYS B C 1
ATOM 3816 O O . LYS B 1 92 ? 21.547 10.711 -3.318 1 77.75 92 LYS B O 1
ATOM 3821 N N . ASP B 1 93 ? 20.859 12.305 -1.798 1 76.31 93 ASP B N 1
ATOM 3822 C CA . ASP B 1 93 ? 20.406 11.289 -0.857 1 76.31 93 ASP B CA 1
ATOM 3823 C C . ASP B 1 93 ? 19.172 10.562 -1.399 1 76.31 93 ASP B C 1
ATOM 3825 O O . ASP B 1 93 ? 19.094 9.328 -1.324 1 76.31 93 ASP B O 1
ATOM 3829 N N . GLU B 1 94 ? 18.328 11.305 -1.971 1 75.56 94 GLU B N 1
ATOM 3830 C CA . GLU B 1 94 ? 17.141 10.711 -2.576 1 75.56 94 GLU B CA 1
ATOM 3831 C C . GLU B 1 94 ? 17.516 9.766 -3.715 1 75.56 94 GLU B C 1
ATOM 3833 O O . GLU B 1 94 ? 16.969 8.664 -3.824 1 75.56 94 GLU B O 1
ATOM 3838 N N . PHE B 1 95 ? 18.453 10.148 -4.523 1 82 95 PHE B N 1
ATOM 3839 C CA . PHE B 1 95 ? 18.922 9.352 -5.652 1 82 95 PHE B CA 1
ATOM 3840 C C . PHE B 1 95 ? 19.531 8.047 -5.172 1 82 95 PHE B C 1
ATOM 3842 O O . PHE B 1 95 ? 19.266 6.98 -5.734 1 82 95 PHE B O 1
ATOM 3849 N N . ALA B 1 96 ? 20.375 8.164 -4.168 1 82.12 96 ALA B N 1
ATOM 3850 C CA . ALA B 1 96 ? 21.047 6.988 -3.633 1 82.12 96 ALA B CA 1
ATOM 3851 C C . ALA B 1 96 ? 20.047 5.98 -3.086 1 82.12 96 ALA B C 1
ATOM 3853 O O . ALA B 1 96 ? 20.188 4.773 -3.291 1 82.12 96 ALA B O 1
ATOM 3854 N N . LYS B 1 97 ? 19.078 6.48 -2.498 1 80.88 97 LYS B N 1
ATOM 3855 C CA . LYS B 1 97 ? 18.062 5.621 -1.897 1 80.88 97 LYS B CA 1
ATOM 3856 C C . LYS B 1 97 ? 17.219 4.949 -2.969 1 80.88 97 LYS B C 1
ATOM 3858 O O . LYS B 1 97 ? 16.938 3.75 -2.885 1 80.88 97 LYS B O 1
ATOM 3863 N N . MET B 1 98 ? 16.891 5.672 -3.941 1 80.94 98 MET B N 1
ATOM 3864 C CA . MET B 1 98 ? 16.109 5.125 -5.047 1 80.94 98 MET B CA 1
ATOM 3865 C C . MET B 1 98 ? 16.906 4.082 -5.82 1 80.94 98 MET B C 1
ATOM 3867 O O . MET B 1 98 ? 16.359 3.074 -6.262 1 80.94 98 MET B O 1
ATOM 3871 N N . LYS B 1 99 ? 18.172 4.371 -5.973 1 84.75 99 LYS B N 1
ATOM 3872 C CA . LYS B 1 99 ? 19.047 3.426 -6.656 1 84.75 99 LYS B CA 1
ATOM 3873 C C . LYS B 1 99 ? 19.109 2.102 -5.898 1 84.75 99 LYS B C 1
ATOM 3875 O O . LYS B 1 99 ? 19.047 1.03 -6.504 1 84.75 99 LYS B O 1
ATOM 3880 N N . GLN B 1 100 ? 19.234 2.174 -4.656 1 84.62 100 GLN B N 1
ATOM 3881 C CA . GLN B 1 100 ? 19.281 0.978 -3.82 1 84.62 100 GLN B CA 1
ATOM 3882 C C . GLN B 1 100 ? 17.984 0.168 -3.945 1 84.62 100 GLN B C 1
ATOM 3884 O O . GLN B 1 100 ? 18.031 -1.063 -3.994 1 84.62 100 GLN B O 1
ATOM 3889 N N . GLU B 1 101 ? 16.953 0.887 -4.023 1 81.94 101 GLU B N 1
ATOM 3890 C CA . GLU B 1 101 ? 15.656 0.236 -4.176 1 81.94 101 GLU B CA 1
ATOM 3891 C C . GLU B 1 101 ? 15.562 -0.493 -5.516 1 81.94 101 GLU B C 1
ATOM 3893 O O . GLU B 1 101 ? 15.055 -1.615 -5.578 1 81.94 101 GLU B O 1
ATOM 3898 N N . LEU B 1 102 ? 16.047 0.117 -6.5 1 84.38 102 LEU B N 1
ATOM 3899 C CA . LEU B 1 102 ? 15.977 -0.473 -7.832 1 84.38 102 LEU B CA 1
ATOM 3900 C C . LEU B 1 102 ? 16.906 -1.681 -7.938 1 84.38 102 LEU B C 1
ATOM 3902 O O . LEU B 1 102 ? 16.578 -2.66 -8.609 1 84.38 102 LEU B O 1
ATOM 3906 N N . GLU B 1 103 ? 17.984 -1.569 -7.266 1 84.62 103 GLU B N 1
ATOM 3907 C CA . GLU B 1 103 ? 18.891 -2.711 -7.203 1 84.62 103 GLU B CA 1
ATOM 3908 C C . GLU B 1 103 ? 18.25 -3.891 -6.48 1 84.62 103 GLU B C 1
ATOM 3910 O O . GLU B 1 103 ? 18.406 -5.039 -6.898 1 84.62 103 GLU B O 1
ATOM 3915 N N . ALA B 1 104 ? 17.562 -3.596 -5.461 1 86.06 104 ALA B N 1
ATOM 3916 C CA . ALA B 1 104 ? 16.844 -4.637 -4.73 1 86.06 104 ALA B CA 1
ATOM 3917 C C . ALA B 1 104 ? 15.75 -5.262 -5.59 1 86.06 104 ALA B C 1
ATOM 3919 O O . ALA B 1 104 ? 15.531 -6.473 -5.543 1 86.06 104 ALA B O 1
ATOM 3920 N N . GLU B 1 105 ? 15.125 -4.457 -6.32 1 83.94 105 GLU B N 1
ATOM 3921 C CA . GLU B 1 105 ? 14.102 -4.941 -7.242 1 83.94 105 GLU B CA 1
ATOM 3922 C C . GLU B 1 105 ? 14.711 -5.863 -8.297 1 83.94 105 GLU B C 1
ATOM 3924 O O . GLU B 1 105 ? 14.125 -6.891 -8.648 1 83.94 105 GLU B O 1
ATOM 3929 N N . TYR B 1 106 ? 15.805 -5.438 -8.805 1 84.12 106 TYR B N 1
ATOM 3930 C CA . TYR B 1 106 ? 16.5 -6.25 -9.789 1 84.12 106 TYR B CA 1
ATOM 3931 C C . TYR B 1 106 ? 16.859 -7.613 -9.211 1 84.12 106 TYR B C 1
ATOM 3933 O O . TYR B 1 106 ? 16.672 -8.641 -9.867 1 84.12 106 TYR B O 1
ATOM 3941 N N . LEU B 1 107 ? 17.359 -7.594 -8.086 1 86.5 107 LEU B N 1
ATOM 3942 C CA . LEU B 1 107 ? 17.719 -8.844 -7.418 1 86.5 107 LEU B CA 1
ATOM 3943 C C . LEU B 1 107 ? 16.5 -9.727 -7.223 1 86.5 107 LEU B C 1
ATOM 3945 O O . LEU B 1 107 ? 16.578 -10.953 -7.371 1 86.5 107 LEU B O 1
ATOM 3949 N N . ALA B 1 108 ? 15.383 -9.18 -6.891 1 87.88 108 ALA B N 1
ATOM 3950 C CA . ALA B 1 108 ? 14.141 -9.938 -6.707 1 87.88 108 ALA B CA 1
ATOM 3951 C C . ALA B 1 108 ? 13.695 -10.578 -8.016 1 87.88 108 ALA B C 1
ATOM 3953 O O . ALA B 1 108 ? 13.273 -11.742 -8.031 1 87.88 108 ALA B O 1
ATOM 3954 N N . VAL B 1 109 ? 13.789 -9.859 -9.07 1 87.38 109 VAL B N 1
ATOM 3955 C CA . VAL B 1 109 ? 13.43 -10.383 -10.383 1 87.38 109 VAL B CA 1
ATOM 3956 C C . VAL B 1 109 ? 14.375 -11.531 -10.758 1 87.38 109 VAL B C 1
ATOM 3958 O O . VAL B 1 109 ? 13.938 -12.539 -11.312 1 87.38 109 VAL B O 1
ATOM 3961 N N . PHE B 1 110 ? 15.57 -11.305 -10.438 1 87.06 110 PHE B N 1
ATOM 3962 C CA . PHE B 1 110 ? 16.578 -12.328 -10.719 1 87.06 110 PHE B CA 1
ATOM 3963 C C . PHE B 1 110 ? 16.266 -13.609 -9.945 1 87.06 110 PHE B C 1
ATOM 3965 O O . PHE B 1 110 ? 16.312 -14.703 -10.508 1 87.06 110 PHE B O 1
ATOM 3972 N N . LYS B 1 111 ? 16.031 -13.445 -8.672 1 88.5 111 LYS B N 1
ATOM 3973 C CA . LYS B 1 111 ? 15.719 -14.594 -7.832 1 88.5 111 LYS B CA 1
ATOM 3974 C C . LYS B 1 111 ? 14.492 -15.336 -8.344 1 88.5 111 LYS B C 1
ATOM 3976 O O . LYS B 1 111 ? 14.477 -16.562 -8.391 1 88.5 111 LYS B O 1
ATOM 3981 N N . LYS B 1 112 ? 13.531 -14.617 -8.688 1 90.62 112 LYS B N 1
ATOM 3982 C CA . LYS B 1 112 ? 12.312 -15.195 -9.25 1 90.62 112 LYS B CA 1
ATOM 3983 C C . LYS B 1 112 ? 12.602 -15.953 -10.539 1 90.62 112 LYS B C 1
ATOM 3985 O O . LYS B 1 112 ? 12.094 -17.062 -10.75 1 90.62 112 LYS B O 1
ATOM 3990 N N . THR B 1 113 ? 13.375 -15.344 -11.375 1 91.56 113 THR B N 1
ATOM 3991 C CA . THR B 1 113 ? 13.758 -15.938 -12.648 1 91.56 113 THR B CA 1
ATOM 3992 C C . THR B 1 113 ? 14.477 -17.266 -12.438 1 91.56 113 THR B C 1
ATOM 3994 O O . THR B 1 113 ? 14.156 -18.266 -13.094 1 91.56 113 THR B O 1
ATOM 3997 N N . VAL B 1 114 ? 15.375 -17.219 -11.562 1 93.31 114 VAL B N 1
ATOM 3998 C CA . VAL B 1 114 ? 16.125 -18.438 -11.258 1 93.31 114 VAL B CA 1
ATOM 3999 C C . VAL B 1 114 ? 15.188 -19.5 -10.703 1 93.31 114 VAL B C 1
ATOM 4001 O O . VAL B 1 114 ? 15.234 -20.656 -11.109 1 93.31 114 VAL B O 1
ATOM 4004 N N . SER B 1 115 ? 14.328 -19.109 -9.859 1 93.81 115 SER B N 1
ATOM 4005 C CA . SER B 1 115 ? 13.422 -20.031 -9.18 1 93.81 115 SER B CA 1
ATOM 4006 C C . SER B 1 115 ? 12.508 -20.734 -10.172 1 93.81 115 SER B C 1
ATOM 4008 O O . SER B 1 115 ? 12.352 -21.953 -10.125 1 93.81 115 SER B O 1
ATOM 4010 N N . VAL B 1 116 ? 11.93 -20 -11.078 1 94.94 116 VAL B N 1
ATOM 4011 C CA . VAL B 1 116 ? 10.961 -20.578 -12.008 1 94.94 116 VAL B CA 1
ATOM 4012 C C . VAL B 1 116 ? 11.664 -21.562 -12.945 1 94.94 116 VAL B C 1
ATOM 4014 O O . VAL B 1 116 ? 11.102 -22.594 -13.305 1 94.94 116 VAL B O 1
ATOM 4017 N N . HIS B 1 117 ? 12.867 -21.281 -13.305 1 96.75 117 HIS B N 1
ATOM 4018 C CA . HIS B 1 117 ? 13.633 -22.172 -14.164 1 96.75 117 HIS B CA 1
ATOM 4019 C C . HIS B 1 117 ? 14.062 -23.438 -13.414 1 96.75 117 HIS B C 1
ATOM 4021 O O . HIS B 1 117 ? 14.039 -24.531 -13.969 1 96.75 117 HIS B O 1
ATOM 4027 N N . GLU B 1 118 ? 14.43 -23.203 -12.203 1 96.81 118 GLU B N 1
ATOM 4028 C CA . GLU B 1 118 ? 14.836 -24.328 -11.367 1 96.81 118 GLU B CA 1
ATOM 4029 C C . GLU B 1 118 ? 13.672 -25.281 -11.125 1 96.81 118 GLU B C 1
ATOM 4031 O O . GLU B 1 118 ? 13.836 -26.5 -11.195 1 96.81 118 GLU B O 1
ATOM 4036 N N . VAL B 1 119 ? 12.508 -24.75 -10.875 1 95.81 119 VAL B N 1
ATOM 4037 C CA . VAL B 1 119 ? 11.312 -25.547 -10.609 1 95.81 119 VAL B CA 1
ATOM 4038 C C . VAL B 1 119 ? 10.969 -26.391 -11.836 1 95.81 119 VAL B C 1
ATOM 4040 O O . VAL B 1 119 ? 10.57 -27.547 -11.711 1 95.81 119 VAL B O 1
ATOM 4043 N N . PHE B 1 120 ? 11.117 -25.844 -12.969 1 97.88 120 PHE B N 1
ATOM 4044 C CA . PHE B 1 120 ? 10.859 -26.562 -14.211 1 97.88 120 PHE B CA 1
ATOM 4045 C C . PHE B 1 120 ? 11.727 -27.812 -14.297 1 97.88 120 PHE B C 1
ATOM 4047 O O . PHE B 1 120 ? 11.227 -28.906 -14.531 1 97.88 120 PHE B O 1
ATOM 4054 N N . LEU B 1 121 ? 13.016 -27.625 -14.078 1 97.88 121 LEU B N 1
ATOM 4055 C CA . LEU B 1 121 ? 13.945 -28.75 -14.164 1 97.88 121 LEU B CA 1
ATOM 4056 C C . LEU B 1 121 ? 13.695 -29.766 -13.055 1 97.88 121 LEU B C 1
ATOM 4058 O O . LEU B 1 121 ? 13.789 -30.969 -13.273 1 97.88 121 LEU B O 1
ATOM 4062 N N . GLN B 1 122 ? 13.344 -29.281 -11.93 1 96.31 122 GLN B N 1
ATOM 4063 C CA . GLN B 1 122 ? 13.094 -30.172 -10.797 1 96.31 122 GLN B CA 1
ATOM 4064 C C . GLN B 1 122 ? 11.828 -31 -11.023 1 96.31 122 GLN B C 1
ATOM 4066 O O . GLN B 1 122 ? 11.75 -32.156 -10.594 1 96.31 122 GLN B O 1
ATOM 4071 N N . ARG B 1 123 ? 10.867 -30.422 -11.68 1 96.94 123 ARG B N 1
ATOM 4072 C CA . ARG B 1 123 ? 9.672 -31.172 -12.039 1 96.94 123 ARG B CA 1
ATOM 4073 C C . ARG B 1 123 ? 10 -32.281 -13.008 1 96.94 123 ARG B C 1
ATOM 4075 O O . ARG B 1 123 ? 9.453 -33.406 -12.898 1 96.94 123 ARG B O 1
ATOM 4082 N N . LEU B 1 124 ? 10.852 -32.031 -13.914 1 97.5 124 LEU B N 1
ATOM 4083 C CA . LEU B 1 124 ? 11.258 -33.031 -14.867 1 97.5 124 LEU B CA 1
ATOM 4084 C C . LEU B 1 124 ? 12.062 -34.125 -14.18 1 97.5 124 LEU B C 1
ATOM 4086 O O . LEU B 1 124 ? 11.828 -35.312 -14.406 1 97.5 124 LEU B O 1
ATOM 4090 N N . SER B 1 125 ? 12.992 -33.719 -13.344 1 96.69 125 SER B N 1
ATOM 4091 C CA . SER B 1 125 ? 13.875 -34.688 -12.703 1 96.69 125 SER B CA 1
ATOM 4092 C C . SER B 1 125 ? 13.109 -35.594 -11.727 1 96.69 125 SER B C 1
ATOM 4094 O O . SER B 1 125 ? 13.508 -36.719 -11.484 1 96.69 125 SER B O 1
ATOM 4096 N N . SER B 1 126 ? 11.977 -35.125 -11.203 1 94.75 126 SER B N 1
ATOM 4097 C CA . SER B 1 126 ? 11.219 -35.875 -10.211 1 94.75 126 SER B CA 1
ATOM 4098 C C . SER B 1 126 ? 10.188 -36.781 -10.875 1 94.75 126 SER B C 1
ATOM 4100 O O . SER B 1 126 ? 9.586 -37.656 -10.219 1 94.75 126 SER B O 1
ATOM 4102 N N . HIS B 1 127 ? 9.938 -36.594 -12.109 1 95.75 127 HIS B N 1
ATOM 4103 C CA . HIS B 1 127 ? 8.945 -37.375 -12.82 1 95.75 127 HIS B CA 1
ATOM 4104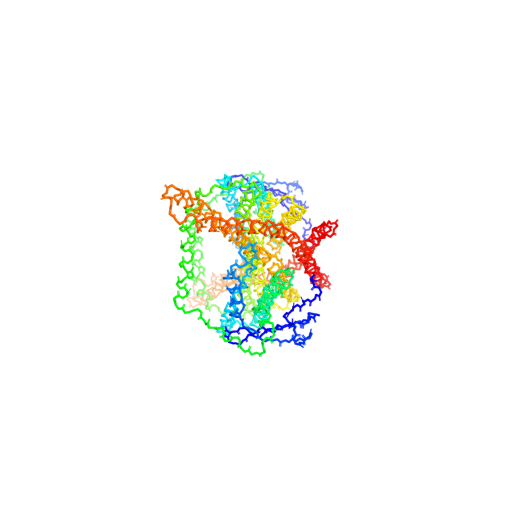 C C . HIS B 1 127 ? 9.516 -38.719 -13.234 1 95.75 127 HIS B C 1
ATOM 4106 O O . HIS B 1 127 ? 10.609 -38.812 -13.797 1 95.75 127 HIS B O 1
ATOM 4112 N N . PRO B 1 128 ? 8.828 -39.75 -13.023 1 93.81 128 PRO B N 1
ATOM 4113 C CA . PRO B 1 128 ? 9.352 -41.094 -13.258 1 93.81 128 PRO B CA 1
ATOM 4114 C C . PRO B 1 128 ? 9.695 -41.344 -14.727 1 93.81 128 PRO B C 1
ATOM 4116 O O . PRO B 1 128 ? 10.641 -42.094 -15.031 1 93.81 128 PRO B O 1
ATOM 4119 N N . ILE B 1 129 ? 8.977 -40.75 -15.648 1 96.12 129 ILE B N 1
ATOM 4120 C CA . ILE B 1 129 ? 9.172 -41 -17.078 1 96.12 129 ILE B CA 1
ATOM 4121 C C . ILE B 1 129 ? 10.039 -39.906 -17.672 1 96.12 129 ILE B C 1
ATOM 4123 O O . ILE B 1 129 ? 11.023 -40.188 -18.375 1 96.12 129 ILE B O 1
ATOM 4127 N N . LEU B 1 130 ? 9.805 -38.688 -17.375 1 96.88 130 LEU B N 1
ATOM 4128 C CA . LEU B 1 130 ? 10.477 -37.562 -17.984 1 96.88 130 LEU B CA 1
ATOM 4129 C C . LEU B 1 130 ? 11.922 -37.469 -17.516 1 96.88 130 LEU B C 1
ATOM 4131 O O . LEU B 1 130 ? 12.773 -36.906 -18.219 1 96.88 130 LEU B O 1
ATOM 4135 N N . SER B 1 131 ? 12.281 -37.969 -16.344 1 95.88 131 SER B N 1
ATOM 4136 C CA . SER B 1 131 ? 13.633 -37.906 -15.797 1 95.88 131 SER B CA 1
ATOM 4137 C C . SER B 1 131 ? 14.602 -38.719 -16.656 1 95.88 131 SER B C 1
ATOM 4139 O O . SER B 1 131 ? 15.82 -38.562 -16.562 1 95.88 131 SER B O 1
ATOM 4141 N N . ARG B 1 132 ? 14.039 -39.562 -17.516 1 94.19 132 ARG B N 1
ATOM 4142 C CA . ARG B 1 132 ? 14.867 -40.438 -18.328 1 94.19 132 ARG B CA 1
ATOM 4143 C C . ARG B 1 132 ? 14.859 -40 -19.781 1 94.19 132 ARG B C 1
ATOM 4145 O O . ARG B 1 132 ? 15.398 -40.688 -20.641 1 94.19 132 ARG B O 1
ATOM 4152 N N . ASP B 1 133 ? 14.195 -38.938 -20.016 1 96.19 133 ASP B N 1
ATOM 4153 C CA . ASP B 1 133 ? 14.109 -38.469 -21.391 1 96.19 133 ASP B CA 1
ATOM 4154 C C . ASP B 1 133 ? 15.492 -38.125 -21.953 1 96.19 133 ASP B C 1
ATOM 4156 O O . ASP B 1 133 ? 16.328 -37.562 -21.25 1 96.19 133 ASP B O 1
ATOM 4160 N N . HIS B 1 134 ? 15.688 -38.469 -23.172 1 95 134 HIS B N 1
ATOM 4161 C CA . HIS B 1 134 ? 16.984 -38.281 -23.812 1 95 134 HIS B CA 1
ATOM 4162 C C . HIS B 1 134 ? 17.312 -36.812 -23.969 1 95 134 HIS B C 1
ATOM 4164 O O . HIS B 1 134 ? 18.438 -36.375 -23.672 1 95 134 HIS B O 1
ATOM 4170 N N . ASN B 1 135 ? 16.359 -36 -24.469 1 95.38 135 ASN B N 1
ATOM 4171 C CA . ASN B 1 135 ? 16.594 -34.562 -24.656 1 95.38 135 ASN B CA 1
ATOM 4172 C C . ASN B 1 135 ? 16.875 -33.875 -23.344 1 95.38 135 ASN B C 1
ATOM 4174 O O . ASN B 1 135 ? 17.656 -32.906 -23.297 1 95.38 135 ASN B O 1
ATOM 4178 N N . PHE B 1 136 ? 16.203 -34.312 -22.281 1 97.31 136 PHE B N 1
ATOM 4179 C CA . PHE B 1 136 ? 16.453 -33.75 -20.953 1 97.31 136 PHE B CA 1
ATOM 4180 C C . PHE B 1 136 ? 17.891 -34.031 -20.516 1 97.31 136 PHE B C 1
ATOM 4182 O O . PHE B 1 136 ? 18.562 -33.156 -20 1 97.31 136 PHE B O 1
ATOM 4189 N N . HIS B 1 137 ? 18.344 -35.188 -20.781 1 95.38 137 HIS B N 1
ATOM 4190 C CA . HIS B 1 137 ? 19.703 -35.562 -20.422 1 95.38 137 HIS B CA 1
ATOM 4191 C C . HIS B 1 137 ? 20.719 -34.75 -21.219 1 95.38 137 HIS B C 1
ATOM 4193 O O . HIS B 1 137 ? 21.734 -34.312 -20.688 1 95.38 137 HIS B O 1
ATOM 4199 N N . VAL B 1 138 ? 20.438 -34.625 -22.516 1 94.69 138 VAL B N 1
ATOM 4200 C CA . VAL B 1 138 ? 21.297 -33.781 -23.359 1 94.69 138 VAL B CA 1
ATOM 4201 C C . VAL B 1 138 ? 21.328 -32.375 -22.797 1 94.69 138 VAL B C 1
ATOM 4203 O O . VAL B 1 138 ? 22.391 -31.75 -22.703 1 94.69 138 VAL B O 1
ATOM 4206 N N . PHE B 1 139 ? 20.188 -31.844 -22.406 1 96.94 139 PHE B N 1
ATOM 4207 C CA . PHE B 1 139 ? 20.078 -30.516 -21.828 1 96.94 139 PHE B CA 1
ATOM 4208 C C . PHE B 1 139 ? 20.984 -30.375 -20.609 1 96.94 139 PHE B C 1
ATOM 4210 O O . PHE B 1 139 ? 21.641 -29.359 -20.422 1 96.94 139 PHE B O 1
ATOM 4217 N N . LEU B 1 140 ? 21.047 -31.391 -19.781 1 96.88 140 LEU B N 1
ATOM 4218 C CA . LEU B 1 140 ? 21.75 -31.328 -18.516 1 96.88 140 LEU B CA 1
ATOM 4219 C C . LEU B 1 140 ? 23.25 -31.516 -18.719 1 96.88 140 LEU B C 1
ATOM 4221 O O . LEU B 1 140 ? 24.062 -31 -17.953 1 96.88 140 LEU B O 1
ATOM 4225 N N . GLU B 1 141 ? 23.609 -32.25 -19.734 1 93.75 141 GLU B N 1
ATOM 4226 C CA . GLU B 1 141 ? 24.984 -32.75 -19.766 1 93.75 141 GLU B CA 1
ATOM 4227 C C . GLU B 1 141 ? 25.766 -32.125 -20.906 1 93.75 141 GLU B C 1
ATOM 4229 O O . GLU B 1 141 ? 26.984 -31.969 -20.828 1 93.75 141 GLU B O 1
ATOM 4234 N N . TYR B 1 142 ? 25.125 -31.812 -21.969 1 92.75 142 TYR B N 1
ATOM 4235 C CA . TYR B 1 142 ? 25.844 -31.297 -23.125 1 92.75 142 TYR B CA 1
ATOM 4236 C C . TYR B 1 142 ? 26.594 -30.016 -22.797 1 92.75 142 TYR B C 1
ATOM 4238 O O . TYR B 1 142 ? 25.984 -29 -22.453 1 92.75 142 TYR B O 1
ATOM 4246 N N . ASP B 1 143 ? 27.859 -29.969 -22.859 1 89.25 143 ASP B N 1
ATOM 4247 C CA . ASP B 1 143 ? 28.719 -28.922 -22.312 1 89.25 143 ASP B CA 1
ATOM 4248 C C . ASP B 1 143 ? 28.844 -27.75 -23.281 1 89.25 143 ASP B C 1
ATOM 4250 O O . ASP B 1 143 ? 29.484 -26.734 -22.969 1 89.25 143 ASP B O 1
ATOM 4254 N N . GLN B 1 144 ? 28.203 -27.875 -24.453 1 87.69 144 GLN B N 1
ATOM 4255 C CA . GLN B 1 144 ? 28.281 -26.766 -25.406 1 87.69 144 GLN B CA 1
ATOM 4256 C C . GLN B 1 144 ? 26.922 -26.094 -25.562 1 87.69 144 GLN B C 1
ATOM 4258 O O . GLN B 1 144 ? 25.969 -26.422 -24.859 1 87.69 144 GLN B O 1
ATOM 4263 N N . ASP B 1 145 ? 26.922 -25.062 -26.391 1 86.31 145 ASP B N 1
ATOM 4264 C CA . ASP B 1 145 ? 25.672 -24.359 -26.703 1 86.31 145 ASP B CA 1
ATOM 4265 C C . ASP B 1 145 ? 24.719 -25.266 -27.484 1 86.31 145 ASP B C 1
ATOM 4267 O O . ASP B 1 145 ? 25.125 -25.922 -28.438 1 86.31 145 ASP B O 1
ATOM 4271 N N . LEU B 1 146 ? 23.562 -25.469 -26.938 1 83.75 146 LEU B N 1
ATOM 4272 C CA . LEU B 1 146 ? 22.578 -26.328 -27.594 1 83.75 146 LEU B CA 1
ATOM 4273 C C . LEU B 1 146 ? 22.172 -25.75 -28.953 1 83.75 146 LEU B C 1
ATOM 4275 O O . LEU B 1 146 ? 21.672 -26.484 -29.812 1 83.75 146 LEU B O 1
ATOM 4279 N N . SER B 1 147 ? 22.703 -24.625 -29.328 1 69.38 147 SER B N 1
ATOM 4280 C CA . SER B 1 147 ? 22.438 -23.969 -30.609 1 69.38 147 SER B CA 1
ATOM 4281 C C . SER B 1 147 ? 21.016 -24.25 -31.078 1 69.38 147 SER B C 1
ATOM 4283 O O . SER B 1 147 ? 20.797 -24.719 -32.188 1 69.38 147 SER B O 1
ATOM 4285 N N . VAL B 1 148 ? 20.125 -24.094 -30.141 1 67.88 148 VAL B N 1
ATOM 4286 C CA . VAL B 1 148 ? 18.734 -24.391 -30.438 1 67.88 148 VAL B CA 1
ATOM 4287 C C . VAL B 1 148 ? 18.219 -23.469 -31.531 1 67.88 148 VAL B C 1
ATOM 4289 O O . VAL B 1 148 ? 18.453 -22.25 -31.484 1 67.88 148 VAL B O 1
ATOM 4292 N N . ARG B 1 149 ? 17.953 -24.031 -32.688 1 62.16 149 ARG B N 1
ATOM 4293 C CA . ARG B 1 149 ? 17.391 -23.25 -33.781 1 62.16 149 ARG B CA 1
ATOM 4294 C C . ARG B 1 149 ? 16.109 -22.547 -33.375 1 62.16 149 ARG B C 1
ATOM 4296 O O . ARG B 1 149 ? 15.242 -23.141 -32.719 1 62.16 149 ARG B O 1
ATOM 4303 N N . ARG B 1 150 ? 16.188 -21.266 -33.406 1 56.72 150 ARG B N 1
ATOM 4304 C CA . ARG B 1 150 ? 14.961 -20.484 -33.219 1 56.72 150 ARG B CA 1
ATOM 4305 C C . ARG B 1 150 ? 13.867 -20.969 -34.188 1 56.72 150 ARG B C 1
ATOM 4307 O O . ARG B 1 150 ? 14.156 -21.375 -35.312 1 56.72 150 ARG B O 1
ATOM 4314 N N . LYS B 1 151 ? 12.641 -21.172 -33.594 1 60.81 151 LYS B N 1
ATOM 4315 C CA . LYS B 1 151 ? 11.508 -21.516 -34.438 1 60.81 151 LYS B CA 1
ATOM 4316 C C . LYS B 1 151 ? 11.414 -20.562 -35.625 1 60.81 151 LYS B C 1
ATOM 4318 O O . LYS B 1 151 ? 11.539 -19.344 -35.469 1 60.81 151 LYS B O 1
ATOM 4323 N N . ASN B 1 152 ? 11.586 -21.016 -36.844 1 57.91 152 ASN B N 1
ATOM 4324 C CA . ASN B 1 152 ? 11.391 -20.188 -38.031 1 57.91 152 ASN B CA 1
ATOM 4325 C C . ASN B 1 152 ? 9.945 -19.703 -38.156 1 57.91 152 ASN B C 1
ATOM 4327 O O . ASN B 1 152 ? 9.094 -20.094 -37.344 1 57.91 152 ASN B O 1
ATOM 4331 N N . ALA B 1 153 ? 9.695 -18.656 -38.875 1 53.56 153 ALA B N 1
ATOM 4332 C CA . ALA B 1 153 ? 8.391 -18.047 -39.094 1 53.56 153 ALA B CA 1
ATOM 4333 C C . ALA B 1 153 ? 7.32 -19.109 -39.344 1 53.56 153 ALA B C 1
ATOM 4335 O O . ALA B 1 153 ? 6.195 -18.984 -38.844 1 53.56 153 ALA B O 1
ATOM 4336 N N . LYS B 1 154 ? 7.676 -20.078 -39.938 1 49.19 154 LYS B N 1
ATOM 4337 C CA . LYS B 1 154 ? 6.723 -21.141 -40.25 1 49.19 154 LYS B CA 1
ATOM 4338 C C . LYS B 1 154 ? 6.316 -21.922 -39.031 1 49.19 154 LYS B C 1
ATOM 4340 O O . LYS B 1 154 ? 5.152 -22.297 -38.875 1 49.19 154 LYS B O 1
ATOM 4345 N N . GLU B 1 155 ? 7.348 -22.156 -38.188 1 55.47 155 GLU B N 1
ATOM 4346 C CA . GLU B 1 155 ? 7.062 -22.891 -36.938 1 55.47 155 GLU B CA 1
ATOM 4347 C C . GLU B 1 155 ? 6.27 -22.047 -35.969 1 55.47 155 GLU B C 1
ATOM 4349 O O . GLU B 1 155 ? 5.434 -22.562 -35.219 1 55.47 155 GLU B O 1
ATOM 4354 N N . MET B 1 156 ? 6.641 -20.75 -36 1 56.59 156 MET B N 1
ATOM 4355 C CA . MET B 1 156 ? 5.871 -19.812 -35.188 1 56.59 156 MET B CA 1
ATOM 4356 C C . MET B 1 156 ? 4.43 -19.719 -35.688 1 56.59 156 MET B C 1
ATOM 4358 O O . MET B 1 156 ? 3.498 -19.641 -34.875 1 56.59 156 MET B O 1
ATOM 4362 N N . PHE B 1 157 ? 4.316 -19.625 -36.938 1 52.28 157 PHE B N 1
ATOM 4363 C CA . PHE B 1 157 ? 2.998 -19.688 -37.562 1 52.28 157 PHE B CA 1
ATOM 4364 C C . PHE B 1 157 ? 2.314 -21.016 -37.25 1 52.28 157 PHE B C 1
ATOM 4366 O O . PHE B 1 157 ? 1.092 -21.062 -37.094 1 52.28 157 PHE B O 1
ATOM 4373 N N . GLY B 1 158 ? 3.014 -21.938 -37.094 1 47.53 158 GLY B N 1
ATOM 4374 C CA . GLY B 1 158 ? 2.484 -23.234 -36.719 1 47.53 158 GLY B CA 1
ATOM 4375 C C . GLY B 1 158 ? 1.944 -23.25 -35.281 1 47.53 158 GLY B C 1
ATOM 4376 O O . GLY B 1 158 ? 0.942 -23.906 -35 1 47.53 158 GLY B O 1
ATOM 4377 N N . GLY B 1 159 ? 2.588 -22.562 -34.469 1 54.94 159 GLY B N 1
ATOM 4378 C CA . GLY B 1 159 ? 2.086 -22.406 -33.125 1 54.94 159 GLY B CA 1
ATOM 4379 C C . GLY B 1 159 ? 0.724 -21.75 -33.062 1 54.94 159 GLY B C 1
ATOM 4380 O O . GLY B 1 159 ? -0.156 -22.188 -32.312 1 54.94 159 GLY B O 1
ATOM 4381 N N . PHE B 1 160 ? 0.696 -20.703 -33.844 1 52.19 160 PHE B N 1
ATOM 4382 C CA . PHE B 1 160 ? -0.6 -20.062 -34 1 52.19 160 PHE B CA 1
ATOM 4383 C C . PHE B 1 160 ? -1.615 -21.031 -34.594 1 52.19 160 PHE B C 1
ATOM 4385 O O . PHE B 1 160 ? -2.766 -21.078 -34.156 1 52.19 160 PHE B O 1
ATOM 4392 N N . PHE B 1 161 ? -1.209 -21.781 -35.562 1 47.31 161 PHE B N 1
ATOM 4393 C CA . PHE B 1 161 ? -2.066 -22.766 -36.219 1 47.31 161 PHE B CA 1
ATOM 4394 C C . PHE B 1 161 ? -2.479 -23.859 -35.25 1 47.31 161 PHE B C 1
ATOM 4396 O O . PHE B 1 161 ? -3.623 -24.312 -35.25 1 47.31 161 PHE B O 1
ATOM 4403 N N . LYS B 1 162 ? -1.564 -24.172 -34.469 1 58.62 162 LYS B N 1
ATOM 4404 C CA . LYS B 1 162 ? -1.891 -25.188 -33.469 1 58.62 162 LYS B CA 1
ATOM 4405 C C . LYS B 1 162 ? -2.928 -24.656 -32.469 1 58.62 162 LYS B C 1
ATOM 4407 O O . LYS B 1 162 ? -3.828 -25.406 -32.062 1 58.62 162 LYS B O 1
ATOM 4412 N N . SER B 1 163 ? -2.791 -23.406 -32.219 1 59.94 163 SER B N 1
ATOM 4413 C CA . SER B 1 163 ? -3.785 -22.797 -31.344 1 59.94 163 SER B CA 1
ATOM 4414 C C . SER B 1 163 ? -5.152 -22.734 -32.031 1 59.94 163 SER B C 1
ATOM 4416 O O . SER B 1 163 ? -6.176 -23 -31.375 1 59.94 163 SER B O 1
ATOM 4418 N N . VAL B 1 164 ? -5.164 -22.484 -33.281 1 50.91 164 VAL B N 1
ATOM 4419 C CA . VAL B 1 164 ? -6.395 -22.438 -34.062 1 50.91 164 VAL B CA 1
ATOM 4420 C C . VAL B 1 164 ? -6.949 -23.859 -34.25 1 50.91 164 VAL B C 1
ATOM 4422 O O . VAL B 1 164 ? -8.156 -24.078 -34.125 1 50.91 164 VAL B O 1
ATOM 4425 N N . VAL B 1 165 ? -6.105 -24.719 -34.531 1 53.31 165 VAL B N 1
ATOM 4426 C CA . VAL B 1 165 ? -6.512 -26.109 -34.656 1 53.31 165 VAL B CA 1
ATOM 4427 C C . VAL B 1 165 ? -7.066 -26.625 -33.312 1 53.31 165 VAL B C 1
ATOM 4429 O O . VAL B 1 165 ? -8.078 -27.328 -33.312 1 53.31 165 VAL B O 1
ATOM 4432 N N . LYS B 1 166 ? -6.426 -26.094 -32.375 1 61.72 166 LYS B N 1
ATOM 4433 C CA . LYS B 1 166 ? -6.93 -26.453 -31.062 1 61.72 166 LYS B CA 1
ATOM 4434 C C . LYS B 1 166 ? -8.336 -25.906 -30.844 1 61.72 166 LYS B C 1
ATOM 4436 O O . LYS B 1 166 ? -9.203 -26.594 -30.312 1 61.72 166 LYS B O 1
ATOM 4441 N N . SER B 1 167 ? -8.461 -24.703 -31.25 1 57.62 167 SER B N 1
ATOM 4442 C CA . SER B 1 167 ? -9.773 -24.094 -31.109 1 57.62 167 SER B CA 1
ATOM 4443 C C . SER B 1 167 ? -10.812 -24.797 -31.969 1 57.62 167 SER B C 1
ATOM 4445 O O . SER B 1 167 ? -11.938 -25.031 -31.531 1 57.62 167 SER B O 1
ATOM 4447 N N . ALA B 1 168 ? -10.453 -25.094 -33.25 1 54.12 168 ALA B N 1
ATOM 4448 C CA . ALA B 1 168 ? -11.344 -25.812 -34.125 1 54.12 168 ALA B CA 1
ATOM 4449 C C . ALA B 1 168 ? -11.562 -27.25 -33.656 1 54.12 168 ALA B C 1
ATOM 4451 O O . ALA B 1 168 ? -12.68 -27.766 -33.719 1 54.12 168 ALA B O 1
ATOM 4452 N N . ASP B 1 169 ? -10.602 -27.828 -33.219 1 55.53 169 ASP B N 1
ATOM 4453 C CA . ASP B 1 169 ? -10.656 -29.172 -32.656 1 55.53 169 ASP B CA 1
ATOM 4454 C C . ASP B 1 169 ? -11.508 -29.203 -31.406 1 55.53 169 ASP B C 1
ATOM 4456 O O . ASP B 1 169 ? -12.266 -30.156 -31.188 1 55.53 169 ASP B O 1
ATOM 4460 N N . GLU B 1 170 ? -11.422 -28.094 -30.75 1 60.78 170 GLU B N 1
ATOM 4461 C CA . GLU B 1 170 ? -12.234 -28.016 -29.531 1 60.78 170 GLU B CA 1
ATOM 4462 C C . GLU B 1 170 ? -13.727 -28.047 -29.859 1 60.78 170 GLU B C 1
ATOM 4464 O O . GLU B 1 170 ? -14.523 -28.641 -29.125 1 60.78 170 GLU B O 1
ATOM 4469 N N . MET B 1 171 ? -13.992 -27.469 -30.922 1 56.84 171 MET B N 1
ATOM 4470 C CA . MET B 1 171 ? -15.367 -27.531 -31.406 1 56.84 171 MET B CA 1
ATOM 4471 C C . MET B 1 171 ? -15.719 -28.953 -31.844 1 56.84 171 MET B C 1
ATOM 4473 O O . MET B 1 171 ? -16.812 -29.422 -31.578 1 56.84 171 MET B O 1
ATOM 4477 N N . LEU B 1 172 ? -14.844 -29.578 -32.562 1 52.62 172 LEU B N 1
ATOM 4478 C CA . LEU B 1 172 ? -15.062 -30.953 -33 1 52.62 172 LEU B CA 1
ATOM 4479 C C . LEU B 1 172 ? -15.125 -31.906 -31.828 1 52.62 172 LEU B C 1
ATOM 4481 O O . LEU B 1 172 ? -15.922 -32.844 -31.828 1 52.62 172 LEU B O 1
ATOM 4485 N N . LEU B 1 173 ? -14.305 -31.594 -30.844 1 63.41 173 LEU B N 1
ATOM 4486 C CA . LEU B 1 173 ? -14.18 -32.438 -29.672 1 63.41 173 LEU B CA 1
ATOM 4487 C C . LEU B 1 173 ? -15.344 -32.25 -28.703 1 63.41 173 LEU B C 1
ATOM 4489 O O . LEU B 1 173 ? -15.578 -33.062 -27.812 1 63.41 173 LEU B O 1
ATOM 4493 N N . SER B 1 174 ? -16.016 -31.062 -29.047 1 64.25 174 SER B N 1
ATOM 4494 C CA . SER B 1 174 ? -17.172 -30.781 -28.203 1 64.25 174 SER B CA 1
ATOM 4495 C C . SER B 1 174 ? -18.234 -31.859 -28.344 1 64.25 174 SER B C 1
ATOM 4497 O O . SER B 1 174 ? -19.031 -32.062 -27.422 1 64.25 174 SER B O 1
ATOM 4499 N N . ASN B 1 175 ? -18.125 -32.625 -29.453 1 63.03 175 ASN B N 1
ATOM 4500 C CA . ASN B 1 175 ? -19.141 -33.656 -29.719 1 63.03 175 ASN B CA 1
ATOM 4501 C C . ASN B 1 175 ? -18.719 -35 -29.172 1 63.03 175 ASN B C 1
ATOM 4503 O O . ASN B 1 175 ? -19.5 -35.969 -29.188 1 63.03 175 ASN B O 1
ATOM 4507 N N . ALA B 1 176 ? -17.406 -35.062 -28.75 1 69 176 ALA B N 1
ATOM 4508 C CA . ALA B 1 176 ? -16.969 -36.375 -28.234 1 69 176 ALA B CA 1
ATOM 4509 C C . ALA B 1 176 ? -17.562 -36.625 -26.844 1 69 176 ALA B C 1
ATOM 4511 O O . ALA B 1 176 ? -17.516 -35.75 -25.969 1 69 176 ALA B O 1
ATOM 4512 N N . LYS B 1 177 ? -18.359 -37.594 -26.812 1 73.06 177 LYS B N 1
ATOM 4513 C CA . LYS B 1 177 ? -19.016 -37.938 -25.547 1 73.06 177 LYS B CA 1
ATOM 4514 C C . LYS B 1 177 ? -18.031 -38.594 -24.578 1 73.06 177 LYS B C 1
ATOM 4516 O O . LYS B 1 177 ? -17.469 -39.656 -24.891 1 73.06 177 LYS B O 1
ATOM 4521 N N . GLU B 1 178 ? -17.688 -37.969 -23.578 1 75.75 178 GLU B N 1
ATOM 4522 C CA . GLU B 1 178 ? -16.891 -38.562 -22.5 1 75.75 178 GLU B CA 1
ATOM 4523 C C . GLU B 1 178 ? -17.734 -39.5 -21.656 1 75.75 178 GLU B C 1
ATOM 4525 O O . GLU B 1 178 ? -18.734 -39.094 -21.062 1 75.75 178 GLU B O 1
ATOM 4530 N N . VAL B 1 179 ? -17.25 -40.688 -21.719 1 78.81 179 VAL B N 1
ATOM 4531 C CA . VAL B 1 179 ? -18.078 -41.688 -21.031 1 78.81 179 VAL B CA 1
ATOM 4532 C C . VAL B 1 179 ? -17.469 -42 -19.672 1 78.81 179 VAL B C 1
ATOM 4534 O O . VAL B 1 179 ? -18.156 -42.469 -18.781 1 78.81 179 VAL B O 1
ATOM 4537 N N . ASP B 1 180 ? -16.219 -41.625 -19.453 1 90.81 180 ASP B N 1
ATOM 4538 C CA . ASP B 1 180 ? -15.57 -41.938 -18.188 1 90.81 180 ASP B CA 1
ATOM 4539 C C . ASP B 1 180 ? -15.859 -40.844 -17.156 1 90.81 180 ASP B C 1
ATOM 4541 O O . ASP B 1 180 ? -15.469 -39.688 -17.344 1 90.81 180 ASP B O 1
ATOM 4545 N N . GLU B 1 181 ? -16.422 -41.219 -16.078 1 92.69 181 GLU B N 1
ATOM 4546 C CA . GLU B 1 181 ? -16.875 -40.281 -15.047 1 92.69 181 GLU B CA 1
ATOM 4547 C C . GLU B 1 181 ? -15.703 -39.562 -14.414 1 92.69 181 GLU B C 1
ATOM 4549 O O . GLU B 1 181 ? -15.82 -38.375 -14.055 1 92.69 181 GLU B O 1
ATOM 4554 N N . PHE B 1 182 ? -14.602 -40.25 -14.273 1 95.31 182 PHE B N 1
ATOM 4555 C CA . PHE B 1 182 ? -13.422 -39.656 -13.672 1 95.31 182 PHE B CA 1
ATOM 4556 C C . PHE B 1 182 ? -12.953 -38.469 -14.5 1 95.31 182 PHE B C 1
ATOM 4558 O O . PHE B 1 182 ? -12.742 -37.375 -13.953 1 95.31 182 PHE B O 1
ATOM 4565 N N . PHE B 1 183 ? -12.828 -38.625 -15.742 1 95.44 183 PHE B N 1
ATOM 4566 C CA . PHE B 1 183 ? -12.273 -37.594 -16.609 1 95.44 183 PHE B CA 1
ATOM 4567 C C . PHE B 1 183 ? -13.266 -36.438 -16.797 1 95.44 183 PHE B C 1
ATOM 4569 O O . PHE B 1 183 ? -12.859 -35.281 -16.922 1 95.44 183 PHE B O 1
ATOM 4576 N N . GLU B 1 184 ? -14.539 -36.781 -16.734 1 91.81 184 GLU B N 1
ATOM 4577 C CA . GLU B 1 184 ? -15.555 -35.719 -16.781 1 91.81 184 GLU B CA 1
ATOM 4578 C C . GLU B 1 184 ? -15.469 -34.812 -15.562 1 91.81 184 GLU B C 1
ATOM 4580 O O . GLU B 1 184 ? -15.523 -33.594 -15.695 1 91.81 184 GLU B O 1
ATOM 4585 N N . GLN B 1 185 ? -15.32 -35.375 -14.469 1 92.62 185 GLN B N 1
ATOM 4586 C CA . GLN B 1 185 ? -15.219 -34.625 -13.227 1 92.62 185 GLN B CA 1
ATOM 4587 C C . GLN B 1 185 ? -13.93 -33.781 -13.188 1 92.62 185 GLN B C 1
ATOM 4589 O O . GLN B 1 185 ? -13.938 -32.656 -12.742 1 92.62 185 GLN B O 1
ATOM 4594 N N . GLU B 1 186 ? -12.852 -34.406 -13.648 1 93.69 186 GLU B N 1
ATOM 4595 C CA . GLU B 1 186 ? -11.578 -33.719 -13.672 1 93.69 186 GLU B CA 1
ATOM 4596 C C . GLU B 1 186 ? -11.617 -32.531 -14.609 1 93.69 186 GLU B C 1
ATOM 4598 O O . GLU B 1 186 ? -11.039 -31.469 -14.32 1 93.69 186 GLU B O 1
ATOM 4603 N N . LYS B 1 187 ? -12.258 -32.719 -15.727 1 92.5 187 LYS B N 1
ATOM 4604 C CA . LYS B 1 187 ? -12.391 -31.609 -16.688 1 92.5 187 LYS B CA 1
ATOM 4605 C C . LYS B 1 187 ? -13.117 -30.422 -16.062 1 92.5 187 LYS B C 1
ATOM 4607 O O . LYS B 1 187 ? -12.672 -29.281 -16.188 1 92.5 187 LYS B O 1
ATOM 4612 N N . VAL B 1 188 ? -14.219 -30.703 -15.406 1 91.38 188 VAL B N 1
ATOM 4613 C CA . VAL B 1 188 ? -15.008 -29.656 -14.758 1 91.38 188 VAL B CA 1
ATOM 4614 C C . VAL B 1 188 ? -14.164 -28.969 -13.68 1 91.38 188 VAL B C 1
ATOM 4616 O O . VAL B 1 188 ? -14.148 -27.75 -13.578 1 91.38 188 VAL B O 1
ATOM 4619 N N . PHE B 1 189 ? -13.492 -29.766 -12.961 1 92.62 189 PHE B N 1
ATOM 4620 C CA . PHE B 1 189 ? -12.633 -29.25 -11.898 1 92.62 189 PHE B CA 1
ATOM 4621 C C . PHE B 1 189 ? -11.562 -28.312 -12.469 1 92.62 189 PHE B C 1
ATOM 4623 O O . PHE B 1 189 ? -11.383 -27.203 -11.992 1 92.62 189 PHE B O 1
ATOM 4630 N N . LEU B 1 190 ? -10.883 -28.781 -13.461 1 94.88 190 LEU B N 1
ATOM 4631 C CA . LEU B 1 190 ? -9.758 -28.031 -14.023 1 94.88 190 LEU B CA 1
ATOM 4632 C C . LEU B 1 190 ? -10.227 -26.719 -14.625 1 94.88 190 LEU B C 1
ATOM 4634 O O . LEU B 1 190 ? -9.562 -25.688 -14.469 1 94.88 190 LEU B O 1
ATOM 4638 N N . VAL B 1 191 ? -11.359 -26.75 -15.266 1 94.06 191 VAL B N 1
ATOM 4639 C CA . VAL B 1 191 ? -11.883 -25.531 -15.891 1 94.06 191 VAL B CA 1
ATOM 4640 C C . VAL B 1 191 ? -12.25 -24.516 -14.812 1 94.06 191 VAL B C 1
ATOM 4642 O O . VAL B 1 191 ? -11.859 -23.359 -14.891 1 94.06 191 VAL B O 1
ATOM 4645 N N . ASN B 1 192 ? -12.906 -24.922 -13.766 1 92.75 192 ASN B N 1
ATOM 4646 C CA . ASN B 1 192 ? -13.312 -24.031 -12.68 1 92.75 192 ASN B CA 1
ATOM 4647 C C . ASN B 1 192 ? -12.109 -23.531 -11.891 1 92.75 192 ASN B C 1
ATOM 4649 O O . ASN B 1 192 ? -12.023 -22.328 -11.578 1 92.75 192 ASN B O 1
ATOM 4653 N N . TYR B 1 193 ? -11.25 -24.406 -11.617 1 93.25 193 TYR B N 1
ATOM 4654 C CA . TYR B 1 193 ? -10.086 -24.062 -10.82 1 93.25 193 TYR B CA 1
ATOM 4655 C C . TYR B 1 193 ? -9.188 -23.078 -11.555 1 93.25 193 TYR B C 1
ATOM 4657 O O . TYR B 1 193 ? -8.609 -22.188 -10.938 1 93.25 193 TYR B O 1
ATOM 4665 N N . TYR B 1 194 ? -9.086 -23.266 -12.828 1 95.19 194 TYR B N 1
ATOM 4666 C CA . TYR B 1 194 ? -8.289 -22.344 -13.617 1 95.19 194 TYR B CA 1
ATOM 4667 C C . TYR B 1 194 ? -8.805 -20.922 -13.477 1 95.19 194 TYR B C 1
ATOM 4669 O O . TYR B 1 194 ? -8.016 -19.984 -13.281 1 95.19 194 TYR B O 1
ATOM 4677 N N . ASN B 1 195 ? -10.078 -20.766 -13.578 1 94.88 195 ASN B N 1
ATOM 4678 C CA . ASN B 1 195 ? -10.664 -19.422 -13.492 1 94.88 195 ASN B CA 1
ATOM 4679 C C . ASN B 1 195 ? -10.422 -18.797 -12.117 1 94.88 195 ASN B C 1
ATOM 4681 O O . ASN B 1 195 ? -10.086 -17.625 -12.023 1 94.88 195 ASN B O 1
ATOM 4685 N N . ARG B 1 196 ? -10.523 -19.562 -11.133 1 94.38 196 ARG B N 1
ATOM 4686 C CA . ARG B 1 196 ? -10.359 -19.062 -9.773 1 94.38 196 ARG B CA 1
ATOM 4687 C C . ARG B 1 196 ? -8.898 -18.719 -9.492 1 94.38 196 ARG B C 1
ATOM 4689 O O . ARG B 1 196 ? -8.609 -17.672 -8.906 1 94.38 196 ARG B O 1
ATOM 4696 N N . ILE B 1 197 ? -8.055 -19.578 -9.875 1 96.38 197 ILE B N 1
ATOM 4697 C CA . ILE B 1 197 ? -6.645 -19.359 -9.57 1 96.38 197 ILE B CA 1
ATOM 4698 C C . ILE B 1 197 ? -6.105 -18.203 -10.414 1 96.38 197 ILE B C 1
ATOM 4700 O O . ILE B 1 197 ? -5.223 -17.469 -9.969 1 96.38 197 ILE B O 1
ATOM 4704 N N . LYS B 1 198 ? -6.609 -18.062 -11.602 1 96.56 198 LYS B N 1
ATOM 4705 C CA . LYS B 1 198 ? -6.254 -16.922 -12.445 1 96.56 198 LYS B CA 1
ATOM 4706 C C . LYS B 1 198 ? -6.617 -15.609 -11.766 1 96.56 198 LYS B C 1
ATOM 4708 O O . LYS B 1 198 ? -5.816 -14.672 -11.742 1 96.56 198 LYS B O 1
ATOM 4713 N N . ASP B 1 199 ? -7.785 -15.555 -11.211 1 94.81 199 ASP B N 1
ATOM 4714 C CA . ASP B 1 199 ? -8.227 -14.367 -10.484 1 94.81 199 ASP B CA 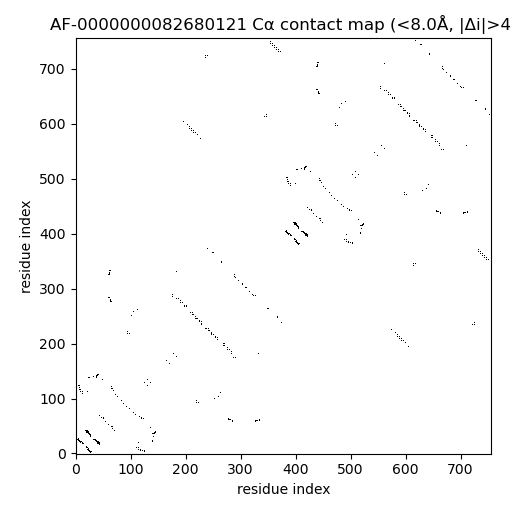1
ATOM 4715 C C . ASP B 1 199 ? -7.355 -14.117 -9.258 1 94.81 199 ASP B C 1
ATOM 4717 O O . ASP B 1 199 ? -6.961 -12.977 -8.992 1 94.81 199 ASP B O 1
ATOM 4721 N N . ALA B 1 200 ? -7.094 -15.156 -8.555 1 96 200 ALA B N 1
ATOM 4722 C CA . ALA B 1 200 ? -6.258 -15.039 -7.367 1 96 200 ALA B CA 1
ATOM 4723 C C . ALA B 1 200 ? -4.859 -14.547 -7.723 1 96 200 ALA B C 1
ATOM 4725 O O . ALA B 1 200 ? -4.277 -13.727 -7.004 1 96 200 ALA B O 1
ATOM 4726 N N . CYS B 1 201 ? -4.375 -15.102 -8.758 1 96.94 201 CYS B N 1
ATOM 4727 C CA . CYS B 1 201 ? -3.061 -14.688 -9.227 1 96.94 201 CYS B CA 1
ATOM 4728 C C . CYS B 1 201 ? -3.037 -13.195 -9.547 1 96.94 201 CYS B C 1
ATOM 4730 O O . CYS B 1 201 ? -2.119 -12.484 -9.141 1 96.94 201 CYS B O 1
ATOM 4732 N N . ALA B 1 202 ? -4.043 -12.688 -10.258 1 97.06 202 ALA B N 1
ATOM 4733 C CA . ALA B 1 202 ? -4.133 -11.273 -10.625 1 97.06 202 ALA B CA 1
ATOM 4734 C C . ALA B 1 202 ? -4.219 -10.391 -9.383 1 97.06 202 ALA B C 1
ATOM 4736 O O . ALA B 1 202 ? -3.57 -9.344 -9.305 1 97.06 202 ALA B O 1
ATOM 4737 N N . LYS B 1 203 ? -5 -10.789 -8.445 1 96.12 203 LYS B N 1
ATOM 4738 C CA . LYS B 1 203 ? -5.16 -10.023 -7.211 1 96.12 203 LYS B CA 1
ATOM 4739 C C . LYS B 1 203 ? -3.873 -10.023 -6.395 1 96.12 203 LYS B C 1
ATOM 4741 O O . LYS B 1 203 ? -3.541 -9.031 -5.746 1 96.12 203 LYS B O 1
ATOM 4746 N N . SER B 1 204 ? -3.236 -11.164 -6.414 1 97.38 204 SER B N 1
ATOM 4747 C CA . SER B 1 204 ? -1.961 -11.242 -5.707 1 97.38 204 SER B CA 1
ATOM 4748 C C . SER B 1 204 ? -0.934 -10.289 -6.309 1 97.38 204 SER B C 1
ATOM 4750 O O . SER B 1 204 ? -0.18 -9.641 -5.582 1 97.38 204 SER B O 1
ATOM 4752 N N . ASP B 1 205 ? -0.906 -10.203 -7.574 1 96.25 205 ASP B N 1
ATOM 4753 C CA . ASP B 1 205 ? -0.017 -9.266 -8.25 1 96.25 205 ASP B CA 1
ATOM 4754 C C . ASP B 1 205 ? -0.337 -7.824 -7.859 1 96.25 205 ASP B C 1
ATOM 4756 O O . ASP B 1 205 ? 0.57 -7.023 -7.637 1 96.25 205 ASP B O 1
ATOM 4760 N N . LYS B 1 206 ? -1.55 -7.543 -7.812 1 97.12 206 LYS B N 1
ATOM 4761 C CA . LYS B 1 206 ? -1.97 -6.203 -7.418 1 97.12 206 LYS B CA 1
ATOM 4762 C C . LYS B 1 206 ? -1.545 -5.891 -5.988 1 97.12 206 LYS B C 1
ATOM 4764 O O . LYS B 1 206 ? -1.081 -4.785 -5.699 1 97.12 206 LYS B O 1
ATOM 4769 N N . MET B 1 207 ? -1.729 -6.793 -5.145 1 97.12 207 MET B N 1
ATOM 4770 C CA . MET B 1 207 ? -1.343 -6.625 -3.746 1 97.12 207 MET B CA 1
ATOM 4771 C C . MET B 1 207 ? 0.147 -6.324 -3.625 1 97.12 207 MET B C 1
ATOM 4773 O O . MET B 1 207 ? 0.547 -5.434 -2.873 1 97.12 207 MET B O 1
ATOM 4777 N N . THR B 1 208 ? 0.903 -7.086 -4.348 1 96 208 THR B N 1
ATOM 4778 C CA . THR B 1 208 ? 2.346 -6.879 -4.324 1 96 208 THR B CA 1
ATOM 4779 C C . THR B 1 208 ? 2.697 -5.477 -4.809 1 96 208 THR B C 1
ATOM 4781 O O . THR B 1 208 ? 3.57 -4.816 -4.238 1 96 208 THR B O 1
ATOM 4784 N N . ARG B 1 209 ? 2.033 -4.98 -5.789 1 95.44 209 ARG B N 1
ATOM 4785 C CA . ARG B 1 209 ? 2.248 -3.629 -6.293 1 95.44 209 ARG B CA 1
ATOM 4786 C C . ARG B 1 209 ? 1.881 -2.588 -5.242 1 95.44 209 ARG B C 1
ATOM 4788 O O . ARG B 1 209 ? 2.566 -1.574 -5.098 1 95.44 209 ARG B O 1
ATOM 4795 N N . SER B 1 210 ? 0.822 -2.842 -4.555 1 97.25 210 SER B N 1
ATOM 4796 C CA . SER B 1 210 ? 0.395 -1.919 -3.508 1 97.25 210 SER B CA 1
ATOM 4797 C C . SER B 1 210 ? 1.439 -1.816 -2.4 1 97.25 210 SER B C 1
ATOM 4799 O O . SER B 1 210 ? 1.708 -0.725 -1.895 1 97.25 210 SER B O 1
ATOM 4801 N N . HIS B 1 211 ? 1.991 -2.945 -2.047 1 96.5 211 HIS B N 1
ATOM 4802 C CA . HIS B 1 211 ? 3.064 -2.93 -1.059 1 96.5 211 HIS B CA 1
ATOM 4803 C C . HIS B 1 211 ? 4.266 -2.137 -1.563 1 96.5 211 HIS B C 1
ATOM 4805 O O . HIS B 1 211 ? 4.898 -1.404 -0.799 1 96.5 211 HIS B O 1
ATOM 4811 N N . LYS B 1 212 ? 4.578 -2.24 -2.775 1 92.81 212 LYS B N 1
ATOM 4812 C CA . LYS B 1 212 ? 5.684 -1.487 -3.357 1 92.81 212 LYS B CA 1
ATOM 4813 C C . LYS B 1 212 ? 5.395 0.011 -3.344 1 92.81 212 LYS B C 1
ATOM 4815 O O . LYS B 1 212 ? 6.301 0.82 -3.125 1 92.81 212 LYS B O 1
ATOM 4820 N N . ASN B 1 213 ? 4.188 0.342 -3.58 1 95 213 ASN B N 1
ATOM 4821 C CA . ASN B 1 213 ? 3.797 1.745 -3.504 1 95 213 ASN B CA 1
ATOM 4822 C C . ASN B 1 213 ? 4.012 2.314 -2.105 1 95 213 ASN B C 1
ATOM 4824 O O . ASN B 1 213 ? 4.453 3.455 -1.956 1 95 213 ASN B O 1
ATOM 4828 N N . VAL B 1 214 ? 3.666 1.544 -1.146 1 96.62 214 VAL B N 1
ATOM 4829 C CA . VAL B 1 214 ? 3.898 1.972 0.23 1 96.62 214 VAL B CA 1
ATOM 4830 C C . VAL B 1 214 ? 5.391 2.203 0.456 1 96.62 214 VAL B C 1
ATOM 4832 O O . VAL B 1 214 ? 5.785 3.207 1.055 1 96.62 214 VAL B O 1
ATOM 4835 N N . ALA B 1 215 ? 6.18 1.258 -0.042 1 94 215 ALA B N 1
ATOM 4836 C CA . ALA B 1 215 ? 7.629 1.399 0.084 1 94 215 ALA B CA 1
ATOM 4837 C C . ALA B 1 215 ? 8.117 2.676 -0.597 1 94 215 ALA B C 1
ATOM 4839 O O . ALA B 1 215 ? 8.93 3.414 -0.035 1 94 215 ALA B O 1
ATOM 4840 N N . ASP B 1 216 ? 7.625 2.986 -1.721 1 90.56 216 ASP B N 1
ATOM 4841 C CA . ASP B 1 216 ? 7.98 4.195 -2.455 1 90.56 216 ASP B CA 1
ATOM 4842 C C . ASP B 1 216 ? 7.574 5.449 -1.681 1 90.56 216 ASP B C 1
ATOM 4844 O O . ASP B 1 216 ? 8.32 6.43 -1.645 1 90.56 216 ASP B O 1
ATOM 4848 N N . ASP B 1 217 ? 6.438 5.402 -1.122 1 95.06 217 ASP B N 1
ATOM 4849 C CA . ASP B 1 217 ? 5.961 6.543 -0.343 1 95.06 217 ASP B CA 1
ATOM 4850 C C . ASP B 1 217 ? 6.863 6.801 0.861 1 95.06 217 ASP B C 1
ATOM 4852 O O . ASP B 1 217 ? 7.074 7.949 1.251 1 95.06 217 ASP B O 1
ATOM 4856 N N . HIS B 1 218 ? 7.348 5.742 1.449 1 94.94 218 HIS B N 1
ATOM 4857 C CA . HIS B 1 218 ? 8.266 5.895 2.574 1 94.94 218 HIS B CA 1
ATOM 4858 C C . HIS B 1 218 ? 9.531 6.641 2.156 1 94.94 218 HIS B C 1
ATOM 4860 O O . HIS B 1 218 ? 10.102 7.391 2.949 1 94.94 218 HIS B O 1
ATOM 4866 N N . ILE B 1 219 ? 9.984 6.441 0.928 1 90.38 219 ILE B N 1
ATOM 4867 C CA . ILE B 1 219 ? 11.141 7.168 0.41 1 90.38 219 ILE B CA 1
ATOM 4868 C C . ILE B 1 219 ? 10.844 8.664 0.384 1 90.38 219 ILE B C 1
ATOM 4870 O O . ILE B 1 219 ? 11.648 9.469 0.856 1 90.38 219 ILE B O 1
ATOM 4874 N N . HIS B 1 220 ? 9.68 8.984 -0.098 1 91.19 220 HIS B N 1
ATOM 4875 C CA . HIS B 1 220 ? 9.297 10.391 -0.202 1 91.19 220 HIS B CA 1
ATOM 4876 C C . HIS B 1 220 ? 9.117 11.016 1.177 1 91.19 220 HIS B C 1
ATOM 4878 O O . HIS B 1 220 ? 9.508 12.164 1.395 1 91.19 220 HIS B O 1
ATOM 4884 N N . MET B 1 221 ? 8.539 10.273 2.076 1 94.75 221 MET B N 1
ATOM 4885 C CA . MET B 1 221 ? 8.367 10.766 3.441 1 94.75 221 MET B CA 1
ATOM 4886 C C . MET B 1 221 ? 9.719 11.023 4.098 1 94.75 221 MET B C 1
ATOM 4888 O O . MET B 1 221 ? 9.906 12.047 4.758 1 94.75 221 MET B O 1
ATOM 4892 N N . SER B 1 222 ? 10.594 10.039 3.904 1 94.31 222 SER B N 1
ATOM 4893 C CA . SER B 1 222 ? 11.93 10.203 4.465 1 94.31 222 SER B CA 1
ATOM 4894 C C . SER B 1 222 ? 12.602 11.461 3.936 1 94.31 222 SER B C 1
ATOM 4896 O O . SER B 1 222 ? 13.156 12.25 4.711 1 94.31 222 SER B O 1
ATOM 4898 N N . ALA B 1 223 ? 12.516 11.695 2.646 1 91.56 223 ALA B N 1
ATOM 4899 C CA . ALA B 1 223 ? 13.125 12.867 2.018 1 91.56 223 ALA B CA 1
ATOM 4900 C C . ALA B 1 223 ? 12.484 14.148 2.531 1 91.56 223 ALA B C 1
ATOM 4902 O O . ALA B 1 223 ? 13.188 15.117 2.834 1 91.56 223 ALA B O 1
ATOM 4903 N N . ASP B 1 224 ? 11.211 14.164 2.686 1 93 224 ASP B N 1
ATOM 4904 C CA . ASP B 1 224 ? 10.484 15.367 3.104 1 93 224 ASP B CA 1
ATOM 4905 C C . ASP B 1 224 ? 10.805 15.719 4.555 1 93 224 ASP B C 1
ATOM 4907 O O . ASP B 1 224 ? 10.953 16.891 4.895 1 93 224 ASP B O 1
ATOM 4911 N N . PHE B 1 225 ? 10.898 14.727 5.383 1 95.06 225 PHE B N 1
ATOM 4912 C CA . PHE B 1 225 ? 11.195 15.008 6.781 1 95.06 225 PHE B CA 1
ATOM 4913 C C . PHE B 1 225 ? 12.648 15.445 6.945 1 95.06 225 PHE B C 1
ATOM 4915 O O . PHE B 1 225 ? 12.961 16.266 7.812 1 95.06 225 PHE B O 1
ATOM 4922 N N . THR B 1 226 ? 13.539 14.914 6.105 1 92.56 226 THR B N 1
ATOM 4923 C CA . THR B 1 226 ? 14.906 15.43 6.09 1 92.56 226 THR B CA 1
ATOM 4924 C C . THR B 1 226 ? 14.93 16.906 5.691 1 92.56 226 THR B C 1
ATOM 4926 O O . THR B 1 226 ? 15.625 17.703 6.312 1 92.56 226 THR B O 1
ATOM 4929 N N . SER B 1 227 ? 14.102 17.219 4.672 1 91.31 227 SER B N 1
ATOM 4930 C CA . SER B 1 227 ? 14 18.594 4.215 1 91.31 227 SER B CA 1
ATOM 4931 C C . SER B 1 227 ? 13.406 19.5 5.293 1 91.31 227 SER B C 1
ATOM 4933 O O . SER B 1 227 ? 13.875 20.609 5.504 1 91.31 227 SER B O 1
ATOM 4935 N N . LEU B 1 228 ? 12.398 19.016 5.969 1 92.5 228 LEU B N 1
ATOM 4936 C CA . LEU B 1 228 ? 11.766 19.766 7.047 1 92.5 228 LEU B CA 1
ATOM 4937 C C . LEU B 1 228 ? 12.75 20 8.188 1 92.5 228 LEU B C 1
ATOM 4939 O O . LEU B 1 228 ? 12.797 21.094 8.766 1 92.5 228 LEU B O 1
ATOM 4943 N N . ALA B 1 229 ? 13.492 18.984 8.469 1 92.81 229 ALA B N 1
ATOM 4944 C CA . ALA B 1 229 ? 14.469 19.078 9.555 1 92.81 229 ALA B CA 1
ATOM 4945 C C . ALA B 1 229 ? 15.531 20.125 9.25 1 92.81 229 ALA B C 1
ATOM 4947 O O . ALA B 1 229 ? 16.047 20.781 10.164 1 92.81 229 ALA B O 1
ATOM 4948 N N . SER B 1 230 ? 15.852 20.328 8.008 1 90.06 230 SER B N 1
ATOM 4949 C CA . SER B 1 230 ? 16.906 21.266 7.617 1 90.06 230 SER B CA 1
ATOM 4950 C C . SER B 1 230 ? 16.484 22.703 7.91 1 90.06 230 SER B C 1
ATOM 4952 O O . SER B 1 230 ? 17.328 23.594 8.031 1 90.06 230 SER B O 1
ATOM 4954 N N . GLU B 1 231 ? 15.18 22.906 8.086 1 87.44 231 GLU B N 1
ATOM 4955 C CA . GLU B 1 231 ? 14.672 24.25 8.367 1 87.44 231 GLU B CA 1
ATOM 4956 C C . GLU B 1 231 ? 14.547 24.484 9.867 1 87.44 231 GLU B C 1
ATOM 4958 O O . GLU B 1 231 ? 14.258 25.609 10.305 1 87.44 231 GLU B O 1
ATOM 4963 N N . GLU B 1 232 ? 14.805 23.422 10.625 1 83.25 232 GLU B N 1
ATOM 4964 C CA . GLU B 1 232 ? 14.531 23.516 12.055 1 83.25 232 GLU B CA 1
ATOM 4965 C C . GLU B 1 232 ? 15.82 23.688 12.852 1 83.25 232 GLU B C 1
ATOM 4967 O O . GLU B 1 232 ? 16.875 23.203 12.438 1 83.25 232 GLU B O 1
ATOM 4972 N N . THR B 1 233 ? 16 24.609 13.734 1 72.75 233 THR B N 1
ATOM 4973 C CA . THR B 1 233 ? 17.156 24.734 14.625 1 72.75 233 THR B CA 1
ATOM 4974 C C . THR B 1 233 ? 16.906 24 15.945 1 72.75 233 THR B C 1
ATOM 4976 O O . THR B 1 233 ? 17.844 23.594 16.625 1 72.75 233 THR B O 1
ATOM 4979 N N . SER B 1 234 ? 15.812 23.625 16.328 1 70.88 234 SER B N 1
ATOM 4980 C CA . SER B 1 234 ? 15.328 23.219 17.641 1 70.88 234 SER B CA 1
ATOM 4981 C C . SER B 1 234 ? 15.32 21.703 17.797 1 70.88 234 SER B C 1
ATOM 4983 O O . SER B 1 234 ? 15.672 20.984 16.859 1 70.88 234 SER B O 1
ATOM 4985 N N . PRO B 1 235 ? 15.141 21.25 19.031 1 79.38 235 PRO B N 1
ATOM 4986 C CA . PRO B 1 235 ? 14.977 19.844 19.422 1 79.38 235 PRO B CA 1
ATOM 4987 C C . PRO B 1 235 ? 14.07 19.078 18.453 1 79.38 235 PRO B C 1
ATOM 4989 O O . PRO B 1 235 ? 14.234 17.859 18.297 1 79.38 235 PRO B O 1
ATOM 4992 N N . ILE B 1 236 ? 13.328 19.781 17.641 1 86.94 236 ILE B N 1
ATOM 4993 C CA . ILE B 1 236 ? 12.406 19.109 16.719 1 86.94 236 ILE B CA 1
ATOM 4994 C C . ILE B 1 236 ? 13.188 18.453 15.594 1 86.94 236 ILE B C 1
ATOM 4996 O O . ILE B 1 236 ? 12.758 17.438 15.047 1 86.94 236 ILE B O 1
ATOM 5000 N N . ARG B 1 237 ? 14.32 19.125 15.352 1 90.5 237 ARG B N 1
ATOM 5001 C CA . ARG B 1 237 ? 15.156 18.609 14.273 1 90.5 237 ARG B CA 1
ATOM 5002 C C . ARG B 1 237 ? 15.523 17.156 14.508 1 90.5 237 ARG B C 1
ATOM 5004 O O . ARG B 1 237 ? 15.477 16.328 13.586 1 90.5 237 ARG B O 1
ATOM 5011 N N . LYS B 1 238 ? 15.812 16.844 15.75 1 89.69 238 LYS B N 1
ATOM 5012 C CA . LYS B 1 238 ? 16.203 15.484 16.094 1 89.69 238 LYS B CA 1
ATOM 5013 C C . LYS B 1 238 ? 15.055 14.5 15.875 1 89.69 238 LYS B C 1
ATOM 5015 O O . LYS B 1 238 ? 15.266 13.391 15.383 1 89.69 238 LYS B O 1
ATOM 5020 N N . TYR B 1 239 ? 13.875 14.914 16.234 1 90.94 239 TYR B N 1
ATOM 5021 C CA . TYR B 1 239 ? 12.703 14.07 16.062 1 90.94 239 TYR B CA 1
ATOM 5022 C C . TYR B 1 239 ? 12.422 13.82 14.578 1 90.94 239 TYR B C 1
ATOM 5024 O O . TYR B 1 239 ? 12.148 12.688 14.172 1 90.94 239 TYR B O 1
ATOM 5032 N N . LEU B 1 240 ? 12.547 14.883 13.805 1 94.31 240 LEU B N 1
ATOM 5033 C CA . LEU B 1 240 ? 12.242 14.789 12.375 1 94.31 240 LEU B CA 1
ATOM 5034 C C . LEU B 1 240 ? 13.266 13.914 11.664 1 94.31 240 LEU B C 1
ATOM 5036 O O . LEU B 1 240 ? 12.906 13.117 10.789 1 94.31 240 LEU B O 1
ATOM 5040 N N . LEU B 1 241 ? 14.5 14.039 12.031 1 94.44 241 LEU B N 1
ATOM 5041 C CA . LEU B 1 241 ? 15.547 13.227 11.414 1 94.44 241 LEU B CA 1
ATOM 5042 C C . LEU B 1 241 ? 15.383 11.758 11.797 1 94.44 241 LEU B C 1
ATOM 5044 O O . LEU B 1 241 ? 15.633 10.867 10.977 1 94.44 241 LEU B O 1
ATOM 5048 N N . LYS B 1 242 ? 14.992 11.539 13.008 1 94.25 242 LYS B N 1
ATOM 5049 C CA . LYS B 1 242 ? 14.75 10.164 13.43 1 94.25 242 LYS B CA 1
ATOM 5050 C C . LYS B 1 242 ? 13.57 9.555 12.672 1 94.25 242 LYS B C 1
ATOM 5052 O O . LYS B 1 242 ? 13.594 8.375 12.32 1 94.25 242 LYS B O 1
ATOM 5057 N N . LEU B 1 243 ? 12.586 10.344 12.508 1 95.38 243 LEU B N 1
ATOM 5058 C CA . LEU B 1 243 ? 11.445 9.898 11.727 1 95.38 243 LEU B CA 1
ATOM 5059 C C . LEU B 1 243 ? 11.852 9.594 10.289 1 95.38 243 LEU B C 1
ATOM 5061 O O . LEU B 1 243 ? 11.391 8.617 9.695 1 95.38 243 LEU B O 1
ATOM 5065 N N . ALA B 1 244 ? 12.664 10.492 9.703 1 95.5 244 ALA B N 1
ATOM 5066 C CA . ALA B 1 244 ? 13.18 10.273 8.359 1 95.5 244 ALA B CA 1
ATOM 5067 C C . ALA B 1 244 ? 13.922 8.945 8.266 1 95.5 244 ALA B C 1
ATOM 5069 O O . ALA B 1 244 ? 13.727 8.18 7.316 1 95.5 244 ALA B O 1
ATOM 5070 N N . GLU B 1 245 ? 14.688 8.625 9.234 1 95.62 245 GLU B N 1
ATOM 5071 C CA . GLU B 1 245 ? 15.422 7.371 9.289 1 95.62 245 GLU B CA 1
ATOM 5072 C C . GLU B 1 245 ? 14.477 6.18 9.414 1 95.62 245 GLU B C 1
ATOM 5074 O O . GLU B 1 245 ? 14.695 5.137 8.789 1 95.62 245 GLU B O 1
ATOM 5079 N N . LEU B 1 246 ? 13.523 6.371 10.242 1 96.94 246 LEU B N 1
ATOM 5080 C CA . LEU B 1 246 ? 12.531 5.312 10.414 1 96.94 246 LEU B CA 1
ATOM 5081 C C . LEU B 1 246 ? 11.883 4.957 9.078 1 96.94 246 LEU B C 1
ATOM 5083 O O . LEU B 1 246 ? 11.797 3.779 8.719 1 96.94 246 LEU B O 1
ATOM 5087 N N . PHE B 1 247 ? 11.445 5.969 8.344 1 96.31 247 PHE B N 1
ATOM 5088 C CA . PHE B 1 247 ? 10.766 5.719 7.078 1 96.31 247 PHE B CA 1
ATOM 5089 C C . PHE B 1 247 ? 11.711 5.062 6.078 1 96.31 247 PHE B C 1
ATOM 5091 O O . PHE B 1 247 ? 11.297 4.211 5.289 1 96.31 247 PHE B O 1
ATOM 5098 N N . GLU B 1 248 ? 12.953 5.41 6.094 1 94.06 248 GLU B N 1
ATOM 5099 C CA . GLU B 1 248 ? 13.938 4.789 5.219 1 94.06 248 GLU B CA 1
ATOM 5100 C C . GLU B 1 248 ? 14.094 3.303 5.527 1 94.06 248 GLU B C 1
ATOM 5102 O O . GLU B 1 248 ? 14.148 2.477 4.613 1 94.06 248 GLU B O 1
ATOM 5107 N N . LYS B 1 249 ? 14.148 3.021 6.754 1 95.5 249 LYS B N 1
ATOM 5108 C CA . LYS B 1 249 ? 14.336 1.628 7.148 1 95.5 249 LYS B CA 1
ATOM 5109 C C . LYS B 1 249 ? 13.062 0.818 6.906 1 95.5 249 LYS B C 1
ATOM 5111 O O . LYS B 1 249 ? 13.125 -0.342 6.496 1 95.5 249 LYS B O 1
ATOM 5116 N N . LEU B 1 250 ? 11.914 1.478 7.133 1 96.44 250 LEU B N 1
ATOM 5117 C CA . LEU B 1 250 ? 10.648 0.8 6.895 1 96.44 250 LEU B CA 1
ATOM 5118 C C . LEU B 1 250 ? 10.461 0.503 5.41 1 96.44 250 LEU B C 1
ATOM 5120 O O . LEU B 1 250 ? 9.852 -0.508 5.047 1 96.44 250 LEU B O 1
ATOM 5124 N N . ARG B 1 251 ? 10.961 1.377 4.57 1 95.25 251 ARG B N 1
ATOM 5125 C CA . ARG B 1 251 ? 10.883 1.171 3.127 1 95.25 251 ARG B CA 1
ATOM 5126 C C . ARG B 1 251 ? 11.539 -0.142 2.725 1 95.25 251 ARG B C 1
ATOM 5128 O O . ARG B 1 251 ? 11.008 -0.89 1.905 1 95.25 251 ARG B O 1
ATOM 5135 N N . LYS B 1 252 ? 12.648 -0.468 3.271 1 92.94 252 LYS B N 1
ATOM 5136 C CA . LYS B 1 252 ? 13.359 -1.705 2.967 1 92.94 252 LYS B CA 1
ATOM 5137 C C . LYS B 1 252 ? 12.555 -2.926 3.398 1 92.94 252 LYS B C 1
ATOM 5139 O O . LYS B 1 252 ? 12.445 -3.902 2.654 1 92.94 252 LYS B O 1
ATOM 5144 N N . VAL B 1 253 ? 12 -2.771 4.566 1 94.88 253 VAL B N 1
ATOM 5145 C CA . VAL B 1 253 ? 11.195 -3.873 5.086 1 94.88 253 VAL B CA 1
ATOM 5146 C C . VAL B 1 253 ? 9.984 -4.098 4.184 1 94.88 253 VAL B C 1
ATOM 5148 O O . VAL B 1 253 ? 9.688 -5.234 3.807 1 94.88 253 VAL B O 1
ATOM 5151 N N . GLU B 1 254 ? 9.312 -3.012 3.818 1 94.88 254 GLU B N 1
ATOM 5152 C CA . GLU B 1 254 ? 8.125 -3.115 2.973 1 94.88 254 GLU B CA 1
ATOM 5153 C C . GLU B 1 254 ? 8.477 -3.682 1.6 1 94.88 254 GLU B C 1
ATOM 5155 O O . GLU B 1 254 ? 7.684 -4.426 1.011 1 94.88 254 GLU B O 1
ATOM 5160 N N . GLY B 1 255 ? 9.609 -3.32 1.084 1 92.81 255 GLY B N 1
ATOM 5161 C CA . GLY B 1 255 ? 10.086 -3.9 -0.162 1 92.81 255 GLY B CA 1
ATOM 5162 C C . GLY B 1 255 ? 10.281 -5.402 -0.085 1 92.81 255 GLY B C 1
ATOM 5163 O O . GLY B 1 255 ? 9.938 -6.129 -1.021 1 92.81 255 GLY B O 1
ATOM 5164 N N . ARG B 1 256 ? 10.766 -5.852 0.966 1 93.44 256 ARG B N 1
ATOM 5165 C CA . ARG B 1 256 ? 10.969 -7.281 1.163 1 93.44 256 ARG B CA 1
ATOM 5166 C C . ARG B 1 256 ? 9.641 -8.016 1.312 1 93.44 256 ARG B C 1
ATOM 5168 O O . ARG B 1 256 ? 9.484 -9.133 0.826 1 93.44 256 ARG B O 1
ATOM 5175 N N . VAL B 1 257 ? 8.711 -7.355 2.061 1 95.75 257 VAL B N 1
ATOM 5176 C CA . VAL B 1 257 ? 7.375 -7.926 2.17 1 95.75 257 VAL B CA 1
ATOM 5177 C C . VAL B 1 257 ? 6.805 -8.18 0.776 1 95.75 257 VAL B C 1
ATOM 5179 O O . VAL B 1 257 ? 6.34 -9.281 0.48 1 95.75 257 VAL B O 1
ATOM 5182 N N . ALA B 1 258 ? 6.91 -7.188 -0.077 1 95.5 258 ALA B N 1
ATOM 5183 C CA . ALA B 1 258 ? 6.387 -7.281 -1.438 1 95.5 258 ALA B CA 1
ATOM 5184 C C . ALA B 1 258 ? 7.102 -8.375 -2.225 1 95.5 258 ALA B C 1
ATOM 5186 O O . ALA B 1 258 ? 6.457 -9.203 -2.873 1 95.5 258 ALA B O 1
ATOM 5187 N N . SER B 1 259 ? 8.398 -8.422 -2.152 1 92.62 259 SER B N 1
ATOM 5188 C CA . SER B 1 259 ? 9.195 -9.359 -2.926 1 92.62 259 SER B CA 1
ATOM 5189 C C . SER B 1 259 ? 8.938 -10.797 -2.479 1 92.62 259 SER B C 1
ATOM 5191 O O . SER B 1 259 ? 8.836 -11.703 -3.309 1 92.62 259 SER B O 1
ATOM 5193 N N . ASP B 1 260 ? 8.805 -10.984 -1.201 1 94.81 260 ASP B N 1
ATOM 5194 C CA . ASP B 1 260 ? 8.609 -12.336 -0.685 1 94.81 260 ASP B CA 1
ATOM 5195 C C . ASP B 1 260 ? 7.195 -12.828 -0.968 1 94.81 260 ASP B C 1
ATOM 5197 O O . ASP B 1 260 ? 6.988 -14.016 -1.227 1 94.81 260 ASP B O 1
ATOM 5201 N N . GLU B 1 261 ? 6.246 -11.945 -0.869 1 96.06 261 GLU B N 1
ATOM 5202 C CA . GLU B 1 261 ? 4.895 -12.328 -1.265 1 96.06 261 GLU B CA 1
ATOM 5203 C C . GLU B 1 261 ? 4.836 -12.695 -2.744 1 96.06 261 GLU B C 1
ATOM 5205 O O . GLU B 1 261 ? 4.133 -13.633 -3.127 1 96.06 261 GLU B O 1
ATOM 5210 N N . ASP B 1 262 ? 5.523 -11.969 -3.518 1 94.94 262 ASP B N 1
ATOM 5211 C CA . ASP B 1 262 ? 5.562 -12.273 -4.945 1 94.94 262 ASP B CA 1
ATOM 5212 C C . ASP B 1 262 ? 6.188 -13.641 -5.203 1 94.94 262 ASP B C 1
ATOM 5214 O O . ASP B 1 262 ? 5.613 -14.461 -5.922 1 94.94 262 ASP B O 1
ATOM 5218 N N . LEU B 1 263 ? 7.273 -13.867 -4.566 1 94.06 263 LEU B N 1
ATOM 5219 C CA . LEU B 1 263 ? 8.047 -15.086 -4.777 1 94.06 263 LEU B CA 1
ATOM 5220 C C . LEU B 1 263 ? 7.301 -16.297 -4.254 1 94.06 263 LEU B C 1
ATOM 5222 O O . LEU B 1 263 ? 7.289 -17.359 -4.898 1 94.06 263 LEU B O 1
ATOM 5226 N N . LYS B 1 264 ? 6.66 -16.141 -3.09 1 96.25 264 LYS B N 1
ATOM 5227 C CA . LYS B 1 264 ? 6.137 -17.328 -2.408 1 96.25 264 LYS B CA 1
ATOM 5228 C C . LYS B 1 264 ? 4.656 -17.516 -2.713 1 96.25 264 LYS B C 1
ATOM 5230 O O . LYS B 1 264 ? 4.156 -18.656 -2.678 1 96.25 264 LYS B O 1
ATOM 5235 N N . LEU B 1 265 ? 3.994 -16.453 -3.016 1 97.06 265 LEU B N 1
ATOM 5236 C CA . LEU B 1 265 ? 2.557 -16.594 -3.221 1 97.06 265 LEU B CA 1
ATOM 5237 C C . LEU B 1 265 ? 2.188 -16.344 -4.68 1 97.06 265 LEU B C 1
ATOM 5239 O O . LEU B 1 265 ? 1.624 -17.219 -5.34 1 97.06 265 LEU B O 1
ATOM 5243 N N . SER B 1 266 ? 2.525 -15.203 -5.234 1 96.44 266 SER B N 1
ATOM 5244 C CA . SER B 1 266 ? 2.135 -14.867 -6.598 1 96.44 266 SER B CA 1
ATOM 5245 C C . SER B 1 266 ? 2.713 -15.859 -7.598 1 96.44 266 SER B C 1
ATOM 5247 O O . SER B 1 266 ? 2.012 -16.312 -8.5 1 96.44 266 SER B O 1
ATOM 5249 N N . GLU B 1 267 ? 3.92 -16.219 -7.41 1 94.25 267 GLU B N 1
ATOM 5250 C CA . GLU B 1 267 ? 4.562 -17.156 -8.328 1 94.25 267 GLU B CA 1
ATOM 5251 C C . GLU B 1 267 ? 3.971 -18.547 -8.195 1 94.25 267 GLU B C 1
ATOM 5253 O O . GLU B 1 267 ? 3.873 -19.281 -9.18 1 94.25 267 GLU B O 1
ATOM 5258 N N . LEU B 1 268 ? 3.645 -18.891 -6.965 1 96.44 268 LEU B N 1
ATOM 5259 C CA . LEU B 1 268 ? 2.98 -20.172 -6.746 1 96.44 268 LEU B CA 1
ATOM 5260 C C . LEU B 1 268 ? 1.659 -20.234 -7.504 1 96.44 268 LEU B C 1
ATOM 5262 O O . LEU B 1 268 ? 1.39 -21.219 -8.203 1 96.44 268 LEU B O 1
ATOM 5266 N N . LEU B 1 269 ? 0.863 -19.219 -7.348 1 97.38 269 LEU B N 1
ATOM 5267 C CA . LEU B 1 269 ? -0.424 -19.156 -8.031 1 97.38 269 LEU B CA 1
ATOM 5268 C C . LEU B 1 269 ? -0.236 -19.156 -9.547 1 97.38 269 LEU B C 1
ATOM 5270 O O . LEU B 1 269 ? -0.949 -19.859 -10.258 1 97.38 269 LEU B O 1
ATOM 5274 N N . ARG B 1 270 ? 0.742 -18.438 -10 1 96.38 270 ARG B N 1
ATOM 5275 C CA . ARG B 1 270 ? 1.025 -18.359 -11.43 1 96.38 270 ARG B CA 1
ATOM 5276 C C . ARG B 1 270 ? 1.461 -19.719 -11.977 1 96.38 270 ARG B C 1
ATOM 5278 O O . ARG B 1 270 ? 1.021 -20.141 -13.047 1 96.38 270 ARG B O 1
ATOM 5285 N N . TYR B 1 271 ? 2.27 -20.344 -11.242 1 96.5 271 TYR B N 1
ATOM 5286 C CA . TYR B 1 271 ? 2.74 -21.656 -11.672 1 96.5 271 TYR B CA 1
ATOM 5287 C C . TYR B 1 271 ? 1.575 -22.625 -11.836 1 96.5 271 TYR B C 1
ATOM 5289 O O . TYR B 1 271 ? 1.482 -23.312 -12.852 1 96.5 271 TYR B O 1
ATOM 5297 N N . TYR B 1 272 ? 0.77 -22.688 -10.914 1 96.19 272 TYR B N 1
ATOM 5298 C CA . TYR B 1 272 ? -0.287 -23.703 -10.969 1 96.19 272 TYR B CA 1
ATOM 5299 C C . TYR B 1 272 ? -1.39 -23.281 -11.93 1 96.19 272 TYR B C 1
ATOM 5301 O O . TYR B 1 272 ? -2.098 -24.125 -12.484 1 96.19 272 TYR B O 1
ATOM 5309 N N . MET B 1 273 ? -1.519 -21.984 -12.133 1 97.12 273 MET B N 1
ATOM 5310 C CA . MET B 1 273 ? -2.365 -21.547 -13.242 1 97.12 273 MET B CA 1
ATOM 5311 C C . MET B 1 273 ? -1.896 -22.156 -14.555 1 97.12 273 MET B C 1
ATOM 5313 O O . MET B 1 273 ? -2.697 -22.719 -15.305 1 97.12 273 MET B O 1
ATOM 5317 N N . LEU B 1 274 ? -0.594 -22.141 -14.773 1 97.12 274 LEU B N 1
ATOM 5318 C CA . LEU B 1 274 ? -0.001 -22.672 -16 1 97.12 274 LEU B CA 1
ATOM 5319 C C . LEU B 1 274 ? -0.011 -24.203 -15.992 1 97.12 274 LEU B C 1
ATOM 5321 O O . LEU B 1 274 ? -0.217 -24.828 -17.031 1 97.12 274 LEU B O 1
ATOM 5325 N N . ASP B 1 275 ? 0.187 -24.766 -14.859 1 97.12 275 ASP B N 1
ATOM 5326 C CA . ASP B 1 275 ? 0.188 -26.219 -14.734 1 97.12 275 ASP B CA 1
ATOM 5327 C C . ASP B 1 275 ? -1.203 -26.781 -14.992 1 97.12 275 ASP B C 1
ATOM 5329 O O . ASP B 1 275 ? -1.335 -27.891 -15.523 1 97.12 275 ASP B O 1
ATOM 5333 N N . ILE B 1 276 ? -2.176 -26.031 -14.578 1 97.12 276 ILE B N 1
ATOM 5334 C CA . ILE B 1 276 ? -3.549 -26.438 -14.859 1 97.12 276 ILE B CA 1
ATOM 5335 C C . ILE B 1 276 ? -3.799 -26.422 -16.375 1 97.12 276 ILE B C 1
ATOM 5337 O O . ILE B 1 276 ? -4.457 -27.312 -16.906 1 97.12 276 ILE B O 1
ATOM 5341 N N . GLU B 1 277 ? -3.271 -25.438 -17.031 1 95.88 277 GLU B N 1
ATOM 5342 C CA . GLU B 1 277 ? -3.375 -25.406 -18.484 1 95.88 277 GLU B CA 1
ATOM 5343 C C . GLU B 1 277 ? -2.711 -26.625 -19.125 1 95.88 277 GLU B C 1
ATOM 5345 O O . GLU B 1 277 ? -3.229 -27.188 -20.094 1 95.88 277 GLU B O 1
ATOM 5350 N N . ALA B 1 278 ? -1.61 -26.984 -18.594 1 96.94 278 ALA B N 1
ATOM 5351 C CA . ALA B 1 278 ? -0.931 -28.188 -19.078 1 96.94 278 ALA B CA 1
ATOM 5352 C C . ALA B 1 278 ? -1.793 -29.422 -18.844 1 96.94 278 ALA B C 1
ATOM 5354 O O . ALA B 1 278 ? -1.826 -30.328 -19.688 1 96.94 278 ALA B O 1
ATOM 5355 N N . ALA B 1 279 ? -2.463 -29.469 -17.75 1 97.19 279 ALA B N 1
ATOM 5356 C CA . ALA B 1 279 ? -3.365 -30.578 -17.453 1 97.19 279 ALA B CA 1
ATOM 5357 C C . ALA B 1 279 ? -4.547 -30.594 -18.422 1 97.19 279 ALA B C 1
ATOM 5359 O O . ALA B 1 279 ? -4.984 -31.656 -18.859 1 97.19 279 ALA B O 1
ATOM 5360 N N . LYS B 1 280 ? -5.051 -29.438 -18.719 1 94.62 280 LYS B N 1
ATOM 5361 C CA . LYS B 1 280 ? -6.125 -29.359 -19.703 1 94.62 280 LYS B CA 1
ATOM 5362 C C . LYS B 1 280 ? -5.656 -29.844 -21.062 1 94.62 280 LYS B C 1
ATOM 5364 O O . LYS B 1 280 ? -6.418 -30.469 -21.797 1 94.62 280 LYS B O 1
ATOM 5369 N N . ASP B 1 281 ? -4.449 -29.516 -21.406 1 93.94 281 ASP B N 1
ATOM 5370 C CA . ASP B 1 281 ? -3.873 -29.984 -22.656 1 93.94 281 ASP B CA 1
ATOM 5371 C C . ASP B 1 281 ? -3.816 -31.516 -22.703 1 93.94 281 ASP B C 1
ATOM 5373 O O . ASP B 1 281 ? -4.031 -32.125 -23.75 1 93.94 281 ASP B O 1
ATOM 5377 N N . LEU B 1 282 ? -3.477 -32.094 -21.562 1 96.19 282 LEU B N 1
ATOM 5378 C CA . LEU B 1 282 ? -3.488 -33.562 -21.453 1 96.19 282 LEU B CA 1
ATOM 5379 C C . LEU B 1 282 ? -4.875 -34.125 -21.766 1 96.19 282 LEU B C 1
ATOM 5381 O O . LEU B 1 282 ? -5.004 -35.094 -22.531 1 96.19 282 LEU B O 1
ATOM 5385 N N . LEU B 1 283 ? -5.91 -33.5 -21.203 1 94.12 283 LEU B N 1
ATOM 5386 C CA . LEU B 1 283 ? -7.273 -33.969 -21.438 1 94.12 283 LEU B CA 1
ATOM 5387 C C . LEU B 1 283 ? -7.641 -33.812 -22.922 1 94.12 283 LEU B C 1
ATOM 5389 O O . LEU B 1 283 ? -8.352 -34.656 -23.469 1 94.12 283 LEU B O 1
ATOM 5393 N N . TYR B 1 284 ? -7.18 -32.75 -23.5 1 91.19 284 TYR B N 1
ATOM 5394 C CA . TYR B 1 284 ? -7.41 -32.531 -24.922 1 91.19 284 TYR B CA 1
ATOM 5395 C C . TYR B 1 284 ? -6.781 -33.656 -25.75 1 91.19 284 TYR B C 1
ATOM 5397 O O . TYR B 1 284 ? -7.414 -34.188 -26.656 1 91.19 284 TYR B O 1
ATOM 5405 N N . ARG B 1 285 ? -5.566 -34.031 -25.453 1 93.25 285 ARG B N 1
ATOM 5406 C CA . ARG B 1 285 ? -4.883 -35.094 -26.172 1 93.25 285 ARG B CA 1
ATOM 5407 C C . ARG B 1 285 ? -5.602 -36.438 -25.984 1 93.25 285 ARG B C 1
ATOM 5409 O O . ARG B 1 285 ? -5.676 -37.25 -26.922 1 93.25 285 ARG B O 1
ATOM 5416 N N . ARG B 1 286 ? -6.102 -36.625 -24.812 1 94.44 286 ARG B N 1
ATOM 5417 C CA . ARG B 1 286 ? -6.863 -37.875 -24.578 1 94.44 286 ARG B CA 1
ATOM 5418 C C . ARG B 1 286 ? -8.133 -37.875 -25.422 1 94.44 286 ARG B C 1
ATOM 5420 O O . ARG B 1 286 ? -8.492 -38.938 -25.984 1 94.44 286 ARG B O 1
ATOM 5427 N N . THR B 1 287 ? -8.789 -36.781 -25.453 1 91.69 287 THR B N 1
ATOM 5428 C CA . THR B 1 287 ? -10.016 -36.688 -26.25 1 91.69 287 THR B CA 1
ATOM 5429 C C . THR B 1 287 ? -9.719 -36.938 -27.719 1 91.69 287 THR B C 1
ATOM 5431 O O . THR B 1 287 ? -10.5 -37.594 -28.422 1 91.69 287 THR B O 1
ATOM 5434 N N . ARG B 1 288 ? -8.648 -36.438 -28.188 1 90.69 288 ARG B N 1
ATOM 5435 C CA . ARG B 1 288 ? -8.242 -36.688 -29.578 1 90.69 288 ARG B CA 1
ATOM 5436 C C . ARG B 1 288 ? -8.016 -38.156 -29.828 1 90.69 288 ARG B C 1
ATOM 5438 O O . ARG B 1 288 ? -8.398 -38.688 -30.875 1 90.69 288 ARG B O 1
ATOM 5445 N N . ALA B 1 289 ? -7.375 -38.812 -28.906 1 92.75 289 ALA B N 1
ATOM 5446 C CA . ALA B 1 289 ? -7.156 -40.25 -29.031 1 92.75 289 ALA B CA 1
ATOM 5447 C C . ALA B 1 289 ? -8.484 -41 -29.047 1 92.75 289 ALA B C 1
ATOM 5449 O O . ALA B 1 289 ? -8.625 -42 -29.766 1 92.75 289 ALA B O 1
ATOM 5450 N N . LEU B 1 290 ? -9.398 -40.531 -28.266 1 92.38 290 LEU B N 1
ATOM 5451 C CA . LEU B 1 290 ? -10.734 -41.156 -28.266 1 92.38 290 LEU B CA 1
ATOM 5452 C C . LEU B 1 290 ? -11.398 -41 -29.625 1 92.38 290 LEU B C 1
ATOM 5454 O O . LEU B 1 290 ? -11.969 -41.969 -30.141 1 92.38 290 LEU B O 1
ATOM 5458 N N . VAL B 1 291 ? -11.344 -39.844 -30.188 1 90.62 291 VAL B N 1
ATOM 5459 C CA . VAL B 1 291 ? -11.945 -39.594 -31.484 1 90.62 291 VAL B CA 1
ATOM 5460 C C . VAL B 1 291 ? -11.273 -40.438 -32.562 1 90.62 291 VAL B C 1
ATOM 5462 O O . VAL B 1 291 ? -11.938 -40.969 -33.438 1 90.62 291 VAL B O 1
ATOM 5465 N N . ASP B 1 292 ? -9.977 -40.562 -32.469 1 92.31 292 ASP B N 1
ATOM 5466 C CA . ASP B 1 292 ? -9.242 -41.438 -33.406 1 92.31 292 ASP B CA 1
ATOM 5467 C C . ASP B 1 292 ? -9.719 -42.875 -33.312 1 92.31 292 ASP B C 1
ATOM 5469 O O . ASP B 1 292 ? -9.875 -43.531 -34.344 1 92.31 292 ASP B O 1
ATOM 5473 N N . PHE B 1 293 ? -9.945 -43.344 -32.062 1 94.19 293 PHE B N 1
ATOM 5474 C CA . PHE B 1 293 ? -10.445 -44.688 -31.859 1 94.19 293 PHE B CA 1
ATOM 5475 C C . PHE B 1 293 ? -11.844 -44.844 -32.438 1 94.19 293 PHE B C 1
ATOM 5477 O O . PHE B 1 293 ? -12.125 -45.844 -33.125 1 94.19 293 PHE 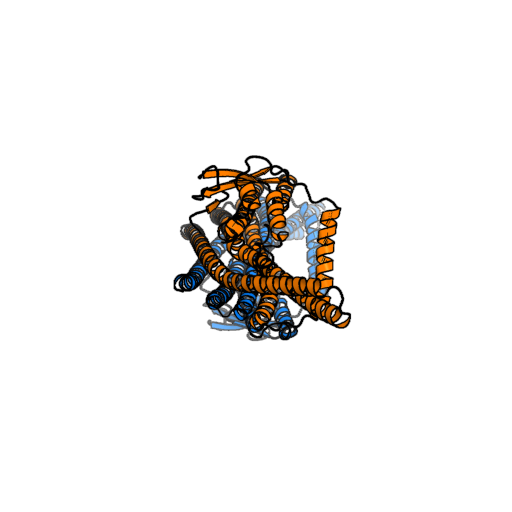B O 1
ATOM 5484 N N . GLU B 1 294 ? -12.664 -43.812 -32.25 1 92.5 294 GLU B N 1
ATOM 5485 C CA . GLU B 1 294 ? -14.023 -43.844 -32.781 1 92.5 294 GLU B CA 1
ATOM 5486 C C . GLU B 1 294 ? -14.023 -43.844 -34.312 1 92.5 294 GLU B C 1
ATOM 5488 O O . GLU B 1 294 ? -14.805 -44.562 -34.938 1 92.5 294 GLU B O 1
ATOM 5493 N N . ASN B 1 295 ? -13.195 -43.062 -34.844 1 93.44 295 ASN B N 1
ATOM 5494 C CA . ASN B 1 295 ? -13.062 -43.031 -36.281 1 93.44 295 ASN B CA 1
ATOM 5495 C C . ASN B 1 295 ? -12.562 -44.375 -36.844 1 93.44 295 ASN B C 1
ATOM 5497 O O . ASN B 1 295 ? -13.016 -44.812 -37.906 1 93.44 295 ASN B O 1
ATOM 5501 N N . ALA B 1 296 ? -11.602 -44.938 -36.125 1 96.44 296 ALA B N 1
ATOM 5502 C CA . ALA B 1 296 ? -11.086 -46.25 -36.531 1 96.44 296 ALA B CA 1
ATOM 5503 C C . ALA B 1 296 ? -12.172 -47.312 -36.469 1 96.44 296 ALA B C 1
ATOM 5505 O O . ALA B 1 296 ? -12.211 -48.219 -37.281 1 96.44 296 ALA B O 1
ATOM 5506 N N . ASN B 1 297 ? -13.047 -47.156 -35.469 1 94.88 297 ASN B N 1
ATOM 5507 C CA . ASN B 1 297 ? -14.195 -48.031 -35.344 1 94.88 297 ASN B CA 1
ATOM 5508 C C . ASN B 1 297 ? -15.141 -47.906 -36.531 1 94.88 297 ASN B C 1
ATOM 5510 O O . ASN B 1 297 ? -15.594 -48.938 -37.094 1 94.88 297 ASN B O 1
ATOM 5514 N N . LYS B 1 298 ? -15.422 -46.781 -36.938 1 95.75 298 LYS B N 1
ATOM 5515 C CA . LYS B 1 298 ? -16.297 -46.531 -38.094 1 95.75 298 LYS B CA 1
ATOM 5516 C C . LYS B 1 298 ? -15.664 -47.062 -39.375 1 95.75 298 LYS B C 1
ATOM 5518 O O . LYS B 1 298 ? -16.359 -47.594 -40.25 1 95.75 298 LYS B O 1
ATOM 5523 N N . ALA B 1 299 ? -14.398 -46.875 -39.5 1 96.81 299 ALA B N 1
ATOM 5524 C CA . ALA B 1 299 ? -13.68 -47.344 -40.688 1 96.81 299 ALA B CA 1
ATOM 5525 C C . ALA B 1 299 ? -13.703 -48.844 -40.781 1 96.81 299 ALA B C 1
ATOM 5527 O O . ALA B 1 299 ? -13.781 -49.406 -41.875 1 96.81 299 ALA B O 1
ATOM 5528 N N . LEU B 1 300 ? -13.562 -49.5 -39.656 1 97.44 300 LEU B N 1
ATOM 5529 C CA . LEU B 1 300 ? -13.617 -50.969 -39.625 1 97.44 300 LEU B CA 1
ATOM 5530 C C . LEU B 1 300 ? -14.992 -51.469 -40.062 1 97.44 300 LEU B C 1
ATOM 5532 O O . LEU B 1 300 ? -15.094 -52.406 -40.812 1 97.44 300 LEU B O 1
ATOM 5536 N N . ASP B 1 301 ? -16.016 -50.812 -39.594 1 96.88 301 ASP B N 1
ATOM 5537 C CA . ASP B 1 301 ? -17.375 -51.188 -40 1 96.88 301 ASP B CA 1
ATOM 5538 C C . ASP B 1 301 ? -17.578 -51.031 -41.5 1 96.88 301 ASP B C 1
ATOM 5540 O O . ASP B 1 301 ? -18.188 -51.906 -42.125 1 96.88 301 ASP B O 1
ATOM 5544 N N . LYS B 1 302 ? -17.109 -49.969 -42 1 96.69 302 LYS B N 1
ATOM 5545 C CA . LYS B 1 302 ? -17.219 -49.719 -43.438 1 96.69 302 LYS B CA 1
ATOM 5546 C C . LYS B 1 302 ? -16.438 -50.781 -44.25 1 96.69 302 LYS B C 1
ATOM 5548 O O . LYS B 1 302 ? -16.875 -51.188 -45.312 1 96.69 302 LYS B O 1
ATOM 5553 N N . ALA B 1 303 ? -15.273 -51.094 -43.781 1 97 303 ALA B N 1
ATOM 5554 C CA . ALA B 1 303 ? -14.445 -52.125 -44.438 1 97 303 ALA B CA 1
ATOM 5555 C C . ALA B 1 303 ? -15.133 -53.469 -44.438 1 97 303 ALA B C 1
ATOM 5557 O O . ALA B 1 303 ? -15.062 -54.219 -45.438 1 97 303 ALA B O 1
ATOM 5558 N N . ARG B 1 304 ? -15.75 -53.812 -43.312 1 96.69 304 ARG B N 1
ATOM 5559 C CA . ARG B 1 304 ? -16.469 -55.062 -43.188 1 96.69 304 ARG B CA 1
ATOM 5560 C C . ARG B 1 304 ? -17.656 -55.094 -44.156 1 96.69 304 ARG B C 1
ATOM 5562 O O . ARG B 1 304 ? -17.938 -56.125 -44.75 1 96.69 304 ARG B O 1
ATOM 5569 N N . LEU B 1 305 ? -18.328 -53.969 -44.344 1 96.12 305 LEU B N 1
ATOM 5570 C CA . LEU B 1 305 ? -19.469 -53.875 -45.219 1 96.12 305 LEU B CA 1
ATOM 5571 C C . LEU B 1 305 ? -19.031 -54.031 -46.688 1 96.12 305 LEU B C 1
ATOM 5573 O O . LEU B 1 305 ? -19.75 -54.656 -47.469 1 96.12 305 LEU B O 1
ATOM 5577 N N . LYS B 1 306 ? -17.953 -53.531 -47.062 1 95.56 306 LYS B N 1
ATOM 5578 C CA . LYS B 1 306 ? -17.469 -53.562 -48.438 1 95.56 306 LYS B CA 1
ATOM 5579 C C . LYS B 1 306 ? -16.656 -54.844 -48.688 1 95.56 306 LYS B C 1
ATOM 5581 O O . LYS B 1 306 ? -16.422 -55.188 -49.844 1 95.56 306 LYS B O 1
ATOM 5586 N N . GLY B 1 307 ? -16.266 -55.531 -47.688 1 93.06 307 GLY B N 1
ATOM 5587 C CA . GLY B 1 307 ? -15.445 -56.719 -47.812 1 93.06 307 GLY B CA 1
ATOM 5588 C C . GLY B 1 307 ? -14.039 -56.438 -48.281 1 93.06 307 GLY B C 1
ATOM 5589 O O . GLY B 1 307 ? -13.406 -57.344 -48.875 1 93.06 307 GLY B O 1
ATOM 5590 N N . LYS B 1 308 ? -13.484 -55.156 -48.125 1 94 308 LYS B N 1
ATOM 5591 C CA . LYS B 1 308 ? -12.172 -54.719 -48.625 1 94 308 LYS B CA 1
ATOM 5592 C C . LYS B 1 308 ? -11.344 -54.125 -47.5 1 94 308 LYS B C 1
ATOM 5594 O O . LYS B 1 308 ? -11.859 -53.344 -46.688 1 94 308 LYS B O 1
ATOM 5599 N N . ASP B 1 309 ? -10.086 -54.594 -47.375 1 94.5 309 ASP B N 1
ATOM 5600 C CA . ASP B 1 309 ? -9.094 -54.031 -46.469 1 94.5 309 ASP B CA 1
ATOM 5601 C C . ASP B 1 309 ? -9.508 -54.219 -45 1 94.5 309 ASP B C 1
ATOM 5603 O O . ASP B 1 309 ? -9.305 -53.344 -44.156 1 94.5 309 ASP B O 1
ATOM 5607 N N . VAL B 1 310 ? -10.234 -55.312 -44.625 1 96.25 310 VAL B N 1
ATOM 5608 C CA . VAL B 1 310 ? -10.789 -55.562 -43.312 1 96.25 310 VAL B CA 1
ATOM 5609 C C . VAL B 1 310 ? -9.656 -55.812 -42.312 1 96.25 310 VAL B C 1
ATOM 5611 O O . VAL B 1 310 ? -9.688 -55.312 -41.188 1 96.25 310 VAL B O 1
ATOM 5614 N N . LYS B 1 311 ? -8.648 -56.5 -42.719 1 96.25 311 LYS B N 1
ATOM 5615 C CA . LYS B 1 311 ? -7.543 -56.844 -41.812 1 96.25 311 LYS B CA 1
ATOM 5616 C C . LYS B 1 311 ? -6.789 -55.562 -41.406 1 96.25 311 LYS B C 1
ATOM 5618 O O . LYS B 1 311 ? -6.449 -55.406 -40.25 1 96.25 311 LYS B O 1
ATOM 5623 N N . GLN B 1 312 ? -6.598 -54.781 -42.406 1 96.62 312 GLN B N 1
ATOM 5624 C CA . GLN B 1 312 ? -5.898 -53.531 -42.125 1 96.62 312 GLN B CA 1
ATOM 5625 C C . GLN B 1 312 ? -6.719 -52.656 -41.188 1 96.62 312 GLN B C 1
ATOM 5627 O O . GLN B 1 312 ? -6.172 -52.031 -40.281 1 96.62 312 GLN B O 1
ATOM 5632 N N . ALA B 1 313 ? -7.98 -52.5 -41.375 1 96.94 313 ALA B N 1
ATOM 5633 C CA . ALA B 1 313 ? -8.867 -51.688 -40.531 1 96.94 313 ALA B CA 1
ATOM 5634 C C . ALA B 1 313 ? -8.922 -52.25 -39.094 1 96.94 313 ALA B C 1
ATOM 5636 O O . ALA B 1 313 ? -9.039 -51.469 -38.156 1 96.94 313 ALA B O 1
ATOM 5637 N N . GLU B 1 314 ? -8.875 -53.531 -39 1 97.19 314 GLU B N 1
ATOM 5638 C CA . GLU B 1 314 ? -8.875 -54.156 -37.656 1 97.19 314 GLU B CA 1
ATOM 5639 C C . GLU B 1 314 ? -7.613 -53.812 -36.875 1 97.19 314 GLU B C 1
ATOM 5641 O O . GLU B 1 314 ? -7.676 -53.531 -35.688 1 97.19 314 GLU B O 1
ATOM 5646 N N . VAL B 1 315 ? -6.496 -53.844 -37.562 1 97.31 315 VAL B N 1
ATOM 5647 C CA . VAL B 1 315 ? -5.227 -53.531 -36.938 1 97.31 315 VAL B CA 1
ATOM 5648 C C . VAL B 1 315 ? -5.246 -52.062 -36.469 1 97.31 315 VAL B C 1
ATOM 5650 O O . VAL B 1 315 ? -4.812 -51.75 -35.375 1 97.31 315 VAL B O 1
ATOM 5653 N N . ASN B 1 316 ? -5.758 -51.25 -37.344 1 97 316 ASN B N 1
ATOM 5654 C CA . ASN B 1 316 ? -5.824 -49.812 -37 1 97 316 ASN B CA 1
ATOM 5655 C C . ASN B 1 316 ? -6.738 -49.562 -35.812 1 97 316 ASN B C 1
ATOM 5657 O O . ASN B 1 316 ? -6.445 -48.719 -34.969 1 97 316 ASN B O 1
ATOM 5661 N N . GLN B 1 317 ? -7.863 -50.094 -35.781 1 97.56 317 GLN B N 1
ATOM 5662 C CA . GLN B 1 317 ? -8.797 -49.969 -34.688 1 97.56 317 GLN B CA 1
ATOM 5663 C C . GLN B 1 317 ? -8.18 -50.438 -33.375 1 97.56 317 GLN B C 1
ATOM 5665 O O . GLN B 1 317 ? -8.328 -49.812 -32.312 1 97.56 317 GLN B O 1
ATOM 5670 N N . GLN B 1 318 ? -7.465 -51.562 -33.469 1 97.56 318 GLN B N 1
ATOM 5671 C CA . GLN B 1 318 ? -6.828 -52.125 -32.281 1 97.56 318 GLN B CA 1
ATOM 5672 C C . GLN B 1 318 ? -5.711 -51.219 -31.766 1 97.56 318 GLN B C 1
ATOM 5674 O O . GLN B 1 318 ? -5.551 -51.031 -30.562 1 97.56 318 GLN B O 1
ATOM 5679 N N . GLU B 1 319 ? -5.012 -50.719 -32.719 1 96.94 319 GLU B N 1
ATOM 5680 C CA . GLU B 1 319 ? -3.928 -49.812 -32.344 1 96.94 319 GLU B CA 1
ATOM 5681 C C . GLU B 1 319 ? -4.473 -48.531 -31.719 1 96.94 319 GLU B C 1
ATOM 5683 O O . GLU B 1 319 ? -3.912 -48.031 -30.75 1 96.94 319 GLU B O 1
ATOM 5688 N N . SER B 1 320 ? -5.516 -48 -32.281 1 96.62 320 SER B N 1
ATOM 5689 C CA . SER B 1 320 ? -6.129 -46.781 -31.766 1 96.62 320 SER B CA 1
ATOM 5690 C C . SER B 1 320 ? -6.719 -47.031 -30.375 1 96.62 320 SER B C 1
ATOM 5692 O O . SER B 1 320 ? -6.641 -46.156 -29.516 1 96.62 320 SER B O 1
ATOM 5694 N N . LEU B 1 321 ? -7.305 -48.156 -30.188 1 96.5 321 LEU B N 1
ATOM 5695 C CA . LEU B 1 321 ? -7.863 -48.5 -28.875 1 96.5 321 LEU B CA 1
ATOM 5696 C C . LEU B 1 321 ? -6.766 -48.594 -27.828 1 96.5 321 LEU B C 1
ATOM 5698 O O . LEU B 1 321 ? -6.91 -48.094 -26.719 1 96.5 321 LEU B O 1
ATOM 5702 N N . GLN B 1 322 ? -5.707 -49.281 -28.234 1 96.56 322 GLN B N 1
ATOM 5703 C CA . GLN B 1 322 ? -4.594 -49.469 -27.297 1 96.56 322 GLN B CA 1
ATOM 5704 C C . GLN B 1 322 ? -3.98 -48.125 -26.922 1 96.56 322 GLN B C 1
ATOM 5706 O O . GLN B 1 322 ? -3.635 -47.906 -25.75 1 96.56 322 GLN B O 1
ATOM 5711 N N . LYS B 1 323 ? -3.855 -47.312 -27.859 1 96.06 323 LYS B N 1
ATOM 5712 C CA . LYS B 1 323 ? -3.316 -45.969 -27.609 1 96.06 323 LYS B CA 1
ATOM 5713 C C . LYS B 1 323 ? -4.211 -45.188 -26.641 1 96.06 323 LYS B C 1
ATOM 5715 O O . LYS B 1 323 ? -3.721 -44.562 -25.703 1 96.06 323 LYS B O 1
ATOM 5720 N N . PHE B 1 324 ? -5.496 -45.219 -26.844 1 96 324 PHE B N 1
ATOM 5721 C CA . PHE B 1 324 ? -6.461 -44.5 -26.016 1 96 324 PHE B CA 1
ATOM 5722 C C . PHE B 1 324 ? -6.445 -45.031 -24.594 1 96 324 PHE B C 1
ATOM 5724 O O . PHE B 1 324 ? -6.449 -44.25 -23.641 1 96 324 PHE B O 1
ATOM 5731 N N . GLU B 1 325 ? -6.387 -46.281 -24.516 1 96.56 325 GLU B N 1
ATOM 5732 C CA . GLU B 1 325 ? -6.41 -46.906 -23.188 1 96.56 325 GLU B CA 1
ATOM 5733 C C . GLU B 1 325 ? -5.137 -46.594 -22.406 1 96.56 325 GLU B C 1
ATOM 5735 O O . GLU B 1 325 ? -5.191 -46.25 -21.219 1 96.56 325 GLU B O 1
ATOM 5740 N N . LYS B 1 326 ? -4.039 -46.719 -23.109 1 96.56 326 LYS B N 1
ATOM 5741 C CA . LYS B 1 326 ? -2.764 -46.406 -22.484 1 96.56 326 LYS B CA 1
ATOM 5742 C C . LYS B 1 326 ? -2.703 -44.938 -22.047 1 96.56 326 LYS B C 1
ATOM 5744 O O . LYS B 1 326 ? -2.244 -44.625 -20.953 1 96.56 326 LYS B O 1
ATOM 5749 N N . LEU B 1 327 ? -3.125 -44.094 -22.891 1 96.75 327 LEU B N 1
ATOM 5750 C CA . LEU B 1 327 ? -3.158 -42.688 -22.609 1 96.75 327 LEU B CA 1
ATOM 5751 C C . LEU B 1 327 ? -4.074 -42.375 -21.422 1 96.75 327 LEU B C 1
ATOM 5753 O O . LEU B 1 327 ? -3.727 -41.594 -20.547 1 96.75 327 LEU B O 1
ATOM 5757 N N . SER B 1 328 ? -5.168 -42.969 -21.391 1 96.94 328 SER B N 1
ATOM 5758 C CA . SER B 1 328 ? -6.137 -42.75 -20.312 1 96.94 328 SER B CA 1
ATOM 5759 C C . SER B 1 328 ? -5.582 -43.219 -18.969 1 96.94 328 SER B C 1
ATOM 5761 O O . SER B 1 328 ? -5.785 -42.531 -17.953 1 96.94 328 SER B O 1
ATOM 5763 N N . GLU B 1 329 ? -4.898 -44.312 -19.047 1 97.44 329 GLU B N 1
ATOM 5764 C CA . GLU B 1 329 ? -4.305 -44.812 -17.812 1 97.44 329 GLU B CA 1
ATOM 5765 C C . GLU B 1 329 ? -3.23 -43.844 -17.297 1 97.44 329 GLU B C 1
ATOM 5767 O O . GLU B 1 329 ? -3.209 -43.531 -16.109 1 97.44 329 GLU B O 1
ATOM 5772 N N . SER B 1 330 ? -2.393 -43.438 -18.109 1 97.56 330 SER B N 1
ATOM 5773 C CA . SER B 1 330 ? -1.347 -42.469 -17.75 1 97.56 330 SER B CA 1
ATOM 5774 C C . SER B 1 330 ? -1.941 -41.156 -17.297 1 97.56 330 SER B C 1
ATOM 5776 O O . SER B 1 330 ? -1.481 -40.562 -16.312 1 97.56 330 SER B O 1
ATOM 5778 N N . ALA B 1 331 ? -2.906 -40.688 -17.984 1 98.06 331 ALA B N 1
ATOM 5779 C CA . ALA B 1 331 ? -3.557 -39.438 -17.656 1 98.06 331 ALA B CA 1
ATOM 5780 C C . ALA B 1 331 ? -4.156 -39.469 -16.25 1 98.06 331 ALA B C 1
ATOM 5782 O O . ALA B 1 331 ? -4.074 -38.469 -15.516 1 98.06 331 ALA B O 1
ATOM 5783 N N . LYS B 1 332 ? -4.77 -40.562 -15.977 1 97.62 332 LYS B N 1
ATOM 5784 C CA . LYS B 1 332 ? -5.371 -40.688 -14.656 1 97.62 332 LYS B CA 1
ATOM 5785 C C . LYS B 1 332 ? -4.312 -40.562 -13.562 1 97.62 332 LYS B C 1
ATOM 5787 O O . LYS B 1 332 ? -4.512 -39.875 -12.57 1 97.62 332 LYS B O 1
ATOM 5792 N N . GLN B 1 333 ? -3.217 -41.219 -13.781 1 97.44 333 GLN B N 1
ATOM 5793 C CA . GLN B 1 333 ? -2.129 -41.188 -12.812 1 97.44 333 GLN B CA 1
ATOM 5794 C C . GLN B 1 333 ? -1.546 -39.781 -12.695 1 97.44 333 GLN B C 1
ATOM 5796 O O . GLN B 1 333 ? -1.238 -39.312 -11.594 1 97.44 333 GLN B O 1
ATOM 5801 N N . GLU B 1 334 ? -1.438 -39.094 -13.75 1 98.06 334 GLU B N 1
ATOM 5802 C CA . GLU B 1 334 ? -0.89 -37.75 -13.789 1 98.06 334 GLU B CA 1
ATOM 5803 C C . GLU B 1 334 ? -1.796 -36.75 -13.055 1 98.06 334 GLU B C 1
ATOM 5805 O O . GLU B 1 334 ? -1.314 -35.875 -12.336 1 98.06 334 GLU B O 1
ATOM 5810 N N . LEU B 1 335 ? -3.059 -36.938 -13.273 1 97.19 335 LEU B N 1
ATOM 5811 C CA . LEU B 1 335 ? -4.012 -36 -12.664 1 97.19 335 LEU B CA 1
ATOM 5812 C C . LEU B 1 335 ? -4.074 -36.188 -11.156 1 97.19 335 LEU B C 1
ATOM 5814 O O . LEU B 1 335 ? -4.219 -35.219 -10.406 1 97.19 335 LEU B O 1
ATOM 5818 N N . ILE B 1 336 ? -3.904 -37.438 -10.766 1 95.5 336 ILE B N 1
ATOM 5819 C CA . ILE B 1 336 ? -3.859 -37.719 -9.344 1 95.5 336 ILE B CA 1
ATOM 5820 C C . ILE B 1 336 ? -2.586 -37.125 -8.734 1 95.5 336 ILE B C 1
ATOM 5822 O O . ILE B 1 336 ? -2.631 -36.5 -7.68 1 95.5 336 ILE B O 1
ATOM 5826 N N . SER B 1 337 ? -1.474 -37.312 -9.422 1 95.06 337 SER B N 1
ATOM 5827 C CA . SER B 1 337 ? -0.194 -36.781 -8.961 1 95.06 337 SER B CA 1
ATOM 5828 C C . SER B 1 337 ? -0.211 -35.25 -8.938 1 95.06 337 SER B C 1
ATOM 5830 O O . SER B 1 337 ? 0.427 -34.656 -8.078 1 95.06 337 SER B O 1
ATOM 5832 N N . PHE B 1 338 ? -0.885 -34.688 -9.883 1 95.06 338 PHE B N 1
ATOM 5833 C CA . PHE B 1 338 ? -1.031 -33.25 -9.961 1 95.06 338 PHE B CA 1
ATOM 5834 C C . PHE B 1 338 ? -1.638 -32.688 -8.672 1 95.06 338 PHE B C 1
ATOM 5836 O O . PHE B 1 338 ? -1.143 -31.719 -8.117 1 95.06 338 PHE B O 1
ATOM 5843 N N . LYS B 1 339 ? -2.641 -33.281 -8.203 1 91.62 339 LYS B N 1
ATOM 5844 C CA . LYS B 1 339 ? -3.324 -32.812 -6.996 1 91.62 339 LYS B CA 1
ATOM 5845 C C . LYS B 1 339 ? -2.424 -32.969 -5.77 1 91.62 339 LYS B C 1
ATOM 5847 O O . LYS B 1 339 ? -2.402 -32.094 -4.906 1 91.62 339 LYS B O 1
ATOM 5852 N N . ARG B 1 340 ? -1.672 -34.031 -5.75 1 91.38 340 ARG B N 1
ATOM 5853 C CA . ARG B 1 340 ? -0.767 -34.281 -4.625 1 91.38 340 ARG B CA 1
ATOM 5854 C C . ARG B 1 340 ? 0.357 -33.25 -4.613 1 91.38 340 ARG B C 1
ATOM 5856 O O . ARG B 1 340 ? 0.684 -32.688 -3.561 1 91.38 340 ARG B O 1
ATOM 5863 N N . ARG B 1 341 ? 0.924 -32.969 -5.688 1 92.69 341 ARG B N 1
ATOM 5864 C CA . ARG B 1 341 ? 2.008 -31.984 -5.801 1 92.69 341 ARG B CA 1
ATOM 5865 C C . ARG B 1 341 ? 1.533 -30.594 -5.414 1 92.69 341 ARG B C 1
ATOM 5867 O O . ARG B 1 341 ? 2.275 -29.828 -4.797 1 92.69 341 ARG B O 1
ATOM 5874 N N . LYS B 1 342 ? 0.322 -30.312 -5.855 1 92.81 342 LYS B N 1
ATOM 5875 C CA . LYS B 1 342 ? -0.26 -29 -5.539 1 92.81 342 LYS B CA 1
ATOM 5876 C C . LYS B 1 342 ? -0.369 -28.812 -4.031 1 92.81 342 LYS B C 1
ATOM 5878 O O . LYS B 1 342 ? 0.016 -27.766 -3.508 1 92.81 342 LYS B O 1
ATOM 5883 N N . VAL B 1 343 ? -0.826 -29.828 -3.346 1 90.94 343 VAL B N 1
ATOM 5884 C CA . VAL B 1 343 ? -0.998 -29.75 -1.899 1 90.94 343 VAL B CA 1
ATOM 5885 C C . VAL B 1 343 ? 0.353 -29.5 -1.231 1 90.94 343 VAL B C 1
ATOM 5887 O O . VAL B 1 343 ? 0.48 -28.625 -0.375 1 90.94 343 VAL B O 1
ATOM 5890 N N . ILE B 1 344 ? 1.332 -30.25 -1.666 1 91.94 344 ILE B N 1
ATOM 5891 C CA . ILE B 1 344 ? 2.662 -30.156 -1.071 1 91.94 344 ILE B CA 1
ATOM 5892 C C . ILE B 1 344 ? 3.258 -28.781 -1.334 1 91.94 344 ILE B C 1
ATOM 5894 O O . ILE B 1 344 ? 3.812 -28.156 -0.428 1 91.94 344 ILE B O 1
ATOM 5898 N N . ALA B 1 345 ? 3.104 -28.281 -2.51 1 93.25 345 ALA B N 1
ATOM 5899 C CA . ALA B 1 345 ? 3.674 -27 -2.898 1 93.25 345 ALA B CA 1
ATOM 5900 C C . ALA B 1 345 ? 3.006 -25.859 -2.146 1 93.25 345 ALA B C 1
ATOM 5902 O O . ALA B 1 345 ? 3.682 -24.938 -1.667 1 93.25 345 ALA B O 1
ATOM 5903 N N . PHE B 1 346 ? 1.67 -25.844 -2.043 1 93.56 346 PHE B N 1
ATOM 5904 C CA . PHE B 1 346 ? 0.947 -24.797 -1.334 1 93.56 346 PHE B CA 1
ATOM 5905 C C . PHE B 1 346 ? 1.333 -24.766 0.14 1 93.56 346 PHE B C 1
ATOM 5907 O O . PHE B 1 346 ? 1.631 -23.703 0.692 1 93.56 346 PHE B O 1
ATOM 5914 N N . ARG B 1 347 ? 1.346 -25.922 0.704 1 92.12 347 ARG B N 1
ATOM 5915 C CA . ARG B 1 347 ? 1.701 -25.969 2.119 1 92.12 347 ARG B CA 1
ATOM 5916 C C . ARG B 1 347 ? 3.102 -25.422 2.354 1 92.12 347 ARG B C 1
ATOM 5918 O O . ARG B 1 347 ? 3.301 -24.578 3.227 1 92.12 347 ARG B O 1
ATOM 5925 N N . LYS B 1 348 ? 4.035 -25.891 1.611 1 94.31 348 LYS B N 1
ATOM 5926 C CA . LYS B 1 348 ? 5.422 -25.484 1.771 1 94.31 348 LYS B CA 1
ATOM 5927 C C . LYS B 1 348 ? 5.57 -23.969 1.59 1 94.31 348 LYS B C 1
ATOM 5929 O O . LYS B 1 348 ? 6.176 -23.297 2.426 1 94.31 348 LYS B O 1
ATOM 5934 N N . ASN B 1 349 ? 5.012 -23.453 0.522 1 95.56 349 ASN B N 1
ATOM 5935 C CA . ASN B 1 349 ? 5.18 -22.047 0.195 1 95.56 349 ASN B CA 1
ATOM 5936 C C . ASN B 1 349 ? 4.438 -21.156 1.181 1 95.56 349 ASN B C 1
ATOM 5938 O O . ASN B 1 349 ? 4.93 -20.078 1.544 1 95.56 349 ASN B O 1
ATOM 5942 N N . LEU B 1 350 ? 3.26 -21.562 1.614 1 95.19 350 LEU B N 1
ATOM 5943 C CA . LEU B 1 350 ? 2.494 -20.766 2.568 1 95.19 350 LEU B CA 1
ATOM 5944 C C . LEU B 1 350 ? 3.205 -20.703 3.914 1 95.19 350 LEU B C 1
ATOM 5946 O O . LEU B 1 350 ? 3.227 -19.656 4.559 1 95.19 350 LEU B O 1
ATOM 5950 N N . ILE B 1 351 ? 3.816 -21.797 4.297 1 96.12 351 ILE B N 1
ATOM 5951 C CA . ILE B 1 351 ? 4.594 -21.812 5.531 1 96.12 351 ILE B CA 1
ATOM 5952 C C . ILE B 1 351 ? 5.777 -20.859 5.41 1 96.12 351 ILE B C 1
ATOM 5954 O O . ILE B 1 351 ? 5.992 -20.016 6.277 1 96.12 351 ILE B O 1
ATOM 5958 N N . GLU B 1 352 ? 6.48 -20.984 4.328 1 96.19 352 GLU B N 1
ATOM 5959 C CA . GLU B 1 352 ? 7.656 -20.141 4.121 1 96.19 352 GLU B CA 1
ATOM 5960 C C . GLU B 1 352 ? 7.27 -18.672 4.043 1 96.19 352 GLU B C 1
ATOM 5962 O O . GLU B 1 352 ? 7.945 -17.812 4.617 1 96.19 352 GLU B O 1
ATOM 5967 N N . MET B 1 353 ? 6.223 -18.375 3.359 1 96.31 353 MET B N 1
ATOM 5968 C CA . MET B 1 353 ? 5.75 -17 3.244 1 96.31 353 MET B CA 1
ATOM 5969 C C . MET B 1 353 ? 5.414 -16.422 4.617 1 96.31 353 MET B C 1
ATOM 5971 O O . MET B 1 353 ? 5.828 -15.305 4.945 1 96.31 353 MET B O 1
ATOM 5975 N N . THR B 1 354 ? 4.672 -17.188 5.355 1 96.81 354 THR B N 1
ATOM 5976 C CA . THR B 1 354 ? 4.227 -16.703 6.664 1 96.81 354 THR B CA 1
ATOM 5977 C C . THR B 1 354 ? 5.418 -16.5 7.594 1 96.81 354 THR B C 1
ATOM 5979 O O . THR B 1 354 ? 5.453 -15.531 8.359 1 96.81 354 THR B O 1
ATOM 5982 N N . GLU B 1 355 ? 6.375 -17.375 7.496 1 97.06 355 GLU B N 1
ATOM 5983 C CA . GLU B 1 355 ? 7.59 -17.219 8.297 1 97.06 355 GLU B CA 1
ATOM 5984 C C . GLU B 1 355 ? 8.32 -15.922 7.938 1 97.06 355 GLU B C 1
ATOM 5986 O O . GLU B 1 355 ? 8.789 -15.203 8.82 1 97.06 355 GLU B O 1
ATOM 5991 N N . LEU B 1 356 ? 8.43 -15.68 6.691 1 96.56 356 LEU B N 1
ATOM 5992 C CA . LEU B 1 356 ? 9.094 -14.469 6.23 1 96.56 356 LEU B CA 1
ATOM 5993 C C . LEU B 1 356 ? 8.328 -13.227 6.672 1 96.56 356 LEU B C 1
ATOM 5995 O O . LEU B 1 356 ? 8.93 -12.242 7.113 1 96.56 356 LEU B O 1
ATOM 5999 N N . GLU B 1 357 ? 6.992 -13.258 6.59 1 96.38 357 GLU B N 1
ATOM 6000 C CA . GLU B 1 357 ? 6.176 -12.117 6.996 1 96.38 357 GLU B CA 1
ATOM 6001 C C . GLU B 1 357 ? 6.297 -11.859 8.492 1 96.38 357 GLU B C 1
ATOM 6003 O O . GLU B 1 357 ? 6.27 -10.711 8.938 1 96.38 357 GLU B O 1
ATOM 6008 N N . ILE B 1 358 ? 6.422 -12.938 9.266 1 96.94 358 ILE B N 1
ATOM 6009 C CA . ILE B 1 358 ? 6.641 -12.789 10.695 1 96.94 358 ILE B CA 1
ATOM 6010 C C . ILE B 1 358 ? 7.98 -12.102 10.945 1 96.94 358 ILE B C 1
ATOM 6012 O O . ILE B 1 358 ? 8.078 -11.188 11.773 1 96.94 358 ILE B O 1
ATOM 6016 N N . LYS B 1 359 ? 8.977 -12.531 10.234 1 97.44 359 LYS B N 1
ATOM 6017 C CA . LYS B 1 359 ? 10.297 -11.93 10.352 1 97.44 359 LYS B CA 1
ATOM 6018 C C . LYS B 1 359 ? 10.25 -10.438 10.039 1 97.44 359 LYS B C 1
ATOM 6020 O O . LYS B 1 359 ? 10.812 -9.625 10.781 1 97.44 359 LYS B O 1
ATOM 6025 N N . HIS B 1 360 ? 9.57 -10.062 8.969 1 96.88 360 HIS B N 1
ATOM 6026 C CA . HIS B 1 360 ? 9.461 -8.664 8.578 1 96.88 360 HIS B CA 1
ATOM 6027 C C . HIS B 1 360 ? 8.688 -7.855 9.617 1 96.88 360 HIS B C 1
ATOM 6029 O O . HIS B 1 360 ? 9.055 -6.719 9.93 1 96.88 360 HIS B O 1
ATOM 6035 N N . ALA B 1 361 ? 7.609 -8.43 10.141 1 96.44 361 ALA B N 1
ATOM 6036 C CA . ALA B 1 361 ? 6.812 -7.754 11.164 1 96.44 361 ALA B CA 1
ATOM 6037 C C . ALA B 1 361 ? 7.633 -7.508 12.422 1 96.44 361 ALA B C 1
ATOM 6039 O O . ALA B 1 361 ? 7.52 -6.449 13.047 1 96.44 361 ALA B O 1
ATOM 6040 N N . ARG B 1 362 ? 8.461 -8.445 12.781 1 97.06 362 ARG B N 1
ATOM 6041 C CA . ARG B 1 362 ? 9.336 -8.281 13.938 1 97.06 362 ARG B CA 1
ATOM 6042 C C . ARG B 1 362 ? 10.359 -7.176 13.703 1 97.06 362 ARG B C 1
ATOM 6044 O O . ARG B 1 362 ? 10.672 -6.406 14.609 1 97.06 362 ARG B O 1
ATOM 6051 N N . ASN B 1 363 ? 10.875 -7.172 12.523 1 96.69 363 ASN B N 1
ATOM 6052 C CA . ASN B 1 363 ? 11.797 -6.094 12.164 1 96.69 363 ASN B CA 1
ATOM 6053 C C . ASN B 1 363 ? 11.125 -4.727 12.273 1 96.69 363 ASN B C 1
ATOM 6055 O O . ASN B 1 363 ? 11.742 -3.768 12.742 1 96.69 363 ASN B O 1
ATOM 6059 N N . ASN B 1 364 ? 9.883 -4.633 11.844 1 95.56 364 ASN B N 1
ATOM 6060 C CA . ASN B 1 364 ? 9.117 -3.396 11.953 1 95.56 364 ASN B CA 1
ATOM 6061 C C . ASN B 1 364 ? 9.016 -2.928 13.406 1 95.56 364 ASN B C 1
ATOM 6063 O O . ASN B 1 364 ? 9.211 -1.747 13.695 1 95.56 364 ASN B O 1
ATOM 6067 N N . ILE B 1 365 ? 8.727 -3.836 14.266 1 96.81 365 ILE B N 1
ATOM 6068 C CA . ILE B 1 365 ? 8.578 -3.51 15.68 1 96.81 365 ILE B CA 1
ATOM 6069 C C . ILE B 1 365 ? 9.898 -2.977 16.234 1 96.81 365 ILE B C 1
ATOM 6071 O O . ILE B 1 365 ? 9.914 -1.973 16.938 1 96.81 365 ILE B O 1
ATOM 6075 N N . SER B 1 366 ? 10.961 -3.648 15.867 1 97.44 366 SER B N 1
ATOM 6076 C CA . SER B 1 366 ? 12.273 -3.234 16.328 1 97.44 366 SER B CA 1
ATOM 6077 C C . SER B 1 366 ? 12.602 -1.812 15.891 1 97.44 366 SER B C 1
ATOM 6079 O O . SER B 1 366 ? 13.117 -1.012 16.672 1 97.44 366 SER B O 1
ATOM 6081 N N . LEU B 1 367 ? 12.289 -1.509 14.68 1 97.31 367 LEU B N 1
ATOM 6082 C CA . LEU B 1 367 ? 12.555 -0.182 14.133 1 97.31 367 LEU B CA 1
ATOM 6083 C C . LEU B 1 367 ? 11.695 0.873 14.828 1 97.31 367 LEU B C 1
ATOM 6085 O O . LEU B 1 367 ? 12.195 1.947 15.18 1 97.31 367 LEU B O 1
ATOM 6089 N N . LEU B 1 368 ? 10.445 0.576 15.047 1 96.81 368 LEU B N 1
ATOM 6090 C CA . LEU B 1 368 ? 9.523 1.5 15.703 1 96.81 368 LEU B CA 1
ATOM 6091 C C . LEU B 1 368 ? 9.938 1.738 17.156 1 96.81 368 LEU B C 1
ATOM 6093 O O . LEU B 1 368 ? 9.875 2.869 17.641 1 96.81 368 LEU B O 1
ATOM 6097 N N . GLN B 1 369 ? 10.375 0.688 17.781 1 96.19 369 GLN B N 1
ATOM 6098 C CA . GLN B 1 369 ? 10.812 0.793 19.172 1 96.19 369 GLN B CA 1
ATOM 6099 C C . GLN B 1 369 ? 12.055 1.665 19.297 1 96.19 369 GLN B C 1
ATOM 6101 O O . GLN B 1 369 ? 12.172 2.465 20.219 1 96.19 369 GLN B O 1
ATOM 6106 N N . SER B 1 370 ? 12.945 1.472 18.391 1 94.31 370 SER B N 1
ATOM 6107 C CA . SER B 1 370 ? 14.133 2.312 18.359 1 94.31 370 SER B CA 1
ATOM 6108 C C . SER B 1 370 ? 13.773 3.783 18.172 1 94.31 370 SER B C 1
ATOM 6110 O O . SER B 1 370 ? 14.367 4.66 18.797 1 94.31 370 SER B O 1
ATOM 6112 N N . CYS B 1 371 ? 12.797 4.027 17.391 1 93.81 371 CYS B N 1
ATOM 6113 C CA . CYS B 1 371 ? 12.367 5.391 17.094 1 93.81 371 CYS B CA 1
ATOM 6114 C C . CYS B 1 371 ? 11.727 6.035 18.328 1 93.81 371 CYS B C 1
ATOM 6116 O O . CYS B 1 371 ? 12.078 7.156 18.703 1 93.81 371 CYS B O 1
ATOM 6118 N N . ILE B 1 372 ? 10.828 5.328 18.969 1 93.62 372 ILE B N 1
ATOM 6119 C CA . ILE B 1 372 ? 10.062 5.902 20.078 1 93.62 372 ILE B CA 1
ATOM 6120 C C . ILE B 1 372 ? 10.977 6.145 21.266 1 93.62 372 ILE B C 1
ATOM 6122 O O . ILE B 1 372 ? 10.75 7.066 22.062 1 93.62 372 ILE B O 1
ATOM 6126 N N . GLU B 1 373 ? 12.039 5.359 21.406 1 93.06 373 GLU B N 1
ATOM 6127 C CA . GLU B 1 373 ? 13 5.574 22.484 1 93.06 373 GLU B CA 1
ATOM 6128 C C . GLU B 1 373 ? 13.641 6.957 22.391 1 93.06 373 GLU B C 1
ATOM 6130 O O . GLU B 1 373 ? 13.859 7.617 23.406 1 93.06 373 GLU B O 1
ATOM 6135 N N . LEU B 1 374 ? 13.852 7.383 21.219 1 88.75 374 LEU B N 1
ATOM 6136 C CA . LEU B 1 374 ? 14.414 8.719 21.047 1 88.75 374 LEU B CA 1
ATOM 6137 C C . LEU B 1 374 ? 13.383 9.789 21.359 1 88.75 374 LEU B C 1
ATOM 6139 O O . LEU B 1 374 ? 13.711 10.812 21.969 1 88.75 374 LEU B O 1
ATOM 6143 N N . PHE B 1 375 ? 12.164 9.547 20.969 1 89.75 375 PHE B N 1
ATOM 6144 C CA . PHE B 1 375 ? 11.109 10.531 21.219 1 89.75 375 PHE B CA 1
ATOM 6145 C C . PHE B 1 375 ? 10.875 10.711 22.703 1 89.75 375 PHE B C 1
ATOM 6147 O O . PHE B 1 375 ? 10.617 11.82 23.172 1 89.75 375 PHE B O 1
ATOM 6154 N N . LYS B 1 376 ? 10.953 9.688 23.422 1 89.62 376 LYS B N 1
ATOM 6155 C CA . LYS B 1 376 ? 10.594 9.711 24.844 1 89.62 376 LYS B CA 1
ATOM 6156 C C . LYS B 1 376 ? 11.773 10.18 25.688 1 89.62 376 LYS B C 1
ATOM 6158 O O . LYS B 1 376 ? 11.578 10.68 26.797 1 89.62 376 LYS B O 1
ATOM 6163 N N . ASN B 1 377 ? 13.047 10.016 25.328 1 80.75 377 ASN B N 1
ATOM 6164 C CA . ASN B 1 377 ? 14.211 10.352 26.156 1 80.75 377 ASN B CA 1
ATOM 6165 C C . ASN B 1 377 ? 14.688 11.781 25.891 1 80.75 377 ASN B C 1
ATOM 6167 O O . ASN B 1 377 ? 15.656 12.234 26.5 1 80.75 377 ASN B O 1
ATOM 6171 N N . ASN B 1 378 ? 14.047 12.539 25.016 1 66.69 378 ASN B N 1
ATOM 6172 C CA . ASN B 1 378 ? 14.43 13.93 24.797 1 66.69 378 ASN B CA 1
ATOM 6173 C C . ASN B 1 378 ? 13.242 14.875 24.969 1 66.69 378 ASN B C 1
ATOM 6175 O O . ASN B 1 378 ? 12.109 14.508 24.656 1 66.69 378 ASN B O 1
#

Nearest PDB structures (foldseek):
  8afz-assembly1_B  TM=8.980E-01  e=3.421E-44  Homo sapiens
  3hpb-assembly1_A  TM=9.651E-01  e=8.999E-18  Rattus norvegicus
  6n5x-assembly1_A  TM=9.725E-01  e=1.550E-17  Homo sapiens
  5tp1-assembly2_B  TM=9.204E-01  e=4.971E-18  Mus musculus
  6n5z-assembly1_A  TM=9.505E-01  e=1.550E-17  Homo sapiens

pLDDT: mean 89.4, std 11.51, range [47.22, 98.44]

Secondary structure (DSSP, 8-state):
--TTEEEEEEEEEEETTEEEEEEEEEE--TTSS-SEEEEEEEHHHHHHHHHHHHH-GGGTTS-PPPPPPPP--HHHHHHHHHHHHTGGGS-HHHHHHHHHHHHHHHHHHHHHHHHHHHHHHHHHHHSTTGGG-HHHHHHHH--S--------HHHHHHHHHHHHHHHHHHHHHTT-----HHHHHHHHHHHHHHHHHHHHHHHHHHHHHHHHHHHHHHHHHHHHHHHHHHT--STHHHHHHHHHHHHHHHHHHHHHHHHHHIIIIIHHHHHHHHHHHHHHHHHHHHHHHHHHHHHHHHHHHHHHHHTSSHHHHHHHHHHHHHHHHHHHHHHHHHHHHHHHHHHHHHHHHHHHHHHHHHHHHHHHHHHHHHHHHHHHH-/--TTEEEEEEEEEEETTEEEEEEEEEE--TTSS-SEEEEEEEHHHHHHHHHHHHH-GGGTTS-PPPPPPPP--HHHHHHHHHHHHTGGGS-HHHHHHHHHHHHHHHHHHHHHHHHHHHHHHHHHHHSTTGGG-HHHHHHHH--S--------HHHHHHHHHHHHHHHHHHHHHTT-----HHHHHHHHHHHHHHHHHHHHHHHHHHHHHHHHHHHHHHHHHHHHHHHHHHT--STHHHHHHHHHHHHHHHHHHHHHHHHHHIIIIIHHHHHHHHHHHHHHHHHHHHHHHHHHHHHHHHHHHHHHHHTSSHHHHHHHHHHHHHHHHHHHHHHHHHHHHHHHHHHHHHHHHHHHHHHHHHHHHHHHHHHHHHHHHHHHH-

Sequence (756 aa):
MDPSLQIDIPDALSERDKVKFTVHTKTTLSNFQNPDFSVTRLHEDFVWLHDALVETQEYAGLIIPPAPSKPDFEGPREKMQKLGEGEGSMTKDEFAKMKQELEAEYLAVFKKTVSVHEVFLQRLSSHPILSRDHNFHVFLEYDQDLSVRRKNAKEMFGGFFKSVVKSADEMLLSNAKEVDEFFEQEKVFLVNYYNRIKDACAKSDKMTRSHKNVADDHIHMSADFTSLASEETSPIRKYLLKLAELFEKLRKVEGRVASDEDLKLSELLRYYMLDIEAAKDLLYRRTRALVDFENANKALDKARLKGKDVKQAEVNQQESLQKFEKLSESAKQELISFKRRKVIAFRKNLIEMTELEIKHARNNISLLQSCIELFKNNMDPSLQIDIPDALSERDKVKFTVHTKTTLSNFQNPDFSVTRLHEDFVWLHDALVETQEYAGLIIPPAPSKPDFEGPREKMQKLGEGEGSMTKDEFAKMKQELEAEYLAVFKKTVSVHEVFLQRLSSHPILSRDHNFHVFLEYDQDLSVRRKNAKEMFGGFFKSVVKSADEMLLSNAKEVDEFFEQEKVFLVNYYNRIKDACAKSDKMTRSHKNVADDHIHMSADFTSLASEETSPIRKYLLKLAELFEKLRKVEGRVASDEDLKLSELLRYYMLDIEAAKDLLYRRTRALVDFENANKALDKARLKGKDVKQAEVNQQESLQKFEKLSESAKQELISFKRRKVIAFRKNLIEMTELEIKHARNNISLLQSCIELFKNN

InterPro domains:
  IPR001683 Phox homology [PF00787] (31-142)
  IPR001683 Phox homology [PS50195] (1-146)
  IPR014637 Sorting nexin-5/6/32 [PIRSF036924] (2-378)
  IPR015404 Sorting nexin/Vps5-like, C-terminal [PF09325] (156-367)
  IPR027267 AH/BAR domain superfamily [G3DSA:1.20.1270.60] (175-377)
  IPR036871 PX domain superfamily [G3DSA:3.30.1520.10] (1-154)
  IPR036871 PX domain superfamily [SSF64268] (7-143)

Radius of gyration: 36.9 Å; Cα contacts (8 Å, |Δi|>4): 889; chains: 2; bounding box: 59×132×86 Å